Protein AF-A0A8J7BPL9-F1 (afdb_monomer_lite)

Sequence (425 aa):
MSNVYVAMRAIGGRGGNPFGFYGGTNGTLLQKIGVWAEGWMVKAVRVWLTDGTMQTFGNPSGSYKEHSFQPGERMTRLSLWGNGKGSRLGWIEFATDKGITFSHGMTDWKRNQEYPIDIGSGICCGVFGRAGSDIDNMGFVFLQKIRSSRLTDVTYPTLGLQMAAIQPRVIDSEEFHNSTSREQTQTFSVEEKITRKSSWSITAGLEYSYTSKVEAGIPEVATVGAESTWKVSISGTYGKEETEESTKRYDFPVVCPPNSRVKATATIKEGKLSVPYKGVIEVVLEAGSSFRYPIEGIYEGVSCSEVYFDIEEIGAAGYELFWNGQRVGHEPTWTRQQAIENLEWNKTQRPDVLVEGWYNGEKMGYELFLDTVRVKFEPTWTRQQAIADLRWQKLQNQGKNYKGWFNGEDLNTLAAKAEATPVTV

Structure (mmCIF, N/CA/C/O backbone):
data_AF-A0A8J7BPL9-F1
#
_entry.id   AF-A0A8J7BPL9-F1
#
loop_
_atom_site.group_PDB
_atom_site.id
_atom_site.type_symbol
_atom_site.label_atom_id
_atom_site.label_alt_id
_atom_site.label_comp_id
_atom_site.label_asym_id
_atom_site.label_entity_id
_atom_site.label_seq_id
_atom_site.pdbx_PDB_ins_code
_atom_site.Cartn_x
_atom_site.Cartn_y
_atom_site.Cartn_z
_atom_site.occupancy
_atom_site.B_iso_or_equiv
_atom_site.auth_seq_id
_atom_site.auth_comp_id
_atom_site.auth_asym_id
_atom_site.auth_atom_id
_atom_site.pdbx_PDB_model_num
ATOM 1 N N . MET A 1 1 ? -2.764 -12.934 -32.120 1.00 44.22 1 MET A N 1
ATOM 2 C CA . MET A 1 1 ? -2.348 -12.500 -30.769 1.00 44.22 1 MET A CA 1
ATOM 3 C C . MET A 1 1 ? -2.344 -10.989 -30.767 1.00 44.22 1 MET A C 1
ATOM 5 O O . MET A 1 1 ? -1.700 -10.401 -31.627 1.00 44.22 1 MET A O 1
ATOM 9 N N . SER A 1 2 ? -3.135 -10.364 -29.905 1.00 55.16 2 SER A N 1
ATOM 10 C CA . SER A 1 2 ? -3.197 -8.908 -29.820 1.00 55.16 2 SER A CA 1
ATOM 11 C C . SER A 1 2 ? -1.868 -8.380 -29.270 1.00 55.16 2 SER A C 1
ATOM 13 O O . SER A 1 2 ? -1.451 -8.789 -28.188 1.00 55.16 2 SER A O 1
ATOM 15 N N . ASN A 1 3 ? -1.174 -7.539 -30.039 1.00 84.12 3 ASN A N 1
ATOM 16 C CA . ASN A 1 3 ? 0.150 -7.036 -29.679 1.00 84.12 3 ASN A CA 1
ATOM 17 C C . ASN A 1 3 ? 0.032 -6.090 -28.466 1.00 84.12 3 ASN A C 1
ATOM 19 O O . ASN A 1 3 ? -0.804 -5.189 -28.482 1.00 84.12 3 ASN A O 1
ATOM 23 N N . VAL A 1 4 ? 0.819 -6.321 -27.412 1.00 92.38 4 VAL A N 1
ATOM 24 C CA . VAL A 1 4 ? 0.853 -5.490 -26.186 1.00 92.38 4 VAL A CA 1
ATOM 25 C C . VAL A 1 4 ? 1.891 -4.372 -26.314 1.00 92.38 4 VAL A C 1
ATOM 27 O O . VAL A 1 4 ? 1.745 -3.292 -25.737 1.00 92.38 4 VAL A O 1
ATOM 30 N N . TYR A 1 5 ? 2.926 -4.611 -27.117 1.00 94.44 5 TYR A N 1
ATOM 31 C CA . TYR A 1 5 ? 4.014 -3.674 -27.334 1.00 94.44 5 TYR A CA 1
ATOM 32 C C . TYR A 1 5 ? 3.773 -2.831 -28.584 1.00 94.44 5 TYR A C 1
ATOM 34 O O . TYR A 1 5 ? 3.054 -3.224 -29.510 1.00 94.44 5 TYR A O 1
ATOM 42 N N . VAL A 1 6 ? 4.382 -1.651 -28.609 1.00 93.94 6 VAL A N 1
ATOM 43 C CA . VAL A 1 6 ? 4.523 -0.850 -29.829 1.00 93.94 6 VAL A CA 1
ATOM 44 C C . VAL A 1 6 ? 5.386 -1.618 -30.834 1.00 93.94 6 VAL A C 1
ATOM 46 O O . VAL A 1 6 ? 6.177 -2.486 -30.456 1.00 93.94 6 VAL A O 1
ATOM 49 N N . ALA A 1 7 ? 5.237 -1.323 -32.126 1.00 92.75 7 ALA A N 1
ATOM 50 C CA . ALA A 1 7 ? 6.081 -1.909 -33.161 1.00 92.75 7 ALA A CA 1
ATOM 51 C C . ALA A 1 7 ? 7.572 -1.690 -32.838 1.00 92.75 7 ALA A C 1
ATOM 53 O O . ALA A 1 7 ? 8.073 -0.567 -32.814 1.00 92.75 7 ALA A O 1
ATOM 54 N N . MET A 1 8 ? 8.280 -2.789 -32.579 1.00 92.19 8 MET A N 1
ATOM 55 C CA . MET A 1 8 ? 9.663 -2.770 -32.115 1.00 92.19 8 MET A CA 1
ATOM 56 C C . MET A 1 8 ? 10.614 -2.409 -33.260 1.00 92.19 8 MET A C 1
ATOM 58 O O . MET A 1 8 ? 10.677 -3.108 -34.273 1.00 92.19 8 MET A O 1
ATOM 62 N N . ARG A 1 9 ? 11.395 -1.337 -33.086 1.00 95.69 9 ARG A N 1
ATOM 63 C CA . ARG A 1 9 ? 12.378 -0.866 -34.071 1.00 95.69 9 ARG A CA 1
ATOM 64 C C . ARG A 1 9 ? 13.765 -0.730 -33.445 1.00 95.69 9 ARG A C 1
ATOM 66 O O . ARG A 1 9 ? 13.949 0.057 -32.523 1.00 95.69 9 ARG A O 1
ATOM 73 N N . ALA A 1 10 ? 14.736 -1.472 -33.975 1.00 97.75 10 ALA A N 1
ATOM 74 C CA . ALA A 1 10 ? 16.148 -1.341 -33.617 1.00 97.75 10 ALA A CA 1
ATOM 75 C C . ALA A 1 10 ? 16.913 -0.545 -34.682 1.00 97.75 10 ALA A C 1
ATOM 77 O O . ALA A 1 10 ? 16.638 -0.675 -35.877 1.00 97.75 10 ALA A O 1
ATOM 78 N N . ILE A 1 11 ? 17.886 0.259 -34.250 1.00 98.56 11 ILE A N 1
ATOM 79 C CA . ILE A 1 11 ? 18.737 1.079 -35.121 1.00 98.56 11 ILE A CA 1
ATOM 80 C C . ILE A 1 11 ? 20.197 0.650 -34.964 1.00 98.56 11 ILE A C 1
ATOM 82 O O . ILE A 1 11 ? 20.683 0.483 -33.847 1.00 98.56 11 ILE A O 1
ATOM 86 N N . GLY A 1 12 ? 20.890 0.463 -36.090 1.00 97.81 12 GLY A N 1
ATOM 87 C CA . GLY A 1 12 ? 22.294 0.058 -36.142 1.00 97.81 12 GLY A CA 1
ATOM 88 C C . GLY A 1 12 ? 22.586 -0.913 -37.291 1.00 97.81 12 GLY A C 1
ATOM 89 O O . GLY A 1 12 ? 21.903 -0.895 -38.314 1.00 97.81 12 GLY A O 1
ATOM 90 N N . GLY A 1 13 ? 23.615 -1.741 -37.125 1.00 97.31 13 GLY A N 1
ATOM 91 C CA . GLY A 1 13 ? 24.035 -2.777 -38.066 1.00 97.31 13 GLY A CA 1
ATOM 92 C C . GLY A 1 13 ? 23.425 -4.154 -37.823 1.00 97.31 13 GLY A C 1
ATOM 93 O O . GLY A 1 13 ? 22.509 -4.332 -37.026 1.00 97.31 13 GLY A O 1
ATOM 94 N N . ARG A 1 14 ? 23.931 -5.153 -38.555 1.00 97.25 14 ARG A N 1
ATOM 95 C CA . ARG A 1 14 ? 23.426 -6.542 -38.543 1.00 97.25 14 ARG A CA 1
ATOM 96 C C . ARG A 1 14 ? 24.336 -7.541 -37.818 1.00 97.25 14 ARG A C 1
ATOM 98 O O . ARG A 1 14 ? 23.987 -8.716 -37.749 1.00 97.25 14 ARG A O 1
ATOM 105 N N . GLY A 1 15 ? 25.492 -7.091 -37.329 1.00 97.00 15 GLY A N 1
ATOM 106 C CA . GLY A 1 15 ? 26.447 -7.931 -36.606 1.00 97.00 15 GLY A CA 1
ATOM 107 C C . GLY A 1 15 ? 25.964 -8.311 -35.205 1.00 97.00 15 GLY A C 1
ATOM 108 O O . GLY A 1 15 ? 24.808 -8.074 -34.844 1.00 97.00 15 GLY A O 1
ATOM 109 N N . GLY A 1 16 ? 26.859 -8.917 -34.427 1.00 97.81 16 GLY A N 1
ATOM 110 C CA . GLY A 1 16 ? 26.609 -9.274 -33.032 1.00 97.81 16 GLY A CA 1
ATOM 111 C C . GLY A 1 16 ? 25.593 -10.400 -32.826 1.00 97.81 16 GLY A C 1
ATOM 112 O O . GLY A 1 16 ? 24.908 -10.865 -33.749 1.00 97.81 16 GLY A O 1
ATOM 113 N N . ASN A 1 17 ? 25.491 -10.822 -31.569 1.00 98.50 17 ASN A N 1
ATOM 114 C CA . ASN A 1 17 ? 24.534 -11.817 -31.104 1.00 98.50 17 ASN A CA 1
ATOM 115 C C . ASN A 1 17 ? 23.244 -11.131 -30.644 1.00 98.50 17 ASN A C 1
ATOM 117 O O . ASN A 1 17 ? 23.320 -10.078 -30.008 1.00 98.50 17 ASN A O 1
ATOM 121 N N . PRO A 1 18 ? 22.065 -11.695 -30.959 1.00 98.44 18 PRO A N 1
ATOM 122 C CA . PRO A 1 18 ? 20.796 -11.119 -30.542 1.00 98.44 18 PRO A CA 1
ATOM 123 C C . PRO A 1 18 ? 20.640 -11.136 -29.018 1.00 98.44 18 PRO A C 1
ATOM 125 O O . PRO A 1 18 ? 21.054 -12.085 -28.355 1.00 98.44 18 PRO A O 1
ATOM 128 N N . PHE A 1 19 ? 19.988 -10.107 -28.482 1.00 98.50 19 PHE A N 1
ATOM 129 C CA . PHE A 1 19 ? 19.573 -10.036 -27.086 1.00 98.50 19 PHE A CA 1
ATOM 130 C C . PHE A 1 19 ? 18.177 -9.420 -26.945 1.00 98.50 19 PHE A C 1
ATOM 132 O O . PHE A 1 19 ? 17.741 -8.611 -27.768 1.00 98.50 19 PHE A O 1
ATOM 139 N N . GLY A 1 20 ? 17.498 -9.779 -25.859 1.00 97.81 20 GLY A N 1
ATOM 140 C CA . GLY A 1 20 ? 16.263 -9.159 -25.396 1.00 97.81 20 GLY A CA 1
ATOM 141 C C . GLY A 1 20 ? 16.258 -9.164 -23.875 1.00 97.81 20 GLY A C 1
ATOM 142 O O . GLY A 1 20 ? 16.425 -10.217 -23.269 1.00 97.81 20 GLY A O 1
ATOM 143 N N . PHE A 1 21 ? 16.118 -7.988 -23.277 1.00 98.00 21 PHE A N 1
ATOM 144 C CA . PHE A 1 21 ? 16.104 -7.799 -21.834 1.00 98.00 21 PHE A CA 1
ATOM 145 C C . PHE A 1 21 ? 15.054 -6.754 -21.485 1.00 98.00 21 PHE A C 1
ATOM 147 O O . PHE A 1 21 ? 15.316 -5.548 -21.453 1.00 98.00 21 PHE A O 1
ATOM 154 N N . TYR A 1 22 ? 13.825 -7.238 -21.346 1.00 96.06 22 TYR A N 1
ATOM 155 C CA . TYR A 1 22 ? 12.648 -6.426 -21.101 1.00 96.06 22 TYR A CA 1
ATOM 156 C C . TYR A 1 22 ? 11.571 -7.233 -20.376 1.00 96.06 22 TYR A C 1
ATOM 158 O O . TYR A 1 22 ? 11.488 -8.451 -20.528 1.00 96.06 22 TYR A O 1
ATOM 166 N N . GLY A 1 23 ? 10.743 -6.526 -19.611 1.00 90.94 23 GLY A N 1
ATOM 167 C CA . GLY A 1 23 ? 9.527 -7.041 -18.990 1.00 90.94 23 GLY A CA 1
ATOM 168 C C . GLY A 1 23 ? 8.266 -6.545 -19.698 1.00 90.94 23 GLY A C 1
ATOM 169 O O . GLY A 1 23 ? 8.102 -6.684 -20.913 1.00 90.94 23 GLY A O 1
ATOM 170 N N . GLY A 1 24 ? 7.370 -5.920 -18.940 1.00 88.62 24 GLY A N 1
ATOM 171 C CA . GLY A 1 24 ? 6.122 -5.328 -19.417 1.00 88.62 24 GLY A CA 1
ATOM 172 C C . GLY A 1 24 ? 4.912 -6.099 -18.918 1.00 88.62 24 GLY A C 1
ATOM 173 O O . GLY A 1 24 ? 4.275 -5.681 -17.957 1.00 88.62 24 GLY A O 1
ATOM 174 N N . THR A 1 25 ? 4.602 -7.244 -19.530 1.00 90.00 25 THR A N 1
ATOM 175 C CA . THR A 1 25 ? 3.409 -8.029 -19.163 1.00 90.00 25 THR A CA 1
ATOM 176 C C . THR A 1 25 ? 3.477 -8.653 -17.769 1.00 90.00 25 THR A C 1
ATOM 178 O O . THR A 1 25 ? 2.456 -9.095 -17.257 1.00 90.00 25 THR A O 1
ATOM 181 N N . ASN A 1 26 ? 4.664 -8.687 -17.161 1.00 90.50 26 ASN A N 1
ATOM 182 C CA . ASN A 1 26 ? 4.909 -9.112 -15.784 1.00 90.50 26 ASN A CA 1
ATOM 183 C C . ASN A 1 26 ? 5.038 -7.933 -14.794 1.00 90.50 26 ASN A C 1
ATOM 185 O O . ASN A 1 26 ? 5.464 -8.151 -13.668 1.00 90.50 26 ASN A O 1
ATOM 189 N N . GLY A 1 27 ? 4.749 -6.696 -15.216 1.00 89.62 27 GLY A N 1
ATOM 190 C CA . GLY A 1 27 ? 4.871 -5.488 -14.386 1.00 89.62 27 GLY A CA 1
ATOM 191 C C . GLY A 1 27 ? 6.274 -4.877 -14.327 1.00 89.62 27 GLY A C 1
ATOM 192 O O . GLY A 1 27 ? 6.421 -3.711 -13.956 1.00 89.62 27 GLY A O 1
ATOM 193 N N . THR A 1 28 ? 7.302 -5.616 -14.751 1.00 92.00 28 THR A N 1
ATOM 194 C CA . THR A 1 28 ? 8.696 -5.162 -14.739 1.00 92.00 28 THR A CA 1
ATOM 195 C C . THR A 1 28 ? 8.952 -4.084 -15.801 1.00 92.00 28 THR A C 1
ATOM 197 O O . THR A 1 28 ? 8.666 -4.289 -16.984 1.00 92.00 28 THR A O 1
ATOM 200 N N . LEU A 1 29 ? 9.553 -2.961 -15.398 1.00 94.31 29 LEU A N 1
ATOM 201 C CA . LEU A 1 29 ? 9.888 -1.814 -16.251 1.00 94.31 29 LEU A CA 1
ATOM 202 C C . LEU A 1 29 ? 11.391 -1.494 -16.236 1.00 94.31 29 LEU A C 1
ATOM 204 O O . LEU A 1 29 ? 12.127 -1.955 -15.367 1.00 94.31 29 LEU A O 1
ATOM 208 N N . LEU A 1 30 ? 11.842 -0.660 -17.178 1.00 95.94 30 LEU A N 1
ATOM 209 C CA . LEU A 1 30 ? 13.180 -0.067 -17.168 1.00 95.94 30 LEU A CA 1
ATOM 210 C C . LEU A 1 30 ? 13.319 0.889 -15.973 1.00 95.94 30 LEU A C 1
ATOM 212 O O . LEU A 1 30 ? 12.639 1.910 -15.917 1.00 95.94 30 LEU A O 1
ATOM 216 N N . GLN A 1 31 ? 14.234 0.588 -15.052 1.00 96.12 31 GLN A N 1
ATOM 217 C CA . GLN A 1 31 ? 14.502 1.417 -13.874 1.00 96.12 31 GLN A CA 1
ATOM 218 C C . GLN A 1 31 ? 15.716 2.328 -14.070 1.00 96.12 31 GLN A C 1
ATOM 220 O O . GLN A 1 31 ? 15.735 3.468 -13.610 1.00 96.12 31 GLN A O 1
ATOM 225 N N . LYS A 1 32 ? 16.754 1.833 -14.747 1.00 98.25 32 LYS A N 1
ATOM 226 C CA . LYS A 1 32 ? 17.990 2.582 -14.980 1.00 98.25 32 LYS A CA 1
ATOM 227 C C . LYS A 1 32 ? 18.637 2.147 -16.285 1.00 98.25 32 LYS A C 1
ATOM 229 O O . LYS A 1 32 ? 18.585 0.971 -16.652 1.00 98.25 32 LYS A O 1
ATOM 234 N N . ILE A 1 33 ? 19.289 3.087 -16.958 1.00 98.75 33 ILE A N 1
ATOM 235 C CA . ILE A 1 33 ? 20.136 2.823 -18.120 1.00 98.75 33 ILE A CA 1
ATOM 236 C C . ILE A 1 33 ? 21.484 3.520 -17.961 1.00 98.75 33 ILE A C 1
ATOM 238 O O . ILE A 1 33 ? 21.551 4.684 -17.579 1.00 98.75 33 ILE A O 1
ATOM 242 N N . GLY A 1 34 ? 22.558 2.798 -18.261 1.00 98.81 34 GLY A N 1
ATOM 243 C CA . GLY A 1 34 ? 23.925 3.296 -18.323 1.00 98.81 34 GLY A CA 1
ATOM 244 C C . GLY A 1 34 ? 24.501 3.020 -19.703 1.00 98.81 34 GLY A C 1
ATOM 245 O O . GLY A 1 34 ? 24.387 1.904 -20.207 1.00 98.81 34 GLY A O 1
ATOM 246 N N . VAL A 1 35 ?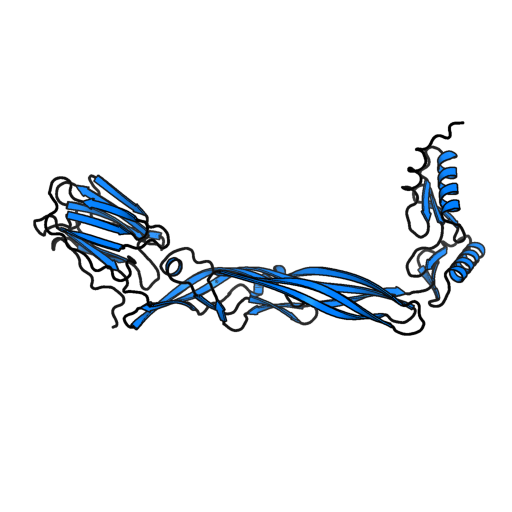 25.096 4.029 -20.330 1.00 98.88 35 VAL A N 1
ATOM 247 C CA . VAL A 1 35 ? 25.575 3.965 -21.713 1.00 98.88 35 VAL A CA 1
ATOM 248 C C . VAL A 1 35 ? 27.047 4.344 -21.749 1.00 98.88 35 VAL A C 1
ATOM 250 O O . VAL A 1 35 ? 27.425 5.427 -21.306 1.00 98.88 35 VAL A O 1
ATOM 253 N N . TRP A 1 36 ? 27.863 3.457 -22.312 1.00 98.88 36 TRP A N 1
ATOM 254 C CA . TRP A 1 36 ? 29.252 3.721 -22.665 1.00 98.88 36 TRP A CA 1
ATOM 255 C C . TRP A 1 36 ? 29.348 4.055 -24.146 1.00 98.88 36 TRP A C 1
ATOM 257 O O . TRP A 1 36 ? 28.723 3.384 -24.972 1.00 98.88 36 TRP A O 1
ATOM 267 N N . ALA A 1 37 ? 30.145 5.055 -24.496 1.00 98.31 37 ALA A N 1
ATOM 268 C CA . ALA A 1 37 ? 30.380 5.443 -25.877 1.00 98.31 37 ALA A CA 1
ATOM 269 C C . ALA A 1 37 ? 31.806 5.955 -26.085 1.00 98.31 37 ALA A C 1
ATOM 271 O O . ALA A 1 37 ? 32.369 6.656 -25.239 1.00 98.31 37 ALA A O 1
ATOM 272 N N . GLU A 1 38 ? 32.369 5.617 -27.239 1.00 96.50 38 GLU A N 1
ATOM 273 C CA . GLU A 1 38 ? 33.686 6.066 -27.682 1.00 96.50 38 GLU A CA 1
ATOM 274 C C . GLU A 1 38 ? 33.768 6.016 -29.203 1.00 96.50 38 GLU A C 1
ATOM 276 O O . GLU A 1 38 ? 33.041 5.263 -29.857 1.00 96.50 38 GLU A O 1
ATOM 281 N N . GLY A 1 39 ? 34.661 6.824 -29.764 1.00 97.56 39 GLY A N 1
ATOM 282 C CA . GLY A 1 39 ? 34.977 6.809 -31.179 1.00 97.56 39 GLY A CA 1
ATOM 283 C C . GLY A 1 39 ? 33.739 7.031 -32.036 1.00 97.56 39 GLY A C 1
ATOM 284 O O . GLY A 1 39 ? 33.179 8.121 -32.118 1.00 97.56 39 GLY A O 1
ATOM 285 N N . TRP A 1 40 ? 33.291 5.959 -32.670 1.00 96.75 40 TRP A N 1
ATOM 286 C CA . TRP A 1 40 ? 32.246 5.964 -33.680 1.00 96.75 40 TRP A CA 1
ATOM 287 C C . TRP A 1 40 ? 31.012 5.141 -33.275 1.00 96.75 40 TRP A C 1
ATOM 289 O O . TRP A 1 40 ? 30.161 4.872 -34.122 1.00 96.75 40 TRP A O 1
ATOM 299 N N . MET A 1 41 ? 30.883 4.725 -32.008 1.00 98.00 41 MET A N 1
ATOM 300 C CA . MET A 1 41 ? 29.792 3.845 -31.579 1.00 98.00 41 MET A CA 1
ATOM 301 C C . MET A 1 41 ? 29.351 4.027 -30.122 1.00 98.00 41 MET A C 1
ATOM 303 O O . MET A 1 41 ? 30.084 4.510 -29.259 1.00 98.00 41 MET A O 1
ATOM 307 N N . VAL A 1 42 ? 28.145 3.536 -29.838 1.00 98.56 42 VAL A N 1
ATOM 308 C CA . VAL A 1 42 ? 27.763 3.106 -28.493 1.00 98.56 42 VAL A CA 1
ATOM 309 C C . VAL A 1 42 ? 28.484 1.791 -28.200 1.00 98.56 42 VAL A C 1
ATOM 311 O O . VAL A 1 42 ? 28.304 0.783 -28.888 1.00 98.56 42 VAL A O 1
ATOM 314 N N . LYS A 1 43 ? 29.330 1.822 -27.177 1.00 98.69 43 LYS A N 1
ATOM 315 C CA . LYS A 1 43 ? 30.248 0.743 -26.831 1.00 98.69 43 LYS A CA 1
ATOM 316 C C . LYS A 1 43 ? 29.585 -0.338 -25.989 1.00 98.69 43 LYS A C 1
ATOM 318 O O . LYS A 1 43 ? 29.766 -1.522 -26.243 1.00 98.69 43 LYS A O 1
ATOM 323 N N . ALA A 1 44 ? 28.814 0.064 -24.990 1.00 98.81 44 ALA A N 1
ATOM 324 C CA . ALA A 1 44 ? 28.086 -0.861 -24.141 1.00 98.81 44 ALA A CA 1
ATOM 325 C C . ALA A 1 44 ? 26.856 -0.184 -23.551 1.00 98.81 44 ALA A C 1
ATOM 327 O O . ALA A 1 44 ? 26.809 1.039 -23.411 1.00 98.81 44 ALA A O 1
ATOM 328 N N . VAL A 1 45 ? 25.874 -0.991 -23.170 1.00 98.88 45 VAL A N 1
ATOM 329 C CA . VAL A 1 45 ? 24.691 -0.537 -22.443 1.00 98.88 45 VAL A CA 1
ATOM 330 C C . VAL A 1 45 ? 24.458 -1.478 -21.275 1.00 98.88 45 VAL A C 1
ATOM 332 O O . VAL A 1 45 ? 24.441 -2.696 -21.443 1.00 98.88 45 VAL A O 1
ATOM 335 N N . ARG A 1 46 ? 24.263 -0.909 -20.090 1.00 98.88 46 ARG A N 1
ATOM 336 C CA . ARG A 1 46 ? 23.798 -1.621 -18.906 1.00 98.88 46 ARG A CA 1
ATOM 337 C C . ARG A 1 46 ? 22.385 -1.171 -18.580 1.00 98.88 46 ARG A C 1
ATOM 339 O O . ARG A 1 46 ? 22.105 0.026 -18.557 1.00 98.88 46 ARG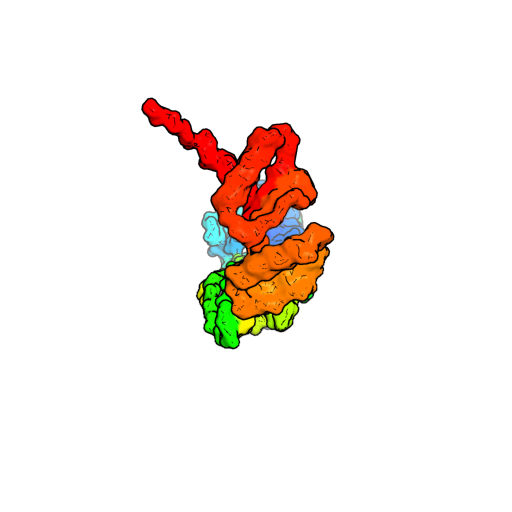 A O 1
ATOM 346 N N . VAL A 1 47 ? 21.512 -2.135 -18.336 1.00 98.56 47 VAL A N 1
ATOM 347 C CA . VAL A 1 47 ? 20.105 -1.914 -18.010 1.00 98.56 47 VAL A CA 1
ATOM 348 C C . VAL A 1 47 ? 19.794 -2.574 -16.679 1.00 98.56 47 VAL A C 1
ATOM 350 O O . VAL A 1 47 ? 20.230 -3.699 -16.439 1.00 98.56 47 VAL A O 1
ATOM 353 N N . TRP A 1 48 ? 19.034 -1.871 -15.845 1.00 98.38 48 TRP A N 1
ATOM 354 C CA . TRP A 1 48 ? 18.430 -2.393 -14.625 1.00 98.38 48 TRP A CA 1
ATOM 355 C C . TRP A 1 48 ? 16.918 -2.314 -14.762 1.00 98.38 48 TRP A C 1
ATOM 357 O O . TRP A 1 48 ? 16.387 -1.296 -15.227 1.00 98.38 48 TRP A O 1
ATOM 367 N N . LEU A 1 49 ? 16.241 -3.377 -14.355 1.00 95.88 49 LEU A N 1
ATOM 368 C CA . LEU A 1 49 ? 14.792 -3.457 -14.350 1.00 95.88 49 LEU A CA 1
ATOM 369 C C . LEU A 1 49 ? 14.242 -3.325 -12.923 1.00 95.88 49 LEU A C 1
ATOM 371 O O . LEU A 1 49 ? 14.959 -3.529 -11.945 1.00 95.88 49 LEU A O 1
ATOM 375 N N . THR A 1 50 ? 12.960 -2.981 -12.793 1.00 93.31 50 THR A N 1
ATOM 376 C CA . THR A 1 50 ? 12.314 -2.752 -11.486 1.00 93.31 50 THR A CA 1
ATOM 377 C C . THR A 1 50 ? 12.185 -4.004 -10.614 1.00 93.31 50 THR A C 1
ATOM 379 O O . THR A 1 50 ? 11.904 -3.868 -9.430 1.00 93.31 50 THR A O 1
ATOM 382 N N . ASP A 1 51 ? 12.403 -5.202 -11.164 1.00 91.50 51 ASP A N 1
ATOM 383 C CA . ASP A 1 51 ? 12.477 -6.463 -10.406 1.00 91.50 51 ASP A CA 1
ATOM 384 C C . ASP A 1 51 ? 13.868 -6.727 -9.796 1.00 91.50 51 ASP A C 1
ATOM 386 O O . ASP A 1 51 ? 14.110 -7.782 -9.211 1.00 91.50 51 ASP A O 1
ATOM 390 N N . GLY A 1 52 ? 14.793 -5.772 -9.931 1.00 93.94 52 GLY A N 1
ATOM 391 C CA . GLY A 1 52 ? 16.154 -5.854 -9.409 1.00 93.94 52 GLY A CA 1
ATOM 392 C C . GLY A 1 52 ? 17.137 -6.571 -10.334 1.00 93.94 52 GLY A C 1
ATOM 393 O O . GLY A 1 52 ? 18.337 -6.584 -10.047 1.00 93.94 52 GLY A O 1
ATOM 394 N N . THR A 1 53 ? 16.680 -7.137 -11.456 1.00 96.81 53 THR A N 1
ATOM 395 C CA . THR A 1 53 ? 17.582 -7.749 -12.437 1.00 96.81 53 THR A CA 1
ATOM 396 C C . THR A 1 53 ? 18.378 -6.692 -13.199 1.00 96.81 53 THR A C 1
ATOM 398 O O . THR A 1 53 ? 17.929 -5.564 -13.425 1.00 96.81 53 THR A O 1
ATOM 401 N N . MET A 1 54 ? 19.592 -7.052 -13.621 1.00 98.19 54 MET A N 1
ATOM 402 C CA . MET A 1 54 ? 20.422 -6.175 -14.441 1.00 98.19 54 MET A CA 1
ATOM 403 C C . MET A 1 54 ? 21.305 -6.944 -15.419 1.00 98.19 54 MET A C 1
ATOM 405 O O . MET A 1 54 ? 21.784 -8.037 -15.117 1.00 98.19 54 MET A O 1
ATOM 409 N N . GLN A 1 55 ? 21.568 -6.350 -16.581 1.00 98.56 55 GLN A N 1
ATOM 410 C CA . GLN A 1 55 ? 22.409 -6.957 -17.612 1.00 98.56 55 GLN A CA 1
ATOM 411 C C . GLN A 1 55 ? 23.229 -5.903 -18.360 1.00 98.56 55 GLN A C 1
ATOM 413 O O . GLN A 1 55 ? 22.803 -4.759 -18.514 1.00 98.56 55 GLN A O 1
ATOM 418 N N . THR A 1 56 ? 24.434 -6.283 -18.799 1.00 98.81 56 THR A N 1
ATOM 419 C CA . THR A 1 56 ? 25.315 -5.454 -19.640 1.00 98.81 56 THR A CA 1
ATOM 420 C C . THR A 1 56 ? 25.478 -6.103 -21.012 1.00 98.81 56 THR A C 1
ATOM 422 O O . THR A 1 56 ? 25.717 -7.306 -21.094 1.00 98.81 56 THR A O 1
ATOM 425 N N . PHE A 1 57 ? 25.374 -5.302 -22.069 1.00 98.75 57 PHE A N 1
ATOM 426 C CA . PHE A 1 57 ? 25.594 -5.686 -23.463 1.00 98.75 57 PHE A CA 1
ATOM 427 C C . PHE A 1 57 ? 26.746 -4.865 -24.041 1.00 98.75 57 PHE A C 1
ATOM 429 O O . PHE A 1 57 ? 26.835 -3.671 -23.757 1.00 98.75 57 PHE A O 1
ATOM 436 N N . GLY A 1 58 ? 27.601 -5.477 -24.864 1.00 98.44 58 GLY A N 1
ATOM 437 C CA . GLY A 1 58 ? 28.854 -4.860 -25.309 1.00 98.44 58 GLY A CA 1
ATOM 438 C C . GLY A 1 58 ? 29.955 -4.919 -24.242 1.00 98.44 58 GLY A C 1
ATOM 439 O O . GLY A 1 58 ? 29.734 -5.401 -23.131 1.00 98.44 58 GLY A O 1
ATOM 440 N N . ASN A 1 59 ? 31.139 -4.396 -24.571 1.00 98.38 59 ASN A N 1
ATOM 441 C CA . ASN A 1 59 ? 32.295 -4.361 -23.669 1.00 98.38 59 ASN A CA 1
ATOM 442 C C . ASN A 1 59 ? 32.549 -2.922 -23.196 1.00 98.38 59 ASN A C 1
ATOM 444 O O . ASN A 1 59 ? 33.062 -2.137 -23.993 1.00 98.38 59 ASN A O 1
ATOM 448 N N . PRO A 1 60 ? 32.211 -2.560 -21.942 1.00 98.56 60 PRO A N 1
ATOM 449 C CA . PRO A 1 60 ? 32.331 -1.192 -21.438 1.00 98.56 60 PRO A CA 1
ATOM 450 C C . PRO A 1 60 ? 33.716 -0.570 -21.655 1.00 98.56 60 PRO A C 1
ATOM 452 O O . PRO A 1 60 ? 34.725 -1.130 -21.233 1.00 98.56 60 PRO A O 1
ATOM 455 N N . SER A 1 61 ? 33.747 0.597 -22.295 1.00 98.06 61 SER A N 1
ATOM 456 C CA . SER A 1 61 ? 34.937 1.435 -22.487 1.00 98.06 61 SER A CA 1
ATOM 457 C C . SER A 1 61 ? 34.510 2.853 -22.879 1.00 98.06 61 SER A C 1
ATOM 459 O O . SER A 1 61 ? 33.405 3.052 -23.391 1.00 98.06 61 SER A O 1
ATOM 461 N N . GLY A 1 62 ? 35.371 3.836 -22.624 1.00 97.69 62 GLY A N 1
ATOM 462 C CA . GLY A 1 62 ? 35.135 5.227 -22.997 1.00 97.69 62 GLY A CA 1
ATOM 463 C C . GLY A 1 62 ? 34.190 5.991 -22.073 1.00 97.69 62 GLY A C 1
ATOM 464 O O . GLY A 1 62 ? 34.066 5.699 -20.882 1.00 97.69 62 GLY A O 1
ATOM 465 N N . SER A 1 63 ? 33.544 7.017 -22.629 1.00 98.12 63 SER A N 1
ATOM 466 C CA . SER A 1 63 ? 32.696 7.945 -21.876 1.00 98.12 63 SER A CA 1
ATOM 467 C C . SER A 1 63 ? 31.415 7.270 -21.384 1.00 98.12 63 SER A C 1
ATOM 469 O O . SER A 1 63 ? 30.742 6.577 -22.147 1.00 98.12 63 SER A O 1
ATOM 471 N N . TYR A 1 64 ? 31.045 7.504 -20.125 1.00 98.62 64 TYR A N 1
ATOM 472 C CA . TYR A 1 64 ? 29.867 6.910 -19.494 1.00 98.62 64 TYR A CA 1
ATOM 473 C C . TYR A 1 64 ? 28.845 7.973 -19.098 1.00 98.62 64 TYR A C 1
ATOM 475 O O . TYR A 1 64 ? 29.206 9.007 -18.534 1.00 98.62 64 TYR A O 1
ATOM 483 N N . LYS A 1 65 ? 27.565 7.692 -19.344 1.00 98.69 65 LYS A N 1
ATOM 484 C CA . LYS A 1 65 ? 26.444 8.483 -18.833 1.00 98.69 65 LYS A CA 1
ATOM 485 C C . LYS A 1 65 ? 25.290 7.566 -18.459 1.00 98.69 65 LYS A C 1
ATOM 487 O O . LYS A 1 65 ? 25.004 6.604 -19.170 1.00 98.69 65 LYS A O 1
ATOM 492 N N . GLU A 1 66 ? 24.598 7.887 -17.375 1.00 98.56 66 GLU A N 1
ATOM 493 C CA . GLU A 1 66 ? 23.455 7.114 -16.895 1.00 98.56 66 GLU A CA 1
ATOM 494 C C . GLU A 1 66 ? 22.241 7.982 -16.580 1.00 98.56 66 GLU A C 1
ATOM 496 O O . GLU A 1 66 ? 22.359 9.190 -16.378 1.00 98.56 66 GLU A O 1
ATOM 501 N N . HIS A 1 67 ? 21.076 7.340 -16.550 1.00 98.38 67 HIS A N 1
ATOM 502 C CA . HIS A 1 67 ? 19.821 7.906 -16.070 1.00 98.38 67 HIS A CA 1
ATOM 503 C C . HIS A 1 67 ? 19.078 6.866 -15.238 1.00 98.38 67 HIS A C 1
ATOM 505 O O . HIS A 1 67 ? 18.893 5.731 -15.688 1.00 98.38 67 HIS A O 1
ATOM 511 N N . SER A 1 68 ? 18.643 7.271 -14.047 1.00 97.81 68 SER A N 1
ATOM 512 C CA . SER A 1 68 ? 17.759 6.492 -13.179 1.00 97.81 68 SER A CA 1
ATOM 513 C C . SER A 1 68 ? 16.365 7.098 -13.258 1.00 97.81 68 SER A C 1
ATOM 515 O O . SER A 1 68 ? 16.199 8.278 -12.951 1.00 97.81 68 SER A O 1
ATOM 517 N N . PHE A 1 69 ? 15.382 6.299 -13.660 1.00 94.88 69 PHE A N 1
ATOM 518 C CA . PHE A 1 69 ? 14.003 6.748 -13.772 1.00 94.88 69 PHE A CA 1
ATOM 519 C C . PHE A 1 69 ? 13.379 6.882 -12.383 1.00 94.88 69 PHE A C 1
ATOM 521 O O . PHE A 1 69 ? 13.474 5.970 -11.557 1.00 94.88 69 PHE A O 1
ATOM 528 N N . GLN A 1 70 ? 12.728 8.013 -12.120 1.00 90.88 70 GLN A N 1
ATOM 529 C CA . GLN A 1 70 ? 11.891 8.162 -10.934 1.00 90.88 70 GLN A CA 1
ATOM 530 C C . GLN A 1 70 ? 10.643 7.273 -11.059 1.00 90.88 70 GLN A C 1
ATOM 532 O O . GLN A 1 70 ? 10.163 7.039 -12.172 1.00 90.88 70 GLN A O 1
ATOM 537 N N . PRO A 1 71 ? 10.058 6.803 -9.945 1.00 85.25 71 PRO A N 1
ATOM 538 C CA . PRO A 1 71 ? 8.769 6.121 -9.985 1.00 85.25 71 PRO A CA 1
ATOM 539 C C . PRO A 1 71 ? 7.711 6.963 -10.725 1.00 85.25 71 PRO A C 1
ATOM 541 O O . PRO A 1 71 ? 7.507 8.138 -10.414 1.00 85.25 71 PRO A O 1
ATOM 544 N N . GLY A 1 72 ? 7.062 6.384 -11.738 1.00 85.38 72 GLY A N 1
ATOM 545 C CA . GLY A 1 72 ? 6.100 7.092 -12.592 1.00 85.38 72 GLY A CA 1
ATOM 546 C C . GLY A 1 72 ? 6.690 7.973 -13.697 1.00 85.38 72 GLY A C 1
ATOM 547 O O . GLY A 1 72 ? 5.914 8.534 -14.468 1.00 85.38 72 GLY A O 1
ATOM 548 N N . GLU A 1 73 ? 8.015 8.108 -13.806 1.00 93.06 73 GLU A N 1
ATOM 549 C CA . GLU A 1 73 ? 8.660 8.824 -14.914 1.00 93.06 73 GLU A CA 1
ATOM 550 C C . GLU A 1 73 ? 8.529 8.041 -16.222 1.00 93.06 73 GLU A C 1
ATOM 552 O O . GLU A 1 73 ? 8.807 6.841 -16.291 1.00 93.06 73 GLU A O 1
ATOM 557 N N . ARG A 1 74 ? 8.122 8.733 -17.286 1.00 93.06 74 ARG A N 1
ATOM 558 C CA . ARG A 1 74 ? 7.900 8.141 -18.611 1.00 93.06 74 ARG A CA 1
ATOM 559 C C . ARG A 1 74 ? 8.638 8.920 -19.673 1.00 93.06 74 ARG A C 1
ATOM 561 O O . ARG A 1 74 ? 8.794 10.135 -19.568 1.00 93.06 74 ARG A O 1
ATOM 568 N N . MET A 1 75 ? 9.060 8.235 -20.729 1.00 97.19 75 MET A N 1
ATOM 569 C CA . MET A 1 75 ? 9.623 8.915 -21.890 1.00 97.19 75 MET A CA 1
ATOM 570 C C . MET A 1 75 ? 8.518 9.665 -22.640 1.00 97.19 75 MET A C 1
ATOM 572 O O . MET A 1 75 ? 7.415 9.158 -22.812 1.00 97.19 75 MET A O 1
ATOM 576 N N . THR A 1 76 ? 8.828 10.868 -23.108 1.00 97.94 76 THR A N 1
ATOM 577 C CA . THR A 1 76 ? 7.957 11.692 -23.966 1.00 97.94 76 THR A CA 1
ATOM 578 C C . THR A 1 76 ? 8.470 11.756 -25.400 1.00 97.94 76 THR A C 1
ATOM 580 O O . THR A 1 76 ? 7.707 12.028 -26.323 1.00 97.94 76 THR A O 1
ATOM 583 N N . ARG A 1 77 ? 9.758 11.456 -25.599 1.00 98.19 77 ARG A N 1
ATOM 584 C CA . ARG A 1 77 ? 10.387 11.264 -26.907 1.00 98.19 77 ARG A CA 1
ATOM 585 C C . ARG A 1 77 ? 11.570 10.315 -26.781 1.00 98.19 77 ARG A C 1
ATOM 587 O O . ARG A 1 77 ? 12.261 10.331 -25.763 1.00 98.19 77 ARG A O 1
ATOM 594 N N . LEU A 1 78 ? 11.837 9.562 -27.840 1.00 98.69 78 LEU A N 1
ATOM 595 C CA . LEU A 1 78 ? 13.057 8.784 -28.012 1.00 98.69 78 LEU A CA 1
ATOM 596 C C . LEU A 1 78 ? 13.493 8.889 -29.470 1.00 98.69 78 LEU A C 1
ATOM 598 O O . LEU A 1 78 ? 12.701 8.649 -30.380 1.00 98.69 78 LEU A O 1
ATOM 602 N N . SER A 1 79 ? 14.771 9.172 -29.665 1.00 98.69 79 SER A N 1
ATOM 603 C CA . SER A 1 79 ? 15.424 9.144 -30.960 1.00 98.69 79 SER A CA 1
ATOM 604 C C . SER A 1 79 ? 16.709 8.334 -30.873 1.00 98.69 79 SER A C 1
ATOM 606 O O . SER A 1 79 ? 17.450 8.382 -29.886 1.00 98.69 79 SER A O 1
ATOM 608 N N . LEU A 1 80 ? 16.972 7.575 -31.930 1.00 98.75 80 LEU A N 1
ATOM 609 C CA . LEU A 1 80 ? 18.177 6.771 -32.081 1.00 98.75 80 LEU A CA 1
ATOM 610 C C . LEU A 1 80 ? 18.906 7.180 -33.356 1.00 98.75 80 LEU A C 1
ATOM 612 O O . LEU A 1 80 ? 18.288 7.571 -34.345 1.00 98.75 80 LEU A O 1
ATOM 616 N N . TRP A 1 81 ? 20.226 7.037 -33.354 1.00 98.69 81 TRP A N 1
ATOM 617 C CA . TRP A 1 81 ? 21.053 7.230 -34.543 1.00 98.69 81 TRP A CA 1
ATOM 618 C C . TRP A 1 81 ? 21.931 6.009 -34.749 1.00 98.69 81 TRP A C 1
ATOM 620 O O . TRP A 1 81 ? 22.475 5.452 -33.795 1.00 98.69 81 TRP A O 1
ATOM 630 N N . GLY A 1 82 ? 22.118 5.621 -36.007 1.00 98.25 82 GLY A N 1
ATOM 631 C CA . GLY A 1 82 ? 23.230 4.751 -36.371 1.00 98.25 82 GLY A CA 1
ATOM 632 C C . GLY A 1 82 ? 24.545 5.531 -36.362 1.00 98.25 82 GLY A C 1
ATOM 633 O O . GLY A 1 82 ? 24.564 6.759 -36.335 1.00 98.25 82 GLY A O 1
ATOM 634 N N . ASN A 1 83 ? 25.661 4.826 -36.471 1.00 97.69 83 ASN A N 1
ATOM 635 C CA . ASN A 1 83 ? 26.987 5.427 -36.626 1.00 97.69 83 ASN A CA 1
ATOM 636 C C . ASN A 1 83 ? 27.257 6.042 -38.018 1.00 97.69 83 ASN A C 1
ATOM 638 O O . ASN A 1 83 ? 28.400 6.145 -38.436 1.00 97.69 83 ASN A O 1
ATOM 642 N N . GLY A 1 84 ? 26.248 6.332 -38.838 1.00 95.56 84 GLY A N 1
ATOM 643 C CA . GLY A 1 84 ? 26.461 6.837 -40.203 1.00 95.56 84 GLY A CA 1
ATOM 644 C C . GLY A 1 84 ? 26.911 5.831 -41.268 1.00 95.56 84 GLY A C 1
ATOM 645 O O . GLY A 1 84 ? 26.715 6.094 -42.453 1.00 95.56 84 GLY A O 1
ATOM 646 N N . LYS A 1 85 ? 27.440 4.662 -40.887 1.00 95.62 85 LYS A N 1
ATOM 647 C CA . LYS A 1 85 ? 27.792 3.568 -41.818 1.00 95.62 85 LYS A CA 1
ATOM 648 C C . LYS A 1 85 ? 26.822 2.389 -41.774 1.00 95.62 85 LYS A C 1
ATOM 650 O O . LYS A 1 85 ? 26.968 1.456 -42.555 1.00 95.62 85 LYS A O 1
ATOM 655 N N . GLY A 1 86 ? 25.844 2.425 -40.868 1.00 93.06 86 GLY A N 1
ATOM 656 C CA . GLY A 1 86 ? 24.866 1.349 -40.704 1.00 93.06 86 GLY A CA 1
ATOM 657 C C . GLY A 1 86 ? 25.480 0.072 -40.130 1.00 93.06 86 GLY A C 1
ATOM 658 O O . GLY A 1 86 ? 25.016 -1.017 -40.450 1.00 93.06 86 GLY A O 1
ATOM 659 N N . SER A 1 87 ? 26.538 0.190 -39.318 1.00 96.81 87 SER A N 1
ATOM 660 C CA . SER A 1 87 ? 27.218 -0.961 -38.705 1.00 96.81 87 SER A CA 1
ATOM 661 C C . SER A 1 87 ? 27.093 -1.020 -37.182 1.00 96.81 87 SER A C 1
ATOM 663 O O . SER A 1 87 ? 27.217 -2.108 -36.620 1.00 96.81 87 SER A O 1
ATOM 665 N N . ARG A 1 88 ? 26.824 0.108 -36.514 1.00 98.50 88 ARG A N 1
ATOM 666 C CA . ARG A 1 88 ? 26.628 0.202 -35.057 1.00 98.50 88 ARG A CA 1
ATOM 667 C C . ARG A 1 88 ? 25.511 1.172 -34.708 1.00 98.50 88 ARG A C 1
ATOM 669 O O . ARG A 1 88 ? 25.194 2.068 -35.501 1.00 98.50 88 ARG A O 1
ATOM 676 N N . LEU A 1 89 ? 24.976 1.038 -33.499 1.00 98.69 89 LEU A N 1
ATOM 677 C CA . LEU A 1 89 ? 24.267 2.130 -32.844 1.00 98.69 89 LEU A CA 1
ATOM 678 C C . LEU A 1 89 ? 25.270 3.252 -32.532 1.00 98.69 89 LEU A C 1
ATOM 680 O O . LEU A 1 89 ? 26.351 2.998 -32.004 1.00 98.69 89 LEU A O 1
ATOM 684 N N . GLY A 1 90 ? 24.924 4.485 -32.887 1.00 98.38 90 GLY A N 1
ATOM 685 C CA . GLY A 1 90 ? 25.792 5.653 -32.733 1.00 98.38 90 GLY A CA 1
ATOM 686 C C . GLY A 1 90 ? 25.378 6.582 -31.597 1.00 98.38 90 GLY A C 1
ATOM 687 O O . GLY A 1 90 ? 26.242 7.175 -30.959 1.00 98.38 90 GLY A O 1
ATOM 688 N N . TRP A 1 91 ? 24.076 6.723 -31.330 1.00 98.75 91 TRP A N 1
ATOM 689 C CA . TRP A 1 91 ? 23.583 7.690 -30.345 1.00 98.75 91 TRP A CA 1
ATOM 690 C C . TRP A 1 91 ? 22.204 7.321 -29.797 1.00 98.75 91 TRP A C 1
ATOM 692 O O . TRP A 1 91 ? 21.364 6.800 -30.535 1.00 98.75 91 TRP A O 1
ATOM 702 N N . ILE A 1 92 ? 21.969 7.648 -28.525 1.00 98.81 92 ILE A N 1
ATOM 703 C CA . ILE A 1 92 ? 20.683 7.513 -27.835 1.00 98.81 92 ILE A CA 1
ATOM 704 C C . ILE A 1 92 ? 20.303 8.878 -27.262 1.00 98.81 92 ILE A C 1
ATOM 706 O O . ILE A 1 92 ? 21.081 9.479 -26.518 1.00 98.81 92 ILE A O 1
ATOM 710 N N . GLU A 1 93 ? 19.105 9.360 -27.585 1.00 98.75 93 GLU A N 1
ATOM 711 C CA . GLU A 1 93 ? 18.542 10.561 -26.970 1.00 98.75 93 GLU A CA 1
ATOM 712 C C . GLU A 1 93 ? 17.080 10.343 -26.584 1.00 98.75 93 GLU A C 1
ATOM 714 O O . GLU A 1 93 ? 16.277 9.924 -27.412 1.00 98.75 93 GLU A O 1
ATOM 719 N N . PHE A 1 94 ? 16.716 10.667 -25.347 1.00 98.75 94 PHE A N 1
ATOM 720 C CA . PHE A 1 94 ? 15.326 10.682 -24.902 1.00 98.75 94 PHE A CA 1
ATOM 721 C C . PHE A 1 94 ? 15.056 11.870 -23.983 1.00 98.75 94 PHE A C 1
ATOM 723 O O . PHE A 1 94 ? 15.968 12.417 -23.361 1.00 98.75 94 PHE A O 1
ATOM 730 N N . ALA A 1 95 ? 13.785 12.250 -23.883 1.00 98.56 95 ALA A N 1
ATOM 731 C CA . ALA A 1 95 ? 13.312 13.126 -22.819 1.00 98.56 95 ALA A CA 1
ATOM 732 C C . ALA A 1 95 ? 12.147 12.487 -22.074 1.00 98.56 95 ALA A C 1
ATOM 734 O O . ALA A 1 95 ? 11.516 11.558 -22.588 1.00 98.56 95 ALA A O 1
ATOM 735 N N . THR A 1 96 ? 11.887 12.973 -20.864 1.00 98.06 96 THR A N 1
ATOM 736 C CA . THR A 1 96 ? 10.880 12.412 -19.963 1.00 98.06 96 THR A CA 1
ATOM 737 C C . THR A 1 96 ? 9.815 13.427 -19.571 1.00 98.06 96 THR A C 1
ATOM 739 O O . THR A 1 96 ? 9.973 14.635 -19.766 1.00 98.06 96 THR A O 1
ATOM 742 N N . ASP A 1 97 ? 8.710 12.942 -19.007 1.00 95.50 97 ASP A N 1
ATOM 743 C CA . ASP A 1 97 ? 7.623 13.769 -18.469 1.00 95.50 97 ASP A CA 1
ATOM 744 C C . ASP A 1 97 ? 8.009 14.523 -17.182 1.00 95.50 97 ASP A C 1
ATOM 746 O O . ASP A 1 97 ? 7.238 15.344 -16.687 1.00 95.50 97 ASP A O 1
ATOM 750 N N . LYS A 1 98 ? 9.232 14.312 -16.680 1.00 95.12 98 LYS A N 1
ATOM 751 C CA . LYS A 1 98 ? 9.858 15.080 -15.593 1.00 95.12 98 LYS A CA 1
ATOM 752 C C . LYS A 1 98 ? 10.798 16.181 -16.091 1.00 95.12 98 LYS A C 1
ATOM 754 O O . LYS A 1 98 ? 11.510 16.787 -15.297 1.00 95.12 98 LYS A O 1
ATOM 759 N N . GLY A 1 99 ? 10.815 16.445 -17.400 1.00 95.38 99 GLY A N 1
ATOM 760 C CA . GLY A 1 99 ? 11.651 17.485 -18.006 1.00 95.38 99 GLY A CA 1
ATOM 761 C C . GLY A 1 99 ? 13.129 17.108 -18.131 1.00 95.38 99 GLY A C 1
ATOM 762 O O . GLY A 1 99 ? 13.946 17.956 -18.487 1.00 95.38 99 GLY A O 1
ATOM 763 N N . ILE A 1 100 ? 13.493 15.847 -17.873 1.00 97.06 100 ILE A N 1
ATOM 764 C CA . ILE A 1 100 ? 14.864 15.365 -18.051 1.00 97.06 100 ILE A CA 1
ATOM 765 C C . ILE A 1 100 ? 15.128 15.106 -19.532 1.00 97.06 100 ILE A C 1
ATOM 767 O O . ILE A 1 100 ? 14.269 14.598 -20.247 1.00 97.06 100 ILE A O 1
ATOM 771 N N . THR A 1 101 ? 16.339 15.431 -19.989 1.00 98.06 101 THR A N 1
ATOM 772 C CA . THR A 1 101 ? 16.861 15.002 -21.290 1.00 98.06 101 THR A CA 1
ATOM 773 C C . THR A 1 101 ? 18.144 14.206 -21.095 1.00 98.06 101 THR A C 1
ATOM 775 O O . THR A 1 101 ? 19.138 14.707 -20.566 1.00 98.06 101 THR A O 1
ATOM 778 N N . PHE A 1 102 ? 18.142 12.971 -21.584 1.00 98.62 102 PHE A N 1
ATOM 779 C CA . PHE A 1 102 ? 19.329 12.142 -21.711 1.00 98.62 102 PHE A CA 1
ATOM 780 C C . PHE A 1 102 ? 19.782 12.151 -23.168 1.00 98.62 102 PHE A C 1
ATOM 782 O O . PHE A 1 102 ? 18.985 11.927 -24.071 1.00 98.62 102 PHE A O 1
ATOM 789 N N . SER A 1 103 ? 21.067 12.391 -23.400 1.00 98.50 103 SER A N 1
ATOM 790 C CA . SER A 1 103 ? 21.686 12.345 -24.726 1.00 98.50 103 SER A CA 1
ATOM 791 C C . SER A 1 103 ? 23.123 11.868 -24.544 1.00 98.50 103 SER A C 1
ATOM 793 O O . SER A 1 103 ? 23.860 12.484 -23.760 1.00 98.50 103 SER A O 1
ATOM 795 N N . HIS A 1 104 ? 23.472 10.744 -25.175 1.00 98.62 104 HIS A N 1
ATOM 796 C CA . HIS A 1 104 ? 24.805 10.133 -25.107 1.00 98.62 104 HIS A CA 1
ATOM 797 C C . HIS A 1 104 ? 25.087 9.262 -26.336 1.00 98.62 104 HIS A C 1
ATOM 799 O O . HIS A 1 104 ? 24.205 8.544 -26.816 1.00 98.62 104 HIS A O 1
ATOM 805 N N . GLY A 1 105 ? 26.322 9.292 -26.831 1.00 97.69 105 GLY A N 1
ATOM 806 C CA . GLY A 1 105 ? 26.726 8.540 -28.015 1.00 97.69 105 GLY A CA 1
ATOM 807 C C . GLY A 1 105 ? 28.175 8.791 -28.420 1.00 97.69 105 GLY A C 1
ATOM 808 O O . GLY A 1 105 ? 28.964 9.317 -27.640 1.00 97.69 105 GLY A O 1
ATOM 809 N N . MET A 1 106 ? 28.514 8.357 -29.632 1.00 97.38 106 MET A N 1
ATOM 810 C CA . MET A 1 106 ? 29.851 8.411 -30.241 1.00 97.38 106 MET A CA 1
ATOM 811 C C . MET A 1 106 ? 30.567 9.766 -30.071 1.00 97.38 106 MET A C 1
ATOM 813 O O . MET A 1 106 ? 29.945 10.818 -30.180 1.00 97.38 106 MET A O 1
ATOM 817 N N . THR A 1 107 ? 31.880 9.750 -29.827 1.00 96.06 107 THR A N 1
ATOM 818 C CA . THR A 1 107 ? 32.664 10.956 -29.489 1.00 96.06 107 THR A CA 1
ATOM 819 C C . THR A 1 107 ? 33.361 11.605 -30.684 1.00 96.06 107 THR A C 1
ATOM 821 O O . THR A 1 107 ? 33.537 12.821 -30.700 1.00 96.06 107 THR A O 1
ATOM 824 N N . ASP A 1 108 ? 33.737 10.816 -31.690 1.00 96.38 108 ASP A N 1
ATOM 825 C CA . ASP A 1 108 ? 34.574 11.259 -32.810 1.00 96.38 108 ASP A CA 1
ATOM 826 C C . ASP A 1 108 ? 33.732 11.494 -34.065 1.00 96.38 108 ASP A C 1
ATOM 828 O O . ASP A 1 108 ? 33.985 12.407 -34.854 1.00 96.38 108 ASP A O 1
ATOM 832 N N . TRP A 1 109 ? 32.721 10.649 -34.276 1.00 96.25 109 TRP A N 1
ATOM 833 C CA . TRP A 1 109 ? 31.835 10.740 -35.433 1.00 96.25 109 TRP A CA 1
ATOM 834 C C . TRP A 1 109 ? 30.598 11.579 -35.113 1.00 96.25 109 TRP A C 1
ATOM 836 O O . TRP A 1 109 ? 30.113 11.626 -33.987 1.00 96.25 109 TRP A O 1
ATOM 846 N N . LYS A 1 110 ? 30.067 12.269 -36.127 1.00 93.75 110 LYS A N 1
ATOM 847 C CA . LYS A 1 110 ? 28.921 13.175 -35.969 1.00 93.75 110 LYS A CA 1
ATOM 848 C C . LYS A 1 110 ? 27.602 12.454 -36.218 1.00 93.75 110 LYS A C 1
ATOM 850 O O . LYS A 1 110 ? 27.522 11.588 -37.090 1.00 93.75 110 LYS A O 1
ATOM 855 N N . ARG A 1 111 ? 26.553 12.849 -35.483 1.00 95.00 111 ARG A N 1
ATOM 856 C CA . ARG A 1 111 ? 25.176 12.385 -35.725 1.00 95.00 111 ARG A CA 1
ATOM 857 C C . ARG A 1 111 ? 24.776 12.668 -37.175 1.00 95.00 111 ARG A C 1
ATOM 859 O O . ARG A 1 111 ? 25.037 13.756 -37.684 1.00 95.00 111 ARG A O 1
ATOM 866 N N . ASN A 1 112 ? 24.149 11.686 -37.819 1.00 91.69 112 ASN A N 1
ATOM 867 C CA . ASN A 1 112 ? 23.612 11.800 -39.173 1.00 91.69 112 ASN A CA 1
ATOM 868 C C . ASN A 1 112 ? 22.068 11.720 -39.145 1.00 91.69 112 ASN A C 1
ATOM 870 O O . ASN A 1 112 ? 21.438 12.503 -38.441 1.00 91.69 112 ASN A O 1
ATOM 874 N N . GLN A 1 113 ? 21.454 10.787 -39.880 1.00 97.19 113 GLN A N 1
ATOM 875 C CA . GLN A 1 113 ? 20.024 10.511 -39.866 1.00 97.19 113 GLN A CA 1
ATOM 876 C C . GLN A 1 113 ? 19.510 10.162 -38.463 1.00 97.19 113 GLN A C 1
ATOM 878 O O . GLN A 1 113 ? 19.876 9.133 -37.891 1.00 97.19 113 GLN A O 1
ATOM 883 N N . GLU A 1 114 ? 18.610 11.003 -37.962 1.00 98.31 114 GLU A N 1
ATOM 884 C CA . GLU A 1 114 ? 17.801 10.739 -36.777 1.00 98.31 114 GLU A CA 1
ATOM 885 C C . GLU A 1 114 ? 16.686 9.745 -37.094 1.00 98.31 114 GLU A C 1
ATOM 887 O O . GLU A 1 114 ? 16.024 9.836 -38.133 1.00 98.31 114 GLU A O 1
ATOM 892 N N . TYR A 1 115 ? 16.454 8.814 -36.175 1.00 98.38 115 TYR A N 1
ATOM 893 C CA . TYR A 1 115 ? 15.317 7.909 -36.211 1.00 98.38 115 TYR A CA 1
ATOM 894 C C . TYR A 1 115 ? 14.455 8.128 -34.968 1.00 98.38 115 TYR A C 1
ATOM 896 O O . TYR A 1 115 ? 14.734 7.526 -33.926 1.00 98.38 115 TYR A O 1
ATOM 904 N N . PRO A 1 116 ? 13.403 8.959 -35.070 1.00 98.12 116 PRO A N 1
ATOM 905 C CA . PRO A 1 116 ? 12.393 9.062 -34.029 1.00 98.12 116 PRO A CA 1
ATOM 906 C C . PRO A 1 116 ? 11.691 7.714 -33.851 1.00 98.12 116 PRO A C 1
ATOM 908 O O . PRO A 1 116 ? 11.363 7.032 -34.832 1.00 98.12 116 PRO A O 1
ATOM 911 N N . ILE A 1 117 ? 11.484 7.321 -32.600 1.00 98.19 117 ILE A N 1
ATOM 912 C CA . ILE A 1 117 ? 10.860 6.055 -32.222 1.00 98.19 117 ILE A CA 1
ATOM 913 C C . ILE A 1 117 ? 9.446 6.335 -31.715 1.00 98.19 117 ILE A C 1
ATOM 915 O O . ILE A 1 117 ? 9.243 7.228 -30.896 1.00 98.19 117 ILE A O 1
ATOM 919 N N . ASP A 1 118 ? 8.471 5.561 -32.196 1.00 96.56 118 ASP A N 1
ATOM 920 C CA . ASP A 1 118 ? 7.145 5.535 -31.582 1.00 96.56 118 ASP A CA 1
ATOM 921 C C . ASP A 1 118 ? 7.256 4.866 -30.210 1.00 96.56 118 ASP A C 1
ATOM 923 O O . ASP A 1 118 ? 7.659 3.707 -30.095 1.00 96.56 118 ASP A O 1
ATOM 927 N N . ILE A 1 119 ? 6.936 5.625 -29.169 1.00 96.31 119 ILE A N 1
ATOM 928 C CA . ILE A 1 119 ? 7.053 5.193 -27.777 1.00 96.31 119 ILE A CA 1
ATOM 929 C C . ILE A 1 119 ? 5.709 4.782 -27.169 1.00 96.31 119 ILE A C 1
ATOM 931 O O . ILE A 1 119 ? 5.671 4.405 -26.000 1.00 96.31 119 ILE A O 1
ATOM 935 N N . GLY A 1 120 ? 4.600 4.858 -27.917 1.00 94.44 120 GLY A N 1
ATOM 936 C CA . GLY A 1 120 ? 3.268 4.484 -27.436 1.00 94.44 120 GLY A CA 1
ATOM 937 C C . GLY A 1 120 ? 2.878 5.182 -26.133 1.00 94.44 120 GLY A C 1
ATOM 938 O O . GLY A 1 120 ? 2.538 6.362 -26.131 1.00 94.44 120 GLY A O 1
ATOM 939 N N . SER A 1 121 ? 2.887 4.439 -25.022 1.00 93.00 121 SER A N 1
ATOM 940 C CA . SER A 1 121 ? 2.595 4.973 -23.682 1.00 93.00 121 SER A CA 1
ATOM 941 C C . SER A 1 121 ? 3.739 5.778 -23.047 1.00 93.00 121 SER A C 1
ATOM 943 O O . SER A 1 121 ? 3.520 6.428 -22.027 1.00 93.00 121 SER A O 1
ATOM 945 N N . GLY A 1 122 ? 4.958 5.695 -23.591 1.00 95.19 122 GLY A N 1
ATOM 946 C CA . GLY A 1 122 ? 6.178 6.218 -22.967 1.00 95.19 122 GLY A CA 1
ATOM 947 C C . GLY A 1 122 ? 6.754 5.321 -21.866 1.00 95.19 122 GLY A C 1
ATOM 948 O O . GLY A 1 122 ? 7.813 5.625 -21.312 1.00 95.19 122 GLY A O 1
ATOM 949 N N . ILE A 1 123 ? 6.088 4.204 -21.555 1.00 94.00 123 ILE A N 1
ATOM 950 C CA . ILE A 1 123 ? 6.500 3.242 -20.532 1.00 94.00 123 ILE A CA 1
ATOM 951 C C . ILE A 1 123 ? 7.475 2.245 -21.147 1.00 94.00 123 ILE A C 1
ATOM 953 O O . ILE A 1 123 ? 7.084 1.377 -21.932 1.00 94.00 123 ILE A O 1
ATOM 957 N N . CYS A 1 124 ? 8.747 2.372 -20.788 1.00 95.81 124 CYS A N 1
ATOM 958 C CA . CYS A 1 124 ? 9.792 1.497 -21.289 1.00 95.81 124 CYS A CA 1
ATOM 959 C C . CYS A 1 124 ? 9.869 0.202 -20.468 1.00 95.81 124 CYS A C 1
ATOM 961 O O . CYS A 1 124 ? 10.097 0.229 -19.260 1.00 95.81 124 CYS A O 1
ATOM 963 N N . CYS A 1 125 ? 9.719 -0.940 -21.131 1.00 95.50 125 CYS A N 1
ATOM 964 C CA . CYS A 1 125 ? 9.838 -2.271 -20.539 1.00 95.50 125 CYS A CA 1
ATOM 965 C C . CYS A 1 125 ? 11.277 -2.789 -20.521 1.00 95.50 125 CYS A C 1
ATOM 967 O O . CYS A 1 125 ? 11.552 -3.767 -19.834 1.00 95.50 125 CYS A O 1
ATOM 969 N N . GLY A 1 126 ? 12.176 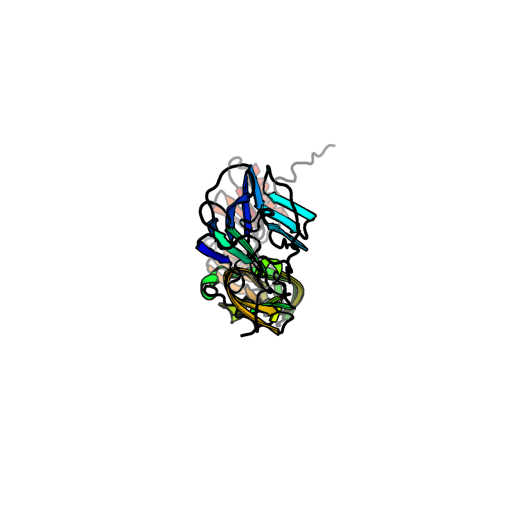-2.179 -21.297 1.00 97.44 126 GLY A N 1
ATOM 970 C CA . GLY A 1 126 ? 13.566 -2.599 -21.439 1.00 97.44 126 GLY A CA 1
ATOM 971 C C . GLY A 1 126 ? 14.082 -2.428 -22.865 1.00 97.44 126 GLY A C 1
ATOM 972 O O . GLY A 1 126 ? 13.618 -1.567 -23.616 1.00 97.44 126 GLY A O 1
ATOM 973 N N . VAL A 1 127 ? 15.060 -3.249 -23.240 1.00 98.62 127 VAL A N 1
ATOM 974 C CA . VAL A 1 127 ? 15.805 -3.123 -24.500 1.00 98.62 127 VAL A CA 1
ATOM 975 C C . VAL A 1 127 ? 15.918 -4.451 -25.236 1.00 98.62 127 VAL A C 1
ATOM 977 O O . VAL A 1 127 ? 15.841 -5.531 -24.656 1.00 98.62 127 VAL A O 1
ATOM 980 N N . PHE A 1 128 ? 16.144 -4.373 -26.539 1.00 98.69 128 PHE A N 1
ATOM 981 C CA . PHE A 1 128 ? 16.445 -5.520 -27.388 1.00 98.69 128 PHE A CA 1
ATOM 982 C C . PHE A 1 128 ? 17.408 -5.090 -28.491 1.00 98.69 128 PHE A C 1
ATOM 984 O O . PHE A 1 128 ? 17.506 -3.903 -28.806 1.00 98.69 128 PHE A O 1
ATOM 991 N N . GLY A 1 129 ? 18.112 -6.032 -29.104 1.00 98.56 129 GLY A N 1
ATOM 992 C CA . GLY A 1 129 ? 19.041 -5.691 -30.172 1.00 98.56 129 GLY A CA 1
ATOM 993 C C . GLY A 1 129 ? 20.048 -6.781 -30.464 1.00 98.56 129 GLY A C 1
ATOM 994 O O . GLY A 1 129 ? 19.752 -7.971 -30.338 1.00 98.56 129 GLY A O 1
ATOM 995 N N . ARG A 1 130 ? 21.241 -6.361 -30.883 1.00 98.75 130 ARG A N 1
ATOM 996 C CA . ARG A 1 130 ? 22.385 -7.236 -31.133 1.00 98.75 130 ARG A CA 1
ATOM 997 C C . ARG A 1 130 ? 23.661 -6.599 -30.603 1.00 98.75 130 ARG A C 1
ATOM 999 O O . ARG A 1 130 ? 23.869 -5.400 -30.787 1.00 98.75 130 ARG A O 1
ATOM 1006 N N . ALA A 1 131 ? 24.507 -7.398 -29.967 1.00 98.56 131 ALA A N 1
ATOM 1007 C CA . ALA A 1 131 ? 25.775 -6.931 -29.423 1.00 98.56 131 ALA A CA 1
ATOM 1008 C C . ALA A 1 131 ? 26.884 -7.982 -29.543 1.00 98.56 131 ALA A C 1
ATOM 1010 O O . ALA A 1 131 ? 26.637 -9.191 -29.533 1.00 98.56 131 ALA A O 1
ATOM 1011 N N . GLY A 1 132 ? 28.115 -7.494 -29.635 1.00 97.06 132 GLY A N 1
ATOM 1012 C CA . GLY A 1 132 ? 29.350 -8.263 -29.516 1.00 97.06 132 GLY A CA 1
ATOM 1013 C C . GLY A 1 132 ? 30.319 -7.490 -28.629 1.00 97.06 132 GLY A C 1
ATOM 1014 O O . GLY A 1 132 ? 30.012 -7.219 -27.473 1.00 97.06 132 GLY A O 1
ATOM 1015 N N . SER A 1 133 ? 31.454 -7.066 -29.187 1.00 97.00 133 SER A N 1
ATOM 1016 C CA . SER A 1 133 ? 32.347 -6.112 -28.514 1.00 97.00 133 SER A CA 1
ATOM 1017 C C . SER A 1 133 ? 31.691 -4.746 -28.292 1.00 97.00 133 SER A C 1
ATOM 1019 O O . SER A 1 133 ? 32.041 -4.051 -27.338 1.00 97.00 133 SER A O 1
ATOM 1021 N N . ASP A 1 134 ? 30.753 -4.366 -29.162 1.00 98.12 134 ASP A N 1
ATOM 1022 C CA . ASP A 1 134 ? 30.033 -3.092 -29.145 1.00 98.12 134 ASP A CA 1
ATOM 1023 C C . ASP A 1 134 ? 28.527 -3.334 -29.351 1.00 98.12 134 ASP A C 1
ATOM 1025 O O . ASP A 1 134 ? 28.100 -4.478 -29.543 1.00 98.12 134 ASP A O 1
ATOM 1029 N N . ILE A 1 135 ? 27.715 -2.272 -29.355 1.00 98.81 135 ILE A N 1
ATOM 1030 C CA . ILE A 1 135 ? 26.289 -2.374 -29.687 1.00 98.81 135 ILE A CA 1
ATOM 1031 C C . ILE A 1 135 ? 26.093 -2.288 -31.207 1.00 98.81 135 ILE A C 1
ATOM 1033 O O . ILE A 1 135 ? 26.115 -1.206 -31.804 1.00 98.81 135 ILE A O 1
ATOM 1037 N N . ASP A 1 136 ? 25.884 -3.441 -31.848 1.00 98.75 136 ASP A N 1
ATOM 1038 C CA . ASP A 1 136 ? 25.596 -3.536 -33.281 1.00 98.75 136 ASP A CA 1
ATOM 1039 C C . ASP A 1 136 ? 24.290 -2.835 -33.626 1.00 98.75 136 ASP A C 1
ATOM 1041 O O . ASP A 1 136 ? 24.277 -1.963 -34.492 1.00 98.75 136 ASP A O 1
ATOM 1045 N N . ASN A 1 137 ? 23.210 -3.154 -32.921 1.00 98.75 137 ASN A N 1
ATOM 1046 C CA . ASN A 1 137 ? 21.971 -2.393 -32.969 1.00 98.75 137 ASN A CA 1
ATOM 1047 C C . ASN A 1 137 ? 21.235 -2.483 -31.634 1.00 98.75 137 ASN A C 1
ATOM 1049 O O . ASN A 1 137 ? 21.453 -3.408 -30.851 1.00 98.75 137 ASN A O 1
ATOM 1053 N N . MET A 1 138 ? 20.343 -1.528 -31.391 1.00 98.75 138 MET A N 1
ATOM 1054 C CA . MET A 1 138 ? 19.448 -1.581 -30.241 1.00 98.75 138 MET A CA 1
ATOM 1055 C C . MET A 1 138 ? 18.138 -0.868 -30.542 1.00 98.75 138 MET A C 1
ATOM 1057 O O . MET A 1 138 ? 18.101 0.101 -31.303 1.00 98.75 138 MET A O 1
ATOM 1061 N N . GLY A 1 139 ? 17.074 -1.356 -29.925 1.00 98.62 139 GLY A N 1
ATOM 1062 C CA . GLY A 1 139 ? 15.797 -0.685 -29.783 1.00 98.62 139 GLY A CA 1
ATOM 1063 C C . GLY A 1 139 ? 15.310 -0.773 -28.340 1.00 98.62 139 GLY A C 1
ATOM 1064 O O . GLY A 1 139 ? 15.852 -1.512 -27.514 1.00 98.62 139 GLY A O 1
ATOM 1065 N N . PHE A 1 140 ? 14.266 -0.009 -28.054 1.00 98.50 140 PHE A N 1
ATOM 1066 C CA . PHE A 1 140 ? 13.584 0.007 -26.765 1.00 98.50 140 PHE A CA 1
ATOM 1067 C C . PHE A 1 140 ? 12.210 -0.643 -26.918 1.00 98.50 140 PHE A C 1
ATOM 1069 O O . PHE A 1 140 ? 11.593 -0.560 -27.984 1.00 98.50 140 PHE A O 1
ATOM 1076 N N . VAL A 1 141 ? 11.747 -1.313 -25.867 1.00 97.69 141 VAL A N 1
ATOM 1077 C CA . VAL A 1 141 ? 10.431 -1.961 -25.836 1.00 97.69 141 VAL A CA 1
ATOM 1078 C C . VAL A 1 141 ? 9.473 -1.070 -25.064 1.00 97.69 141 VAL A C 1
ATOM 1080 O O . VAL A 1 141 ? 9.723 -0.790 -23.896 1.00 97.69 141 VAL A O 1
ATOM 1083 N N . PHE A 1 142 ? 8.379 -0.643 -25.695 1.00 96.12 142 PHE A N 1
ATOM 1084 C CA . PHE A 1 142 ? 7.356 0.188 -25.058 1.00 96.12 142 PHE A CA 1
ATOM 1085 C C . PHE A 1 142 ? 6.002 -0.503 -25.040 1.00 96.12 142 PHE A C 1
ATOM 1087 O O . PHE A 1 142 ? 5.608 -1.127 -26.029 1.00 96.12 142 PHE A O 1
ATOM 1094 N N . LEU A 1 143 ? 5.262 -0.334 -23.943 1.00 94.56 143 LEU A N 1
ATOM 1095 C CA . LEU A 1 143 ? 3.845 -0.688 -23.911 1.00 94.56 143 LEU A CA 1
ATOM 1096 C C . LEU A 1 143 ? 3.051 0.250 -24.817 1.00 94.56 143 LEU A C 1
ATOM 1098 O O . LEU A 1 143 ? 3.312 1.459 -24.884 1.00 94.56 143 LEU A O 1
ATOM 1102 N N . GLN A 1 144 ? 2.022 -0.293 -25.460 1.00 94.44 144 GLN A N 1
ATOM 1103 C CA . GLN A 1 144 ? 0.975 0.541 -26.040 1.00 94.44 144 GLN A CA 1
ATOM 1104 C C . GLN A 1 144 ? 0.261 1.357 -24.958 1.00 94.44 144 GLN A C 1
ATOM 1106 O O . GLN A 1 144 ? 0.403 1.114 -23.758 1.00 94.44 144 GLN A O 1
ATOM 1111 N N . LYS A 1 145 ? -0.507 2.359 -25.390 1.00 92.62 145 LYS A N 1
ATOM 1112 C CA . LYS A 1 145 ? -1.257 3.234 -24.487 1.00 92.62 145 LYS A CA 1
ATOM 1113 C C . LYS A 1 145 ? -2.194 2.423 -23.594 1.00 92.62 145 LYS A C 1
ATOM 1115 O O . LYS A 1 145 ? -2.904 1.535 -24.065 1.00 92.62 145 LYS A O 1
ATOM 1120 N N . ILE A 1 146 ? -2.183 2.748 -22.306 1.00 91.50 146 ILE A N 1
ATOM 1121 C CA . ILE A 1 146 ? -2.982 2.076 -21.281 1.00 91.50 146 ILE A CA 1
ATOM 1122 C C . ILE A 1 146 ? -4.315 2.802 -21.152 1.00 91.50 146 ILE A C 1
ATOM 1124 O O . ILE A 1 146 ? -4.339 4.002 -20.898 1.00 91.50 146 ILE A O 1
ATOM 1128 N N . ARG A 1 147 ? -5.415 2.057 -21.285 1.00 91.56 147 ARG A N 1
ATOM 1129 C CA . ARG A 1 147 ? -6.769 2.546 -21.010 1.00 91.56 147 ARG A CA 1
ATOM 1130 C C . ARG A 1 147 ? -7.073 2.503 -19.513 1.00 91.56 147 ARG A C 1
ATOM 1132 O O . ARG A 1 147 ? -7.629 3.455 -18.979 1.00 91.56 147 ARG A O 1
ATOM 1139 N N . SER A 1 148 ? -6.742 1.400 -18.843 1.00 90.56 148 SER A N 1
ATOM 1140 C CA . SER A 1 148 ? -6.978 1.238 -17.404 1.00 90.56 148 SER A CA 1
ATOM 1141 C C . SER A 1 148 ? -6.014 0.242 -16.769 1.00 90.56 148 SER A C 1
ATOM 1143 O O . SER A 1 148 ? -5.607 -0.718 -17.419 1.00 90.56 148 SER A O 1
ATOM 1145 N N . SER A 1 149 ? -5.717 0.448 -15.485 1.00 91.31 149 SER A N 1
ATOM 1146 C CA . SER A 1 149 ? -5.005 -0.497 -14.620 1.00 91.31 149 SER A CA 1
ATOM 1147 C C . SER A 1 149 ? -5.729 -0.594 -13.280 1.00 91.31 149 SER A C 1
ATOM 1149 O O . SER A 1 149 ? -6.079 0.441 -12.702 1.00 91.31 149 SER A O 1
ATOM 1151 N N . ARG A 1 150 ? -5.979 -1.813 -12.799 1.00 92.69 150 ARG A N 1
ATOM 1152 C CA . ARG A 1 150 ? -6.686 -2.074 -11.536 1.00 92.69 150 ARG A CA 1
ATOM 1153 C C . ARG A 1 150 ? -6.017 -3.197 -10.757 1.00 92.69 150 ARG A C 1
ATOM 1155 O O . ARG A 1 150 ? -5.550 -4.160 -11.358 1.00 92.69 150 ARG A O 1
ATOM 1162 N N . LEU A 1 151 ? -6.009 -3.082 -9.433 1.00 95.12 151 LEU A N 1
ATOM 1163 C CA . LEU A 1 151 ? -5.697 -4.197 -8.540 1.00 95.12 151 LEU A CA 1
ATOM 1164 C C . LEU A 1 151 ? -6.982 -4.981 -8.266 1.00 95.12 151 LEU A C 1
ATOM 1166 O O . LEU A 1 151 ? -7.965 -4.393 -7.837 1.00 95.12 151 LEU A O 1
ATOM 1170 N N . THR A 1 152 ? -6.966 -6.282 -8.528 1.00 96.00 152 THR A N 1
ATOM 1171 C CA . THR A 1 152 ? -8.111 -7.204 -8.431 1.00 96.00 152 THR A CA 1
ATOM 1172 C C . THR A 1 152 ? -7.710 -8.460 -7.657 1.00 96.00 152 THR A C 1
ATOM 1174 O O . THR A 1 152 ? -6.533 -8.629 -7.328 1.00 96.00 152 THR A O 1
ATOM 1177 N N . ASP A 1 153 ? -8.666 -9.352 -7.383 1.00 96.31 153 ASP A N 1
ATOM 1178 C CA . ASP A 1 153 ? -8.431 -10.658 -6.747 1.00 96.31 153 ASP A CA 1
ATOM 1179 C C . ASP A 1 153 ? -7.624 -10.561 -5.436 1.00 96.31 153 ASP A C 1
ATOM 1181 O O . ASP A 1 153 ? -6.736 -11.372 -5.158 1.00 96.31 153 ASP A O 1
ATOM 1185 N N . VAL A 1 154 ? -7.905 -9.527 -4.636 1.00 97.50 154 VAL A N 1
ATOM 1186 C CA . VAL A 1 154 ? -7.154 -9.243 -3.409 1.00 97.50 154 VAL A CA 1
ATOM 1187 C C . VAL A 1 154 ? -7.510 -10.230 -2.299 1.00 97.50 154 VAL A C 1
ATOM 1189 O O . VAL A 1 154 ? -8.680 -10.466 -1.999 1.00 97.50 154 VAL A O 1
ATOM 1192 N N . THR A 1 155 ? -6.485 -10.777 -1.645 1.00 97.69 155 THR A N 1
ATOM 1193 C CA . THR A 1 155 ? -6.609 -11.692 -0.502 1.00 97.69 155 THR A CA 1
ATOM 1194 C C . THR A 1 155 ? -5.659 -11.303 0.627 1.00 97.69 155 THR A C 1
ATOM 1196 O O . THR A 1 155 ? -4.608 -10.710 0.382 1.00 97.69 155 THR A O 1
ATOM 1199 N N . TYR A 1 156 ? -6.009 -11.683 1.861 1.00 97.75 156 TYR A N 1
ATOM 1200 C CA . TYR A 1 156 ? -5.261 -11.365 3.085 1.00 97.75 156 TYR A CA 1
ATOM 1201 C C . TYR A 1 156 ? -4.881 -12.654 3.837 1.00 97.75 156 TYR A C 1
ATOM 1203 O O . TYR A 1 156 ? -5.591 -13.062 4.760 1.00 97.75 156 TYR A O 1
ATOM 1211 N N . PRO A 1 157 ? -3.789 -13.342 3.450 1.00 97.06 157 PRO A N 1
ATOM 1212 C CA . PRO A 1 157 ? -3.523 -14.712 3.899 1.00 97.06 157 PRO A CA 1
ATOM 1213 C C . PRO A 1 157 ? -3.354 -14.879 5.415 1.00 97.06 157 PRO A C 1
ATOM 1215 O O . PRO A 1 157 ? -3.633 -15.948 5.948 1.00 97.06 157 PRO A O 1
ATOM 1218 N N . THR A 1 158 ? -2.901 -13.838 6.118 1.00 96.44 158 THR A N 1
ATOM 1219 C CA . THR A 1 158 ? -2.612 -13.885 7.562 1.00 96.44 158 THR A CA 1
ATOM 1220 C C . THR A 1 158 ? -3.657 -13.171 8.420 1.00 96.44 158 THR A C 1
ATOM 1222 O O . THR A 1 158 ? -3.461 -13.048 9.629 1.00 96.44 158 THR A O 1
ATOM 1225 N N . LEU A 1 159 ? -4.774 -12.717 7.836 1.00 95.56 159 LEU A N 1
ATOM 1226 C CA . LEU A 1 159 ? -5.780 -11.903 8.530 1.00 95.56 159 LEU A CA 1
ATOM 1227 C C . LEU A 1 159 ? -6.359 -12.601 9.769 1.00 95.56 159 LEU A C 1
ATOM 1229 O O . LEU A 1 159 ? -6.452 -11.996 10.835 1.00 95.56 159 LEU A O 1
ATOM 1233 N N . GLY A 1 160 ? -6.680 -13.893 9.657 1.00 90.06 160 GLY A N 1
ATOM 1234 C CA . GLY A 1 160 ? -7.223 -14.685 10.768 1.00 90.06 160 GLY A CA 1
ATOM 1235 C C . GLY A 1 160 ? -6.270 -14.832 11.962 1.00 90.06 160 GLY A C 1
ATOM 1236 O O . GLY A 1 160 ? -6.713 -15.172 13.053 1.00 90.06 160 GLY A O 1
ATOM 1237 N N . LEU A 1 161 ? -4.977 -14.537 11.788 1.00 91.81 161 LEU A N 1
ATOM 1238 C CA . LEU A 1 161 ? -3.975 -14.573 12.858 1.00 91.81 161 LEU A CA 1
ATOM 1239 C C . LEU A 1 161 ? -3.891 -13.246 13.634 1.00 91.81 161 LEU A C 1
ATOM 1241 O O . LEU A 1 161 ? -3.239 -13.187 14.672 1.00 91.81 161 LEU A O 1
ATOM 1245 N N . GLN A 1 162 ? -4.550 -12.182 13.161 1.00 93.06 162 GLN A N 1
ATOM 1246 C CA . GLN A 1 162 ? -4.450 -10.830 13.725 1.00 93.06 162 GLN A CA 1
ATOM 1247 C C . GLN A 1 162 ? -5.533 -10.508 14.764 1.00 93.06 162 GLN A C 1
ATOM 1249 O O . GLN A 1 162 ? -5.935 -9.355 14.904 1.00 93.06 162 GLN A O 1
ATOM 1254 N N . MET A 1 163 ? -6.025 -11.499 15.510 1.00 89.62 163 MET A N 1
ATOM 1255 C CA . MET A 1 163 ? -7.047 -11.265 16.545 1.00 89.62 163 MET A CA 1
ATOM 1256 C C . MET A 1 163 ? -6.547 -10.309 17.637 1.00 89.62 163 MET A C 1
ATOM 1258 O O . MET A 1 163 ? -7.283 -9.431 18.071 1.00 89.62 163 MET A O 1
ATOM 1262 N N . ALA A 1 164 ? -5.267 -10.408 18.014 1.00 89.50 164 ALA A N 1
ATOM 1263 C CA . ALA A 1 164 ? -4.645 -9.525 19.004 1.00 89.50 164 ALA A CA 1
ATOM 1264 C C . ALA A 1 164 ? -4.512 -8.063 18.536 1.00 89.50 164 ALA A C 1
ATOM 1266 O O . ALA A 1 164 ? -4.257 -7.181 19.351 1.00 89.50 164 ALA A O 1
ATOM 1267 N N . ALA A 1 165 ? -4.682 -7.788 17.240 1.00 91.81 165 ALA A N 1
ATOM 1268 C CA . ALA A 1 165 ? -4.683 -6.425 16.720 1.00 91.81 165 ALA A CA 1
ATOM 1269 C C . ALA A 1 165 ? -5.993 -5.676 17.017 1.00 91.81 165 ALA A C 1
ATOM 1271 O O . ALA A 1 165 ? -6.042 -4.459 16.853 1.00 91.81 165 ALA A O 1
ATOM 1272 N N . ILE A 1 166 ? -7.042 -6.397 17.434 1.00 93.31 166 ILE A N 1
ATOM 1273 C CA . ILE A 1 166 ? -8.333 -5.844 17.838 1.00 93.31 166 ILE A CA 1
ATOM 1274 C C . ILE A 1 166 ? -8.261 -5.535 19.332 1.00 93.31 166 ILE A C 1
ATOM 1276 O O . ILE A 1 166 ? -8.143 -6.443 20.154 1.00 93.31 166 ILE A O 1
ATOM 1280 N N . GLN A 1 167 ? -8.341 -4.257 19.683 1.00 91.25 167 GLN A N 1
ATOM 1281 C CA . GLN A 1 167 ? -8.243 -3.792 21.062 1.00 91.25 167 GLN A CA 1
ATOM 1282 C C . GLN A 1 167 ? -9.511 -3.025 21.455 1.00 91.25 167 GLN A C 1
ATOM 1284 O O . GLN A 1 167 ? -9.969 -2.170 20.690 1.00 91.25 167 GLN A O 1
ATOM 1289 N N . PRO A 1 168 ? -10.112 -3.319 22.621 1.00 91.50 168 PRO A N 1
ATOM 1290 C CA . PRO A 1 168 ? -11.231 -2.543 23.126 1.00 91.50 168 PRO A CA 1
ATOM 1291 C C . PRO A 1 168 ? -10.754 -1.170 23.610 1.00 91.50 168 PRO A C 1
ATOM 1293 O O . PRO A 1 168 ? -9.673 -1.025 24.182 1.00 91.50 168 PRO A O 1
ATOM 1296 N N . ARG A 1 169 ? -11.599 -0.163 23.423 1.00 91.06 169 ARG A N 1
ATOM 1297 C CA . ARG A 1 169 ? -11.443 1.186 23.954 1.00 91.06 169 ARG A CA 1
ATOM 1298 C C . ARG A 1 169 ? -12.769 1.620 24.556 1.00 91.06 169 ARG A C 1
ATOM 1300 O O . ARG A 1 169 ? -13.786 1.647 23.864 1.00 91.06 169 ARG A O 1
ATOM 1307 N N . VAL A 1 170 ? -12.744 1.969 25.837 1.00 92.06 170 VAL A N 1
ATOM 1308 C CA . VAL A 1 170 ? -13.885 2.609 26.496 1.00 92.06 170 VAL A CA 1
ATOM 1309 C C . VAL A 1 170 ? -14.060 3.997 25.886 1.00 92.06 170 VAL A C 1
ATOM 1311 O O . VAL A 1 170 ? -13.096 4.758 25.792 1.00 92.06 170 VAL A O 1
ATOM 1314 N N . ILE A 1 171 ? -15.272 4.280 25.419 1.00 93.44 171 ILE A N 1
ATOM 1315 C CA . ILE A 1 171 ? -15.658 5.582 24.871 1.00 93.44 171 ILE A CA 1
ATOM 1316 C C . ILE A 1 171 ? -16.037 6.498 26.025 1.00 93.44 171 ILE A C 1
ATOM 1318 O O . ILE A 1 171 ? -15.465 7.572 26.174 1.00 93.44 171 ILE A O 1
ATOM 1322 N N . ASP A 1 172 ? -16.979 6.034 26.843 1.00 93.88 172 ASP A N 1
ATOM 1323 C CA . ASP A 1 172 ? -17.502 6.762 27.988 1.00 93.88 172 ASP A CA 1
ATOM 1324 C C . ASP A 1 172 ? -18.126 5.789 28.998 1.00 93.88 172 ASP A C 1
ATOM 1326 O O . ASP A 1 172 ? -18.430 4.632 28.671 1.00 93.88 172 ASP A O 1
ATOM 1330 N N . SER A 1 173 ? -18.314 6.254 30.228 1.00 93.62 173 SER A N 1
ATOM 1331 C CA . SER A 1 173 ? -18.989 5.506 31.279 1.00 93.62 173 SER A CA 1
ATOM 1332 C C . SER A 1 173 ? -19.690 6.435 32.263 1.00 93.62 173 SER A C 1
ATOM 1334 O O . SER A 1 173 ? -19.115 7.424 32.713 1.00 93.62 173 SER A O 1
ATOM 1336 N N . GLU A 1 174 ? -20.910 6.067 32.646 1.00 92.25 174 GLU A N 1
ATOM 1337 C CA . GLU A 1 174 ? -21.758 6.848 33.543 1.00 92.25 174 GLU A CA 1
ATOM 1338 C C . GLU A 1 174 ? -22.434 5.943 34.581 1.00 92.25 174 GLU A C 1
ATOM 1340 O O . GLU A 1 174 ? -22.799 4.798 34.300 1.00 92.25 174 GLU A O 1
ATOM 1345 N N . GLU A 1 175 ? -22.584 6.452 35.804 1.00 91.62 175 GLU A N 1
ATOM 1346 C CA . GLU A 1 175 ? -23.305 5.771 36.877 1.00 91.62 175 GLU A CA 1
ATOM 1347 C C . GLU A 1 175 ? -24.726 6.312 37.009 1.00 91.62 175 GLU A C 1
ATOM 1349 O O . GLU A 1 175 ? -24.944 7.521 37.046 1.00 91.62 175 GLU A O 1
ATOM 1354 N N . PHE A 1 176 ? -25.680 5.399 37.161 1.00 87.56 176 PHE A N 1
ATOM 1355 C CA . PHE A 1 176 ? -27.095 5.694 37.309 1.00 87.56 176 PHE A CA 1
ATOM 1356 C C . PHE A 1 176 ? -27.604 5.153 38.640 1.00 87.56 176 PHE A C 1
ATOM 1358 O O . PHE A 1 176 ? -27.401 3.985 38.985 1.00 87.56 176 PHE A O 1
ATOM 1365 N N . HIS A 1 177 ? -28.326 5.997 39.372 1.00 85.94 177 HIS A N 1
ATOM 1366 C CA . HIS A 1 177 ? -28.803 5.702 40.720 1.00 85.94 177 HIS A CA 1
ATOM 1367 C C . HIS A 1 177 ? -30.325 5.718 40.743 1.00 85.94 177 HIS A C 1
ATOM 1369 O O . HIS A 1 177 ? -30.942 6.697 40.324 1.00 85.94 177 HIS A O 1
ATOM 1375 N N . ASN A 1 178 ? -30.927 4.666 41.295 1.00 83.62 178 ASN A N 1
ATOM 1376 C CA . ASN A 1 178 ? -32.361 4.615 41.543 1.00 83.62 178 ASN A CA 1
ATOM 1377 C C . ASN A 1 178 ? -32.621 4.422 43.036 1.00 83.62 178 ASN A C 1
ATOM 1379 O O . ASN A 1 178 ? -32.522 3.319 43.563 1.00 83.62 178 ASN A O 1
ATOM 1383 N N . SER A 1 179 ? -32.983 5.507 43.718 1.00 79.31 179 SER A N 1
ATOM 1384 C CA . SER A 1 179 ? -33.337 5.523 45.145 1.00 79.31 179 SER A CA 1
ATOM 1385 C C . SER A 1 179 ? -34.831 5.310 45.408 1.00 79.31 179 SER A C 1
ATOM 1387 O O . SER A 1 179 ? -35.317 5.561 46.511 1.00 79.31 179 SER A O 1
ATOM 1389 N N . THR A 1 180 ? -35.591 4.908 44.388 1.00 75.50 180 THR A N 1
ATOM 1390 C CA . THR A 1 180 ? -37.031 4.682 44.501 1.00 75.50 180 THR A CA 1
ATOM 1391 C C . THR A 1 180 ? -37.350 3.196 44.596 1.00 75.50 180 THR A C 1
ATOM 1393 O O . THR A 1 180 ? -36.556 2.333 44.229 1.00 75.50 180 THR A O 1
ATOM 1396 N N . SER A 1 181 ? -38.562 2.883 45.052 1.00 77.19 181 SER A N 1
ATOM 1397 C CA . SER A 1 181 ? -39.075 1.511 45.122 1.00 77.19 181 SER A CA 1
ATOM 1398 C C . SER A 1 181 ? -39.612 0.978 43.785 1.00 77.19 181 SER A C 1
ATOM 1400 O O . SER A 1 181 ? -40.203 -0.100 43.750 1.00 77.19 181 SER A O 1
ATOM 1402 N N . ARG A 1 182 ? -39.439 1.723 42.686 1.00 81.06 182 ARG A N 1
ATOM 1403 C CA . ARG A 1 182 ? -39.876 1.346 41.336 1.00 81.06 182 ARG A CA 1
ATOM 1404 C C . ARG A 1 182 ? -38.693 1.370 40.386 1.00 81.06 182 ARG A C 1
ATOM 1406 O O . ARG A 1 182 ? -37.775 2.153 40.575 1.00 81.06 182 ARG A O 1
ATOM 1413 N N . GLU A 1 183 ? -38.724 0.521 39.371 1.00 90.50 183 GLU A N 1
ATOM 1414 C CA . GLU A 1 183 ? -37.714 0.519 38.314 1.00 90.50 183 GLU A CA 1
ATOM 1415 C C . GLU A 1 183 ? -37.705 1.861 37.566 1.00 90.50 183 GLU A C 1
ATOM 1417 O O . GLU A 1 183 ? -38.758 2.476 37.362 1.00 90.50 183 GLU A O 1
ATOM 1422 N N . GLN A 1 184 ? -36.514 2.316 37.180 1.00 90.56 184 GLN A N 1
ATOM 1423 C CA . GLN A 1 184 ? -36.319 3.522 36.382 1.00 90.56 184 GLN A CA 1
ATOM 1424 C C . GLN A 1 184 ? -35.530 3.187 35.120 1.00 90.56 184 GLN A C 1
ATOM 1426 O O . GLN A 1 184 ? -34.595 2.390 35.153 1.00 90.56 184 GLN A O 1
ATOM 1431 N N . THR A 1 185 ? -35.880 3.833 34.011 1.00 95.69 185 THR A N 1
ATOM 1432 C CA . THR A 1 185 ? -35.118 3.760 32.761 1.00 95.69 185 THR A CA 1
ATOM 1433 C C . THR A 1 185 ? -34.587 5.144 32.428 1.00 95.69 185 THR A C 1
ATOM 1435 O O . THR A 1 185 ? -35.355 6.105 32.374 1.00 95.69 185 THR A O 1
ATOM 1438 N N . GLN A 1 186 ? -33.279 5.241 32.219 1.00 93.19 186 GLN A N 1
ATOM 1439 C CA . GLN A 1 186 ? -32.580 6.462 31.813 1.00 93.19 186 GLN A CA 1
ATOM 1440 C C . GLN A 1 186 ? -31.863 6.225 30.481 1.00 93.19 186 GLN A C 1
ATOM 1442 O O . GLN A 1 186 ? -31.694 5.080 30.067 1.00 93.19 186 GLN A O 1
ATOM 1447 N N . THR A 1 187 ? -31.465 7.290 29.789 1.00 95.62 187 THR A N 1
ATOM 1448 C CA . THR A 1 187 ? -30.756 7.181 28.506 1.00 95.62 187 THR A CA 1
ATOM 1449 C C . THR A 1 187 ? -29.299 7.569 28.688 1.00 95.62 187 THR A C 1
ATOM 1451 O O . THR A 1 187 ? -29.012 8.707 29.045 1.00 95.62 187 THR A O 1
ATOM 1454 N N . PHE A 1 188 ? -28.392 6.652 28.368 1.00 95.44 188 PHE A N 1
ATOM 1455 C CA . PHE A 1 188 ? -26.961 6.916 28.268 1.00 95.44 188 PHE A CA 1
ATOM 1456 C C . PHE A 1 188 ? -26.613 7.255 26.815 1.00 95.44 188 PHE A C 1
ATOM 1458 O O . PHE A 1 188 ? -26.843 6.441 25.921 1.00 95.44 188 PHE A O 1
ATOM 1465 N N . SER A 1 189 ? -26.120 8.469 26.563 1.00 95.06 189 SER A N 1
ATOM 1466 C CA . SER A 1 189 ? -25.838 8.966 25.207 1.00 95.06 189 SER A CA 1
ATOM 1467 C C . SER A 1 189 ? -24.340 9.150 25.005 1.00 95.06 189 SER A C 1
ATOM 1469 O O . SER A 1 189 ? -23.709 9.854 25.785 1.00 95.06 189 SER A O 1
ATOM 1471 N N . VAL A 1 190 ? -23.786 8.595 23.929 1.00 94.62 190 VAL A N 1
ATOM 1472 C CA . VAL A 1 190 ? -22.367 8.754 23.579 1.00 94.62 190 VAL A CA 1
ATOM 1473 C C . VAL A 1 190 ? -22.202 9.184 22.130 1.00 94.62 190 VAL A C 1
ATOM 1475 O O . VAL A 1 190 ? -22.969 8.786 21.253 1.00 94.62 190 VAL A O 1
ATOM 1478 N N . GLU A 1 191 ? -21.175 9.982 21.866 1.00 93.81 191 GLU A N 1
ATOM 1479 C CA . GLU A 1 191 ? -20.775 10.384 20.521 1.00 93.81 191 GLU A CA 1
ATOM 1480 C C . GLU A 1 191 ? -19.333 9.940 20.276 1.00 93.81 191 GLU A C 1
ATOM 1482 O O . GLU A 1 191 ? -18.446 10.224 21.075 1.00 93.81 191 GLU A O 1
ATOM 1487 N N . GLU A 1 192 ? -19.095 9.224 19.178 1.00 92.62 192 GLU A N 1
ATOM 1488 C CA . GLU A 1 192 ? -17.776 8.676 18.861 1.00 92.62 192 GLU A CA 1
ATOM 1489 C C . GLU A 1 192 ? -17.443 8.864 17.380 1.00 92.62 192 GLU A C 1
ATOM 1491 O O . GLU A 1 192 ? -18.281 8.670 16.489 1.00 92.62 192 GLU A O 1
ATOM 1496 N N . LYS A 1 193 ? -16.182 9.210 17.110 1.00 90.06 193 LYS A N 1
ATOM 1497 C CA . LYS A 1 193 ? -15.653 9.355 15.757 1.00 90.06 193 LYS A CA 1
ATOM 1498 C C . LYS A 1 193 ? -15.124 8.013 15.257 1.00 90.06 193 LYS A C 1
ATOM 1500 O O . LYS A 1 193 ? -14.021 7.581 15.581 1.00 90.06 193 LYS A O 1
ATOM 1505 N N . ILE A 1 194 ? -15.890 7.379 14.382 1.00 89.94 194 ILE A N 1
ATOM 1506 C CA . ILE A 1 194 ? -15.509 6.138 13.715 1.00 89.94 194 ILE A CA 1
ATOM 1507 C C . ILE A 1 194 ? -14.568 6.461 12.559 1.00 89.94 194 ILE A C 1
ATOM 1509 O O . ILE A 1 194 ? -14.925 7.228 11.666 1.00 89.94 194 ILE A O 1
ATOM 1513 N N . THR A 1 195 ? -13.381 5.859 12.567 1.00 86.94 195 THR A N 1
ATOM 1514 C CA . THR A 1 195 ? -12.377 6.030 11.511 1.00 86.94 195 THR A CA 1
ATOM 1515 C C . THR A 1 195 ? -12.164 4.709 10.787 1.00 86.94 195 THR A C 1
ATOM 1517 O O . THR A 1 195 ? -11.925 3.679 11.416 1.00 86.94 195 THR A O 1
ATOM 1520 N N . ARG A 1 196 ? -12.222 4.742 9.457 1.00 92.00 196 ARG A N 1
ATOM 1521 C CA . ARG A 1 196 ? -11.869 3.626 8.581 1.00 92.00 196 ARG A CA 1
ATOM 1522 C C . ARG A 1 196 ? -10.718 4.054 7.690 1.00 92.00 196 ARG A C 1
ATOM 1524 O O . ARG A 1 196 ? -10.771 5.116 7.076 1.00 92.00 196 ARG A O 1
ATOM 1531 N N . LYS A 1 197 ? -9.666 3.246 7.646 1.00 95.50 197 LYS A N 1
ATOM 1532 C CA . LYS A 1 197 ? -8.508 3.472 6.779 1.00 95.50 197 LYS A CA 1
ATOM 1533 C C . LYS A 1 197 ? -8.187 2.203 6.025 1.00 95.50 197 LYS A C 1
ATOM 1535 O O . LYS A 1 197 ? -8.209 1.128 6.623 1.00 95.50 197 LYS A O 1
ATOM 1540 N N . SER A 1 198 ? -7.828 2.371 4.763 1.00 96.38 198 SER A N 1
ATOM 1541 C CA . SER A 1 198 ? -7.422 1.286 3.879 1.00 96.38 198 SER A CA 1
ATOM 1542 C C . SER A 1 198 ? -6.266 1.770 3.021 1.00 96.38 198 SER A C 1
ATOM 1544 O O . SER A 1 198 ? -6.372 2.821 2.393 1.00 96.38 198 SER A O 1
ATOM 1546 N N . SER A 1 199 ? -5.170 1.022 2.994 1.00 96.25 199 SER A N 1
ATOM 1547 C CA . SER A 1 199 ? -4.008 1.289 2.151 1.00 96.25 199 SER A CA 1
ATOM 1548 C C . SER A 1 199 ? -3.448 -0.020 1.616 1.00 96.25 199 SER A C 1
ATOM 1550 O O . SER A 1 199 ? -3.175 -0.941 2.385 1.00 96.25 199 SER A O 1
ATOM 1552 N N . TRP A 1 200 ? -3.265 -0.106 0.300 1.00 95.94 200 TRP A N 1
ATOM 1553 C CA . TRP A 1 200 ? -2.570 -1.214 -0.353 1.00 95.94 200 TRP A CA 1
ATOM 1554 C C . TRP A 1 200 ? -1.229 -0.716 -0.869 1.00 95.94 200 TRP A C 1
ATOM 1556 O O . TRP A 1 200 ? -1.165 0.050 -1.834 1.00 95.94 200 TRP A O 1
ATOM 1566 N N . SER A 1 201 ? -0.140 -1.176 -0.253 1.00 92.56 201 SER A N 1
ATOM 1567 C CA . SER A 1 201 ? 1.196 -0.761 -0.663 1.00 92.56 201 SER A CA 1
ATOM 1568 C C . SER A 1 201 ? 1.473 -1.196 -2.099 1.00 92.56 201 SER A C 1
ATOM 1570 O O . SER A 1 201 ? 1.314 -2.374 -2.438 1.00 92.56 201 SER A O 1
ATOM 1572 N N . ILE A 1 202 ? 1.976 -0.271 -2.906 1.00 83.75 202 ILE A N 1
ATOM 1573 C CA . ILE A 1 202 ? 2.500 -0.534 -4.241 1.00 83.75 202 ILE A CA 1
ATOM 1574 C C . ILE A 1 202 ? 3.845 0.182 -4.331 1.00 83.75 202 ILE A C 1
ATOM 1576 O O . ILE A 1 202 ? 3.892 1.401 -4.191 1.00 83.75 202 ILE A O 1
ATOM 1580 N N . THR A 1 203 ? 4.941 -0.558 -4.504 1.00 69.75 203 THR A N 1
ATOM 1581 C CA . THR A 1 203 ? 6.299 -0.028 -4.277 1.00 69.75 203 THR A CA 1
ATOM 1582 C C . THR A 1 203 ? 7.079 0.268 -5.556 1.00 69.75 203 THR A C 1
ATOM 1584 O O . THR A 1 203 ? 7.928 1.158 -5.545 1.00 69.75 203 THR A O 1
ATOM 1587 N N . ALA A 1 204 ? 6.809 -0.433 -6.660 1.00 68.06 204 ALA A N 1
ATOM 1588 C CA . ALA A 1 204 ? 7.542 -0.269 -7.915 1.00 68.06 204 ALA A CA 1
ATOM 1589 C C . ALA A 1 204 ? 6.699 -0.685 -9.133 1.00 68.06 204 ALA A C 1
ATOM 1591 O O . ALA A 1 204 ? 5.521 -1.006 -9.013 1.00 68.06 204 ALA A O 1
ATOM 1592 N N . GLY A 1 205 ? 7.309 -0.640 -10.318 1.00 78.12 205 GLY A N 1
ATOM 1593 C CA . GLY A 1 205 ? 6.724 -1.200 -11.532 1.00 78.12 205 GLY A CA 1
ATOM 1594 C C . GLY A 1 205 ? 5.596 -0.372 -12.147 1.00 78.12 205 GLY A C 1
ATOM 1595 O O . GLY A 1 205 ? 5.430 0.834 -11.913 1.00 78.12 205 GLY A O 1
ATOM 1596 N N . LEU A 1 206 ? 4.845 -1.042 -13.012 1.00 80.56 206 LEU A N 1
ATOM 1597 C CA . LEU A 1 206 ? 3.764 -0.441 -13.782 1.00 80.56 206 LEU A CA 1
ATOM 1598 C C . LEU A 1 206 ? 2.597 0.000 -12.891 1.00 80.56 206 LEU A C 1
ATOM 1600 O O . LEU A 1 206 ? 2.032 1.081 -13.082 1.00 80.56 206 LEU A O 1
ATOM 1604 N N . GLU A 1 207 ? 2.279 -0.805 -11.888 1.00 76.81 207 GLU A N 1
ATOM 1605 C CA . GLU A 1 207 ? 1.190 -0.597 -10.946 1.00 76.81 207 GLU A CA 1
ATOM 1606 C C . GLU A 1 207 ? 1.373 0.669 -10.103 1.00 76.81 207 GLU A C 1
ATOM 1608 O O . GLU A 1 207 ? 0.403 1.389 -9.859 1.00 76.81 207 GLU A O 1
ATOM 1613 N N . TYR A 1 208 ? 2.611 1.014 -9.735 1.00 75.56 208 TYR A N 1
ATOM 1614 C CA . TYR A 1 208 ? 2.903 2.261 -9.027 1.00 75.56 208 TYR A CA 1
ATOM 1615 C C . TYR A 1 208 ? 2.447 3.471 -9.845 1.00 75.56 208 TYR A C 1
ATOM 1617 O O . TYR A 1 208 ? 1.828 4.407 -9.331 1.00 75.56 208 TYR A O 1
ATOM 1625 N N . SER A 1 209 ? 2.725 3.402 -11.145 1.00 71.56 209 SER A N 1
ATOM 1626 C CA . SER A 1 209 ? 2.586 4.502 -12.091 1.00 71.56 209 SER A CA 1
ATOM 1627 C C . SER A 1 209 ? 1.158 4.650 -12.634 1.00 71.56 209 SER A C 1
ATOM 1629 O O . SER A 1 209 ? 0.768 5.756 -13.002 1.00 71.56 209 SER A O 1
ATOM 1631 N N . TYR A 1 210 ? 0.375 3.562 -12.689 1.00 75.12 210 TYR A N 1
ATOM 1632 C CA . TYR A 1 210 ? -0.921 3.534 -13.391 1.00 75.12 210 TYR A CA 1
ATOM 1633 C C . TYR A 1 210 ? -2.097 2.956 -12.608 1.00 75.12 210 TYR A C 1
ATOM 1635 O O . TYR A 1 210 ? -3.242 3.216 -12.982 1.00 75.12 210 TYR A O 1
ATOM 1643 N N . THR A 1 211 ? -1.870 2.189 -11.542 1.00 74.88 211 THR A N 1
ATOM 1644 C CA . THR A 1 211 ? -2.981 1.649 -10.754 1.00 74.88 211 THR A CA 1
ATOM 1645 C C . THR A 1 211 ? -3.471 2.727 -9.800 1.00 74.88 211 THR A C 1
ATOM 1647 O O . THR A 1 211 ? -2.798 3.080 -8.835 1.00 74.88 211 THR A O 1
ATOM 1650 N N . SER A 1 212 ? -4.641 3.287 -10.099 1.00 75.94 212 SER A N 1
ATOM 1651 C CA . SER A 1 212 ? -5.335 4.248 -9.234 1.00 75.94 212 SER A CA 1
ATOM 1652 C C . SER A 1 212 ? -6.521 3.633 -8.499 1.00 75.94 212 SER A C 1
ATOM 1654 O O . SER A 1 212 ? -6.992 4.230 -7.536 1.00 75.94 212 SER A O 1
ATOM 1656 N N . LYS A 1 213 ? -6.986 2.458 -8.943 1.00 89.62 213 LYS A N 1
ATOM 1657 C CA . LYS A 1 213 ? -8.162 1.776 -8.406 1.00 89.62 213 LYS A CA 1
ATOM 1658 C C . LYS A 1 213 ? -7.832 0.378 -7.901 1.00 89.62 213 LYS A C 1
ATOM 1660 O O . LYS A 1 213 ? -7.137 -0.386 -8.577 1.00 89.62 213 LYS A O 1
ATOM 1665 N N . VAL A 1 214 ? -8.395 0.054 -6.749 1.00 93.88 214 VAL A N 1
ATOM 1666 C CA . VAL A 1 214 ? -8.359 -1.254 -6.106 1.00 93.88 214 VAL A CA 1
ATOM 1667 C C . VAL A 1 214 ? -9.782 -1.796 -6.046 1.00 93.88 214 VAL A C 1
ATOM 1669 O O . VAL A 1 214 ? -10.684 -1.127 -5.553 1.00 93.88 214 VAL A O 1
ATOM 1672 N N . GLU A 1 215 ? -9.983 -2.999 -6.564 1.00 95.44 215 GLU A N 1
ATOM 1673 C CA . GLU A 1 215 ? -11.219 -3.767 -6.463 1.00 95.44 215 GLU A CA 1
ATOM 1674 C C . GLU A 1 215 ? -10.989 -4.910 -5.472 1.00 95.44 215 GLU A C 1
ATOM 1676 O O . GLU A 1 215 ? -10.370 -5.928 -5.791 1.00 95.44 215 GLU A O 1
ATOM 1681 N N . ALA A 1 216 ? -11.420 -4.694 -4.232 1.00 95.88 216 ALA A N 1
ATOM 1682 C CA . ALA A 1 216 ? -11.156 -5.590 -3.113 1.00 95.88 216 ALA A CA 1
ATOM 1683 C C . ALA A 1 216 ? -12.254 -5.487 -2.056 1.00 95.88 216 ALA A C 1
ATOM 1685 O O . ALA A 1 216 ? -12.960 -4.485 -1.986 1.00 95.88 216 ALA A O 1
ATOM 1686 N N . GLY A 1 217 ? -12.381 -6.502 -1.203 1.00 96.25 217 GLY A N 1
ATOM 1687 C CA . GLY A 1 217 ? -13.056 -6.341 0.085 1.00 96.25 217 GLY A CA 1
ATOM 1688 C C . GLY A 1 217 ? -12.093 -5.753 1.117 1.00 96.25 217 GLY A C 1
ATOM 1689 O O . GLY A 1 217 ? -10.892 -5.999 1.050 1.00 96.25 217 GLY A O 1
ATOM 1690 N N . ILE A 1 218 ? -12.611 -5.000 2.082 1.00 95.81 218 ILE A N 1
ATOM 1691 C CA . ILE A 1 218 ? -11.838 -4.378 3.163 1.00 95.81 218 ILE A CA 1
ATOM 1692 C C . ILE A 1 218 ? -11.957 -5.251 4.424 1.00 95.81 218 ILE A C 1
ATOM 1694 O O . ILE A 1 218 ? -13.068 -5.654 4.772 1.00 95.81 218 ILE A O 1
ATOM 1698 N N . PRO A 1 219 ? -10.852 -5.570 5.122 1.00 96.31 219 PRO A N 1
ATOM 1699 C CA . PRO A 1 219 ? -10.909 -6.190 6.441 1.00 96.31 219 PRO A CA 1
ATOM 1700 C C . PRO A 1 219 ? -11.604 -5.288 7.471 1.00 96.31 219 PRO A C 1
ATOM 1702 O O . PRO A 1 219 ? -11.160 -4.174 7.748 1.00 96.31 219 PRO A O 1
ATOM 1705 N N . GLU A 1 220 ? -12.672 -5.795 8.074 1.00 94.31 220 GLU A N 1
ATOM 1706 C CA . GLU A 1 220 ? -13.490 -5.115 9.072 1.00 94.31 220 GLU A CA 1
ATOM 1707 C C . GLU A 1 220 ? -13.556 -5.913 10.378 1.00 94.31 220 GLU A C 1
ATOM 1709 O O . GLU A 1 220 ? -13.553 -7.150 10.377 1.00 94.31 220 GLU A O 1
ATOM 1714 N N . VAL A 1 221 ? -13.630 -5.197 11.504 1.00 93.19 221 VAL A N 1
ATOM 1715 C CA . VAL A 1 221 ? -13.859 -5.814 12.815 1.00 93.19 221 VAL A CA 1
ATOM 1716 C C . VAL A 1 221 ? -15.334 -6.187 12.933 1.00 93.19 221 VAL A C 1
ATOM 1718 O O . VAL A 1 221 ? -16.204 -5.319 12.959 1.00 93.19 221 VAL A O 1
ATOM 1721 N N . ALA A 1 222 ? -15.610 -7.483 13.053 1.00 87.75 222 ALA A N 1
ATOM 1722 C CA . ALA A 1 222 ? -16.930 -8.013 13.357 1.00 87.75 222 ALA A CA 1
ATOM 1723 C C . ALA A 1 222 ? -16.997 -8.457 14.825 1.00 87.75 222 ALA A C 1
ATOM 1725 O O . ALA A 1 222 ? -16.056 -9.056 15.355 1.00 87.75 222 ALA A O 1
ATOM 1726 N N . THR A 1 223 ? -18.118 -8.180 15.483 1.00 82.06 223 THR A N 1
ATOM 1727 C CA . THR A 1 223 ? -18.412 -8.596 16.860 1.00 82.06 223 THR A CA 1
ATOM 1728 C C . THR A 1 223 ? -19.551 -9.612 16.869 1.00 82.06 223 THR A C 1
ATOM 1730 O O . THR A 1 223 ? -20.549 -9.448 16.168 1.00 82.06 223 THR A O 1
ATOM 1733 N N . VAL A 1 224 ? -19.407 -10.673 17.665 1.00 70.38 224 VAL A N 1
ATOM 1734 C CA . VAL A 1 224 ? -20.479 -11.633 17.970 1.00 70.38 224 VAL A CA 1
ATOM 1735 C C . VAL A 1 224 ? -20.481 -11.833 19.482 1.00 70.38 224 VAL A C 1
ATOM 1737 O O . VAL A 1 224 ? -19.608 -12.502 20.031 1.00 70.38 224 VAL A O 1
ATOM 1740 N N . GLY A 1 225 ? -21.430 -11.198 20.174 1.00 65.88 225 GLY A N 1
ATOM 1741 C CA . GLY A 1 225 ? -21.398 -11.120 21.637 1.00 65.88 225 GLY A CA 1
ATOM 1742 C C . GLY A 1 225 ? -20.100 -10.469 22.133 1.00 65.88 225 GLY A C 1
ATOM 1743 O O . GLY A 1 225 ? -19.718 -9.400 21.659 1.00 65.88 225 GLY A O 1
ATOM 1744 N N . ALA A 1 226 ? -19.403 -11.129 23.064 1.00 63.72 226 ALA A N 1
ATOM 1745 C CA . ALA A 1 226 ? -18.123 -10.655 23.598 1.00 63.72 226 ALA A CA 1
ATOM 1746 C C . ALA A 1 226 ? -16.925 -10.910 22.658 1.00 63.72 226 ALA A C 1
ATOM 1748 O O . ALA A 1 226 ? -15.887 -10.253 22.790 1.00 63.72 226 ALA A O 1
ATOM 1749 N N . GLU A 1 227 ? -17.049 -11.825 21.696 1.00 79.44 227 GLU A N 1
ATOM 1750 C CA . GLU A 1 227 ? -15.961 -12.219 20.801 1.00 79.44 227 GLU A CA 1
ATOM 1751 C C . GLU A 1 227 ? -15.843 -11.278 19.596 1.00 79.44 227 GLU A C 1
ATOM 1753 O O . GLU A 1 227 ? -16.809 -10.649 19.151 1.00 79.44 227 GLU A O 1
ATOM 1758 N N . SER A 1 228 ? -14.626 -11.162 19.064 1.00 86.62 228 SER A N 1
ATOM 1759 C CA . SER A 1 228 ? -14.345 -10.374 17.866 1.00 86.62 228 SER A CA 1
ATOM 1760 C C . SER A 1 228 ? -13.484 -11.130 16.889 1.00 86.62 228 SER A C 1
ATOM 1762 O O . SER A 1 228 ? -12.583 -11.867 17.276 1.00 86.62 228 SER A O 1
ATOM 1764 N N . THR A 1 229 ? -13.753 -10.890 15.613 1.00 91.69 229 THR A N 1
ATOM 1765 C CA . THR A 1 229 ? -12.998 -11.470 14.515 1.00 91.69 229 THR A CA 1
ATOM 1766 C C . THR A 1 229 ? -12.863 -10.478 13.371 1.00 91.69 229 THR A C 1
ATOM 1768 O O . THR A 1 229 ? -13.572 -9.474 13.301 1.00 91.69 229 THR A O 1
ATOM 1771 N N . TRP A 1 230 ? -11.947 -10.774 12.460 1.00 94.25 230 TRP A N 1
ATOM 1772 C CA . TRP A 1 230 ? -11.812 -10.061 11.202 1.00 94.25 230 TRP A CA 1
ATOM 1773 C C . TRP A 1 230 ? -12.705 -10.705 10.149 1.00 94.25 230 TRP A C 1
ATOM 1775 O O . TRP A 1 230 ? -12.667 -11.919 9.945 1.00 94.25 230 TRP A O 1
ATOM 1785 N N . LYS A 1 231 ? -13.462 -9.885 9.426 1.00 94.19 231 LYS A N 1
ATOM 1786 C CA . LYS A 1 231 ? -14.227 -10.303 8.252 1.00 94.19 231 LYS A CA 1
ATOM 1787 C C . LYS A 1 231 ? -13.856 -9.418 7.074 1.00 94.19 231 LYS A C 1
ATOM 1789 O O . LYS A 1 231 ? -13.690 -8.220 7.235 1.00 94.19 231 LYS A O 1
ATOM 1794 N N . VAL A 1 232 ? -13.734 -9.995 5.885 1.00 95.38 232 VAL A N 1
ATOM 1795 C CA . VAL A 1 232 ? -13.547 -9.208 4.660 1.00 95.38 232 VAL A CA 1
ATOM 1796 C C . VAL A 1 232 ? -14.922 -8.791 4.139 1.00 95.38 232 VAL A C 1
ATOM 1798 O O . VAL A 1 232 ? -15.821 -9.632 4.028 1.00 95.38 232 VAL A O 1
ATOM 1801 N N . SER A 1 233 ? -15.099 -7.500 3.863 1.00 93.31 233 SER A N 1
ATOM 1802 C CA . SER A 1 233 ? -16.338 -6.956 3.310 1.00 93.31 233 SER A CA 1
ATOM 1803 C C . SER A 1 233 ? -16.594 -7.447 1.876 1.00 93.31 233 SER A C 1
ATOM 1805 O O . SER A 1 233 ? -15.750 -8.088 1.244 1.00 93.31 233 SER A O 1
ATOM 1807 N N . ILE A 1 234 ? -17.787 -7.158 1.348 1.00 92.31 234 ILE A N 1
ATOM 1808 C CA . ILE A 1 234 ? -18.069 -7.368 -0.078 1.00 92.31 234 ILE A CA 1
ATOM 1809 C C . ILE A 1 234 ? -17.138 -6.464 -0.890 1.00 92.31 234 ILE A C 1
ATOM 1811 O O . ILE A 1 234 ? -16.892 -5.322 -0.506 1.00 92.31 234 ILE A O 1
ATOM 1815 N N . SER A 1 235 ? -16.637 -6.978 -2.013 1.00 93.19 235 SER A N 1
ATOM 1816 C CA . SER A 1 235 ? -15.721 -6.226 -2.865 1.00 93.19 235 SER A CA 1
ATOM 1817 C C . SER A 1 235 ? -16.336 -4.905 -3.332 1.00 93.19 235 SER A C 1
ATOM 1819 O O . SER A 1 235 ? -17.413 -4.895 -3.929 1.00 93.19 235 SER A O 1
ATOM 1821 N N . GLY A 1 236 ? -15.618 -3.811 -3.089 1.00 92.94 236 GLY A N 1
ATOM 1822 C CA . GLY A 1 236 ? -15.913 -2.468 -3.587 1.00 92.94 236 GLY A CA 1
ATOM 1823 C C . GLY A 1 236 ? -14.815 -1.965 -4.523 1.00 92.94 236 GLY A C 1
ATOM 1824 O O . GLY A 1 236 ? -13.909 -2.717 -4.882 1.00 92.94 236 GLY A O 1
ATOM 1825 N N . THR A 1 237 ? -14.892 -0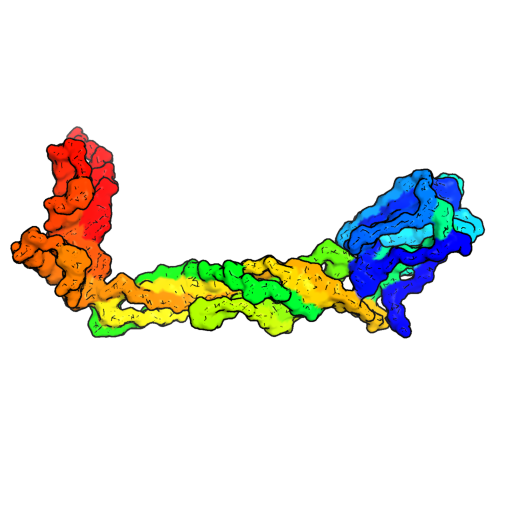.693 -4.921 1.00 93.88 237 THR A N 1
ATOM 1826 C CA . THR A 1 237 ? -13.844 -0.013 -5.697 1.00 93.88 237 THR A CA 1
ATOM 1827 C C . THR A 1 237 ? -13.327 1.184 -4.915 1.00 93.88 237 THR A C 1
ATOM 1829 O O . THR A 1 237 ? -14.108 2.072 -4.588 1.00 93.88 237 THR A O 1
ATOM 1832 N N . TYR A 1 238 ? -12.018 1.223 -4.693 1.00 92.75 238 TYR A N 1
ATOM 1833 C CA . TYR A 1 238 ? -11.347 2.189 -3.827 1.00 92.75 238 TYR A CA 1
ATOM 1834 C C . TYR A 1 238 ? -10.118 2.789 -4.509 1.00 92.75 238 TYR A C 1
ATOM 1836 O O . TYR A 1 238 ? -9.595 2.238 -5.483 1.00 92.75 238 TYR A O 1
ATOM 1844 N N . GLY A 1 239 ? -9.631 3.910 -3.993 1.00 91.56 239 GLY A N 1
ATOM 1845 C CA . GLY A 1 239 ? -8.270 4.378 -4.215 1.00 91.56 239 GLY A CA 1
ATOM 1846 C C . GLY A 1 239 ? -7.223 3.436 -3.607 1.00 91.56 239 GLY A C 1
ATOM 1847 O O . GLY A 1 239 ? -7.537 2.502 -2.873 1.00 91.56 239 GLY A O 1
ATOM 1848 N N . LYS A 1 240 ? -5.943 3.695 -3.903 1.00 89.81 240 LYS A N 1
ATOM 1849 C CA . LYS A 1 240 ? -4.820 2.980 -3.260 1.00 89.81 240 LYS A CA 1
ATOM 1850 C C . LYS A 1 240 ? -4.763 3.217 -1.753 1.00 89.81 240 LYS A C 1
ATOM 1852 O O . LYS A 1 240 ? -4.326 2.338 -1.020 1.00 89.81 240 LYS A O 1
ATOM 1857 N N . GLU A 1 241 ? -5.189 4.404 -1.338 1.00 92.12 241 GLU A N 1
ATOM 1858 C CA . GLU A 1 241 ? -5.275 4.845 0.045 1.00 92.12 241 GLU A CA 1
ATOM 1859 C C . GLU A 1 241 ? -6.577 5.618 0.220 1.00 92.12 241 GLU A C 1
ATOM 1861 O O . GLU A 1 241 ? -6.866 6.526 -0.562 1.00 92.12 241 GLU A O 1
ATOM 1866 N N . GLU A 1 242 ? -7.345 5.270 1.244 1.00 91.94 242 GLU A N 1
ATOM 1867 C CA . GLU A 1 242 ? -8.565 5.973 1.618 1.00 91.94 242 GLU A CA 1
ATOM 1868 C C . GLU A 1 242 ? -8.666 6.117 3.133 1.00 91.94 242 GLU A C 1
ATOM 1870 O O . GLU A 1 242 ? -8.190 5.288 3.915 1.00 91.94 242 GLU A O 1
ATOM 1875 N N . THR A 1 243 ? -9.281 7.217 3.552 1.00 93.12 243 THR A N 1
ATOM 1876 C CA . THR A 1 243 ? -9.645 7.471 4.941 1.00 93.12 243 THR A CA 1
ATOM 1877 C C . THR A 1 243 ? -11.059 8.014 4.957 1.00 93.12 243 THR A C 1
ATOM 1879 O O . THR A 1 243 ? -11.336 9.053 4.361 1.00 93.12 243 THR A O 1
ATOM 1882 N N . GLU A 1 244 ? -11.934 7.317 5.666 1.00 90.69 244 GLU A N 1
ATOM 1883 C CA . GLU A 1 244 ? -13.294 7.746 5.940 1.00 90.69 244 GLU A CA 1
ATOM 1884 C C . GLU A 1 244 ? -13.438 7.983 7.438 1.00 90.69 244 GLU A C 1
ATOM 1886 O O . GLU A 1 244 ? -13.030 7.164 8.265 1.00 90.69 244 GLU A O 1
ATOM 1891 N N . GLU A 1 245 ? -14.031 9.112 7.795 1.00 91.38 245 GLU A N 1
ATOM 1892 C CA . GLU A 1 245 ? -14.310 9.465 9.177 1.00 91.38 245 GLU A CA 1
ATOM 1893 C C . GLU A 1 245 ? -15.787 9.820 9.297 1.00 91.38 245 GLU A C 1
ATOM 1895 O O . GLU A 1 245 ? -16.313 10.619 8.522 1.00 91.38 245 GLU A O 1
ATOM 1900 N N . SER A 1 246 ? -16.467 9.226 10.273 1.00 89.81 246 SER A N 1
ATOM 1901 C CA . SER A 1 246 ? -17.868 9.519 10.556 1.00 89.81 246 SER A CA 1
ATOM 1902 C C . SER A 1 246 ? -18.082 9.613 12.055 1.00 89.81 246 SER A C 1
ATOM 1904 O O . SER A 1 246 ? -17.777 8.667 12.781 1.00 89.81 246 SER A O 1
ATOM 1906 N N . THR A 1 247 ? -18.650 10.718 12.515 1.00 92.44 247 THR A N 1
ATOM 1907 C CA . THR A 1 247 ? -19.096 10.844 13.900 1.00 92.44 247 THR A CA 1
ATOM 1908 C C . THR A 1 247 ? -20.491 10.254 14.034 1.00 92.44 247 THR A C 1
ATOM 1910 O O . THR A 1 247 ? -21.389 10.595 13.262 1.00 92.44 247 THR A O 1
ATOM 1913 N N . LYS A 1 248 ? -20.669 9.338 14.986 1.00 91.25 248 LYS A N 1
ATOM 1914 C CA . LYS A 1 248 ? -21.949 8.684 15.259 1.00 91.25 248 LYS A CA 1
ATOM 1915 C C . LYS A 1 248 ? -22.346 8.906 16.708 1.00 91.25 248 LYS A C 1
ATOM 1917 O O . LYS A 1 248 ? -21.517 8.771 17.603 1.00 91.25 248 LYS A O 1
ATOM 1922 N N . ARG A 1 249 ? -23.629 9.193 16.907 1.00 93.56 249 ARG A N 1
ATOM 1923 C CA . ARG A 1 249 ? -24.268 9.242 18.217 1.00 93.56 249 ARG A CA 1
ATOM 1924 C C . ARG A 1 249 ? -25.018 7.940 18.475 1.00 93.56 249 ARG A C 1
ATOM 1926 O O . ARG A 1 249 ? -25.695 7.438 17.577 1.00 93.56 249 ARG A O 1
ATOM 1933 N N . TYR A 1 250 ? -24.903 7.432 19.693 1.00 92.75 250 TYR A N 1
ATOM 1934 C CA . TYR A 1 250 ? -25.588 6.242 20.177 1.00 92.75 250 TYR A CA 1
ATOM 1935 C C . TYR A 1 250 ? -26.319 6.586 21.468 1.00 92.75 250 TYR A C 1
ATOM 1937 O O . TYR A 1 250 ? -25.737 7.208 22.352 1.00 92.75 250 TYR A O 1
ATOM 1945 N N . ASP A 1 251 ? -27.572 6.158 21.573 1.00 94.31 251 ASP A N 1
ATOM 1946 C CA . ASP A 1 251 ? -28.396 6.346 22.762 1.00 94.31 251 ASP A CA 1
ATOM 1947 C C . ASP A 1 251 ? -28.821 4.955 23.271 1.00 94.31 251 ASP A C 1
ATOM 1949 O O . ASP A 1 251 ? -29.489 4.199 22.559 1.00 94.31 251 ASP A O 1
ATOM 1953 N N . PHE A 1 252 ? -28.414 4.600 24.491 1.00 93.06 252 PHE A N 1
ATOM 1954 C CA . PHE A 1 252 ? -28.656 3.295 25.108 1.00 93.06 252 PHE A CA 1
ATOM 1955 C C . PHE A 1 252 ? -29.639 3.414 26.283 1.00 93.06 252 PHE A C 1
ATOM 1957 O O . PHE A 1 252 ? -29.451 4.279 27.144 1.00 93.06 252 PHE A O 1
ATOM 1964 N N . PRO A 1 253 ? -30.671 2.555 26.373 1.00 94.75 253 PRO A N 1
ATOM 1965 C CA . PRO A 1 253 ? -31.545 2.517 27.537 1.00 94.75 253 PRO A CA 1
ATOM 1966 C C . PRO A 1 253 ? -30.848 1.807 28.704 1.00 94.75 253 PRO A C 1
ATOM 1968 O O . PRO A 1 253 ? -30.460 0.644 28.600 1.00 94.75 253 PRO A O 1
ATOM 1971 N N . VAL A 1 254 ? -30.734 2.494 29.836 1.00 95.19 254 VAL A N 1
ATOM 1972 C CA . VAL A 1 254 ? -30.187 1.964 31.085 1.00 95.19 254 VAL A CA 1
ATOM 1973 C C . VAL A 1 254 ? -31.334 1.713 32.050 1.00 95.19 254 VAL A C 1
ATOM 1975 O O . VAL A 1 254 ? -31.967 2.649 32.542 1.00 95.19 254 VAL A O 1
ATOM 1978 N N . VAL A 1 255 ? -31.610 0.439 32.314 1.00 92.81 255 VAL A N 1
ATOM 1979 C CA . VAL A 1 255 ? -32.583 0.019 33.326 1.00 92.81 255 VAL A CA 1
ATOM 1980 C C . VAL A 1 255 ? -31.872 -0.053 34.672 1.00 92.81 255 VAL A C 1
ATOM 1982 O O . VAL A 1 255 ? -30.927 -0.819 34.836 1.00 92.81 255 VAL A O 1
ATOM 1985 N N . CYS A 1 256 ? -32.325 0.752 35.628 1.00 89.94 256 CYS A N 1
ATOM 1986 C CA . CYS A 1 256 ? -31.808 0.784 36.988 1.00 89.94 256 CYS A CA 1
ATOM 1987 C C . CYS A 1 256 ? -32.886 0.232 37.943 1.00 89.94 256 CYS A C 1
ATOM 1989 O O . CYS A 1 256 ? -33.917 0.892 38.151 1.00 89.94 256 CYS A O 1
ATOM 1991 N N . PRO A 1 257 ? -32.702 -0.981 38.498 1.00 88.12 257 PRO A N 1
ATOM 1992 C CA . PRO A 1 257 ? -33.641 -1.596 39.438 1.00 88.12 257 PRO A CA 1
ATOM 1993 C C . PRO A 1 257 ? -33.936 -0.729 40.676 1.00 88.12 257 PRO A C 1
ATOM 1995 O O . PRO A 1 257 ? -33.139 0.151 41.014 1.00 88.12 257 PRO A O 1
ATOM 1998 N N . PRO A 1 258 ? -35.055 -0.970 41.388 1.00 81.50 258 PRO A N 1
ATOM 1999 C CA . PRO A 1 258 ? -35.352 -0.287 42.644 1.00 81.50 258 PRO A CA 1
ATOM 2000 C C . PRO A 1 258 ? -34.201 -0.388 43.644 1.00 81.50 258 PRO A C 1
ATOM 2002 O O . PRO A 1 258 ? -33.692 -1.481 43.881 1.00 81.50 258 PRO A O 1
ATOM 2005 N N . ASN A 1 259 ? -33.859 0.728 44.283 1.00 74.44 259 ASN A N 1
ATOM 2006 C CA . ASN A 1 259 ? -32.798 0.804 45.286 1.00 74.44 259 ASN A CA 1
ATOM 2007 C C . ASN A 1 259 ? -31.477 0.165 44.810 1.00 74.44 259 ASN A C 1
ATOM 2009 O O . ASN A 1 259 ? -30.897 -0.662 45.510 1.00 74.44 259 ASN A O 1
ATOM 2013 N N . SER A 1 260 ? -30.991 0.547 43.628 1.00 78.12 260 SER A N 1
ATOM 2014 C CA . SER A 1 260 ? -29.728 0.037 43.077 1.00 78.12 260 SER A CA 1
ATOM 2015 C C . SER A 1 260 ? -28.876 1.137 42.443 1.00 78.12 260 SER A C 1
ATOM 2017 O O . SER A 1 260 ? -29.333 2.267 42.209 1.00 78.12 260 SER A O 1
ATOM 2019 N N . ARG A 1 261 ? -27.607 0.802 42.194 1.00 82.94 261 ARG A N 1
ATOM 2020 C CA . ARG A 1 261 ? -26.672 1.592 41.394 1.00 82.94 261 ARG A CA 1
ATOM 2021 C C . ARG A 1 261 ? -26.157 0.733 40.254 1.00 82.94 261 ARG A C 1
ATOM 2023 O O . ARG A 1 261 ? -25.631 -0.354 40.487 1.00 82.94 261 ARG A O 1
ATOM 2030 N N . VAL A 1 262 ? -26.249 1.252 39.038 1.00 89.38 262 VAL A N 1
ATOM 2031 C CA . VAL A 1 262 ? -25.691 0.600 37.853 1.00 89.38 262 VAL A CA 1
ATOM 2032 C C . VAL A 1 262 ? -24.684 1.515 37.178 1.00 89.38 262 VAL A C 1
ATOM 2034 O O . VAL A 1 262 ? -24.828 2.736 37.208 1.00 89.38 262 VAL A O 1
ATOM 2037 N N . LYS A 1 263 ? -23.666 0.934 36.558 1.00 91.00 263 LYS A N 1
ATOM 2038 C CA . LYS A 1 263 ? -22.682 1.636 35.746 1.00 91.00 263 LYS A CA 1
ATOM 2039 C C . LYS A 1 263 ? -22.830 1.186 34.306 1.00 91.00 263 LYS A C 1
ATOM 2041 O O . LYS A 1 263 ? -22.645 0.009 34.006 1.00 91.00 263 LYS A O 1
ATOM 2046 N N . ALA A 1 264 ? -23.157 2.120 33.424 1.00 94.00 264 ALA A N 1
ATOM 2047 C CA . ALA A 1 264 ? -23.146 1.879 31.992 1.00 94.00 264 ALA A CA 1
ATOM 2048 C C . ALA A 1 264 ? -21.753 2.189 31.435 1.00 94.00 264 ALA A C 1
ATOM 2050 O O . ALA A 1 264 ? -21.128 3.185 31.807 1.00 94.00 264 ALA A O 1
ATOM 2051 N N . THR A 1 265 ? -21.261 1.343 30.534 1.00 94.06 265 THR A N 1
ATOM 2052 C CA . THR A 1 265 ? -19.980 1.549 29.849 1.00 94.06 265 THR A CA 1
ATOM 2053 C C . THR A 1 265 ? -20.158 1.327 28.355 1.00 94.06 265 THR A C 1
ATOM 2055 O O . THR A 1 265 ? -20.495 0.224 27.927 1.00 94.06 265 THR A O 1
ATOM 2058 N N . ALA A 1 266 ? -19.904 2.357 27.549 1.00 93.75 266 ALA A N 1
ATOM 2059 C CA . ALA A 1 266 ? -19.855 2.236 26.096 1.00 93.75 266 ALA A CA 1
ATOM 2060 C C . ALA A 1 266 ? -18.430 1.895 25.662 1.00 93.75 266 ALA A C 1
ATOM 2062 O O . ALA A 1 266 ? -17.468 2.574 26.030 1.00 93.75 266 ALA A O 1
ATOM 2063 N N . THR A 1 267 ? -18.288 0.856 24.847 1.00 91.50 267 THR A N 1
ATOM 2064 C CA . THR A 1 267 ? -16.996 0.377 24.357 1.00 91.50 267 THR A CA 1
ATOM 2065 C C . THR A 1 267 ? -17.037 0.197 22.847 1.00 91.50 267 THR A C 1
ATOM 2067 O O . THR A 1 267 ? -18.044 -0.199 22.262 1.00 91.50 267 THR A O 1
ATOM 2070 N N . ILE A 1 268 ? -15.907 0.465 22.206 1.00 92.31 268 ILE A N 1
ATOM 2071 C CA . ILE A 1 268 ? -15.669 0.167 20.798 1.00 92.31 268 ILE A CA 1
ATOM 2072 C C . ILE A 1 268 ? -14.425 -0.697 20.667 1.00 92.31 268 ILE A C 1
ATOM 2074 O O . ILE A 1 268 ? -13.493 -0.567 21.456 1.00 92.31 268 ILE A O 1
ATOM 2078 N N . LYS A 1 269 ? -14.383 -1.586 19.676 1.00 91.94 269 LYS A N 1
ATOM 2079 C CA . LYS A 1 269 ? -13.166 -2.331 19.348 1.00 91.94 269 LYS A CA 1
ATOM 2080 C C . LYS A 1 269 ? -12.535 -1.734 18.109 1.00 91.94 269 LYS A C 1
ATOM 2082 O O . LYS A 1 269 ? -13.173 -1.659 17.064 1.00 91.94 269 LYS A O 1
ATOM 2087 N N . GLU A 1 270 ? -11.283 -1.328 18.236 1.00 93.62 270 GLU A N 1
ATOM 2088 C CA . GLU A 1 270 ? -10.480 -0.792 17.145 1.00 93.62 270 GLU A CA 1
ATOM 2089 C C . GLU A 1 270 ? -9.441 -1.834 16.741 1.00 93.62 270 GLU A C 1
ATOM 2091 O O . GLU A 1 270 ? -8.701 -2.358 17.573 1.00 93.62 270 GLU A O 1
ATOM 2096 N N . GLY A 1 271 ? -9.396 -2.147 15.454 1.00 94.94 271 GLY A N 1
ATOM 2097 C CA . GLY A 1 271 ? -8.399 -3.017 14.865 1.00 94.94 271 GLY A CA 1
ATOM 2098 C C . GLY A 1 271 ? -7.446 -2.223 13.983 1.00 94.94 271 GLY A C 1
ATOM 2099 O O . GLY A 1 271 ? -7.889 -1.527 13.068 1.00 94.94 271 GLY A O 1
ATOM 2100 N N . LYS A 1 272 ? -6.139 -2.353 14.233 1.00 95.81 272 LYS A N 1
ATOM 2101 C CA . LYS A 1 272 ? -5.080 -1.785 13.381 1.00 95.81 272 LYS A CA 1
ATOM 2102 C C . LYS A 1 272 ? -4.305 -2.901 12.705 1.00 95.81 272 LYS A C 1
ATOM 2104 O O . LYS A 1 272 ? -3.653 -3.695 13.374 1.00 95.81 272 LYS A O 1
ATOM 2109 N N . LEU A 1 273 ? -4.367 -2.957 11.384 1.00 96.25 273 LEU A N 1
ATOM 2110 C CA . LEU A 1 273 ? -3.731 -3.993 10.587 1.00 96.25 273 LEU A CA 1
ATOM 2111 C C . LEU A 1 273 ? -2.485 -3.467 9.890 1.00 96.25 273 LEU A C 1
ATOM 2113 O O . LEU A 1 273 ? -2.486 -2.372 9.337 1.00 96.25 273 LEU A O 1
ATOM 2117 N N . SER A 1 274 ? -1.466 -4.318 9.869 1.00 97.25 274 SER A N 1
ATOM 2118 C CA . SER A 1 274 ? -0.358 -4.284 8.921 1.00 97.25 274 SER A CA 1
ATOM 2119 C C . SER A 1 274 ? -0.094 -5.737 8.529 1.00 97.25 274 SER A C 1
ATOM 2121 O O . SER A 1 274 ? 0.492 -6.506 9.293 1.00 97.25 274 SER A O 1
ATOM 2123 N N . VAL A 1 275 ? -0.665 -6.167 7.402 1.00 96.75 275 VAL A N 1
ATOM 2124 C CA . VAL A 1 275 ? -0.664 -7.578 6.977 1.00 96.75 275 VAL A CA 1
ATOM 2125 C C . VAL A 1 275 ? -0.286 -7.729 5.512 1.00 96.75 275 VAL A C 1
ATOM 2127 O O . VAL A 1 275 ? -0.648 -6.877 4.707 1.00 96.75 275 VAL A O 1
ATOM 2130 N N . PRO A 1 276 ? 0.373 -8.828 5.114 1.00 97.56 276 PRO A N 1
ATOM 2131 C CA . PRO A 1 276 ? 0.559 -9.137 3.707 1.00 97.56 276 PRO A CA 1
ATOM 2132 C C . PRO A 1 276 ? -0.775 -9.291 2.967 1.00 97.56 276 PRO A C 1
ATOM 2134 O O . PRO A 1 276 ? -1.700 -9.940 3.465 1.00 97.56 276 PRO A O 1
ATOM 2137 N N . TYR A 1 277 ? -0.838 -8.763 1.747 1.00 97.31 277 TYR A N 1
ATOM 2138 C CA . TYR A 1 277 ? -1.882 -9.068 0.777 1.00 97.31 277 TYR A CA 1
ATOM 2139 C C . TYR A 1 277 ? -1.277 -9.671 -0.493 1.00 97.31 277 TYR A C 1
ATOM 2141 O O . TYR A 1 277 ? -0.114 -9.434 -0.829 1.00 97.31 277 TYR A O 1
ATOM 2149 N N . LYS A 1 278 ? -2.096 -10.434 -1.215 1.00 96.88 278 LYS A N 1
ATOM 2150 C CA . LYS A 1 278 ? -1.830 -10.849 -2.599 1.00 96.88 278 LYS A CA 1
ATOM 2151 C C . LYS A 1 278 ? -2.928 -10.312 -3.492 1.00 96.88 278 LYS A C 1
ATOM 2153 O O . LYS A 1 278 ? -4.067 -10.231 -3.041 1.00 96.88 278 LYS A O 1
ATOM 2158 N N . GLY A 1 279 ? -2.609 -9.989 -4.735 1.00 95.62 279 GLY A N 1
ATOM 2159 C CA . GLY A 1 279 ? -3.605 -9.595 -5.724 1.00 95.62 279 GLY A CA 1
ATOM 2160 C C . GLY A 1 279 ? -3.092 -9.739 -7.148 1.00 95.62 279 GLY A C 1
ATOM 2161 O O . GLY A 1 279 ? -1.986 -10.225 -7.386 1.00 95.62 279 GLY A O 1
ATOM 2162 N N . VAL A 1 280 ? -3.910 -9.317 -8.104 1.00 95.38 280 VAL A N 1
ATOM 2163 C CA . VAL A 1 280 ? -3.604 -9.366 -9.533 1.00 95.38 280 VAL A CA 1
ATOM 2164 C C . VAL A 1 280 ? -3.810 -7.989 -10.136 1.00 95.38 280 VAL A C 1
ATOM 2166 O O . VAL A 1 280 ? -4.902 -7.423 -10.057 1.00 95.38 280 VAL A O 1
ATOM 2169 N N . ILE A 1 281 ? -2.774 -7.465 -10.783 1.00 93.88 281 ILE A N 1
ATOM 2170 C CA . ILE A 1 281 ? -2.900 -6.263 -11.598 1.00 93.88 281 ILE A CA 1
ATOM 2171 C C . ILE A 1 281 ? -3.493 -6.659 -12.943 1.00 93.88 281 ILE A C 1
ATOM 2173 O O . ILE A 1 281 ? -2.960 -7.525 -13.635 1.00 93.88 281 ILE A O 1
ATOM 2177 N N . GLU A 1 282 ? -4.599 -6.023 -13.311 1.00 94.12 282 GLU A N 1
ATOM 2178 C CA . GLU A 1 282 ? -5.222 -6.133 -14.622 1.00 94.12 282 GLU A CA 1
ATOM 2179 C C . GLU A 1 282 ? -5.002 -4.840 -15.406 1.00 94.12 282 GLU A C 1
ATOM 2181 O O . GLU A 1 282 ? -5.453 -3.767 -14.999 1.00 94.12 282 GLU A O 1
ATOM 2186 N N . VAL A 1 283 ? -4.337 -4.956 -16.556 1.00 92.94 283 VAL A N 1
ATOM 2187 C CA . VAL A 1 283 ? -4.068 -3.836 -17.460 1.00 92.94 283 VAL A CA 1
ATOM 2188 C C . VAL A 1 283 ? -4.837 -4.036 -18.753 1.00 92.94 283 VAL A C 1
ATOM 2190 O O . VAL A 1 283 ? -4.713 -5.069 -19.409 1.00 92.94 283 VAL A O 1
ATOM 2193 N N . VAL A 1 284 ? -5.590 -3.014 -19.151 1.00 92.81 284 VAL A N 1
ATOM 2194 C CA . VAL A 1 284 ? -6.290 -2.951 -20.436 1.00 92.81 284 VAL A CA 1
ATOM 2195 C C . VAL A 1 284 ? -5.673 -1.835 -21.265 1.00 92.81 284 VAL A C 1
ATOM 2197 O O . VAL A 1 284 ? -5.582 -0.690 -20.819 1.00 92.81 284 VAL A O 1
ATOM 2200 N N . LEU A 1 285 ? -5.252 -2.161 -22.481 1.00 92.69 285 LEU A N 1
ATOM 2201 C CA . LEU A 1 285 ? -4.674 -1.224 -23.437 1.00 92.69 285 LEU A CA 1
ATOM 2202 C C . LEU A 1 285 ? -5.763 -0.569 -24.294 1.00 92.69 285 LEU A C 1
ATOM 2204 O O . LEU A 1 285 ? -6.841 -1.125 -24.502 1.00 92.69 285 LEU A O 1
ATOM 2208 N N . GLU A 1 286 ? -5.479 0.615 -24.839 1.00 91.94 286 GLU A N 1
ATOM 2209 C CA . GLU A 1 286 ? -6.410 1.328 -25.728 1.00 91.94 286 GLU A CA 1
ATOM 2210 C C . GLU A 1 286 ? -6.760 0.520 -26.982 1.00 91.94 286 GLU A C 1
ATOM 2212 O O . GLU A 1 286 ? -7.900 0.572 -27.441 1.00 91.94 286 GLU A O 1
ATOM 2217 N N . ALA A 1 287 ? -5.807 -0.275 -27.479 1.00 88.69 287 ALA A N 1
ATOM 2218 C CA . ALA A 1 287 ? -5.983 -1.175 -28.616 1.00 88.69 287 ALA A CA 1
ATOM 2219 C C . ALA A 1 287 ? -6.853 -2.413 -28.311 1.00 88.69 287 ALA A C 1
ATOM 2221 O O . ALA A 1 287 ? -7.073 -3.240 -29.194 1.00 88.69 287 ALA A O 1
ATOM 2222 N N . GLY A 1 288 ? -7.336 -2.564 -27.072 1.00 87.62 288 GLY A N 1
ATOM 2223 C CA . GLY A 1 288 ? -8.226 -3.646 -26.643 1.00 87.62 288 GLY A CA 1
ATOM 2224 C C . GLY A 1 288 ? -7.526 -4.907 -26.131 1.00 87.62 288 GLY A C 1
ATOM 2225 O O . GLY A 1 288 ? -8.192 -5.763 -25.557 1.00 87.62 288 GLY A O 1
ATOM 2226 N N . SER A 1 289 ? -6.204 -5.030 -26.289 1.00 91.62 289 SER A N 1
ATOM 2227 C CA . SER A 1 289 ? -5.425 -6.080 -25.624 1.00 91.62 289 SER A CA 1
ATOM 2228 C C . SER A 1 289 ? -5.382 -5.861 -24.112 1.00 91.62 289 SER A C 1
ATOM 2230 O O . SER A 1 289 ? -5.452 -4.731 -23.627 1.00 91.62 289 SER A O 1
ATOM 2232 N N . SER A 1 290 ? -5.229 -6.944 -23.358 1.00 92.94 290 SER A N 1
ATOM 2233 C CA . SER A 1 290 ? -5.042 -6.894 -21.912 1.00 92.94 290 SER A CA 1
ATOM 2234 C C . SER A 1 290 ? -4.003 -7.907 -21.455 1.00 92.94 290 SER A C 1
ATOM 2236 O O . SER A 1 290 ? -3.683 -8.866 -22.163 1.00 92.94 290 SER A O 1
ATOM 2238 N N . PHE A 1 291 ? -3.450 -7.672 -20.272 1.00 93.94 291 PHE A N 1
ATOM 2239 C CA . PHE A 1 291 ? -2.569 -8.612 -19.594 1.00 93.94 291 PHE A CA 1
ATOM 2240 C C . PHE A 1 291 ? -2.747 -8.507 -18.083 1.00 93.94 291 PHE A C 1
ATOM 2242 O O . PHE A 1 291 ? -3.262 -7.512 -17.565 1.00 93.94 291 PHE A O 1
ATOM 2249 N N . ARG A 1 292 ? -2.348 -9.572 -17.385 1.00 94.81 292 ARG A N 1
ATOM 2250 C CA . ARG A 1 292 ? -2.490 -9.703 -15.938 1.00 94.81 292 ARG A CA 1
ATOM 2251 C C . ARG A 1 292 ? -1.215 -10.270 -15.335 1.00 94.81 292 ARG A C 1
ATOM 2253 O O . ARG A 1 292 ? -0.605 -11.150 -15.941 1.00 94.81 292 ARG A O 1
ATOM 2260 N N . TYR A 1 293 ? -0.851 -9.804 -14.148 1.00 93.56 293 TYR A N 1
ATOM 2261 C CA . TYR A 1 293 ? 0.270 -10.356 -13.390 1.00 93.56 293 TYR A CA 1
ATOM 2262 C C . TYR A 1 293 ? 0.017 -10.264 -11.879 1.00 93.56 293 TYR A C 1
ATOM 2264 O O . TYR A 1 293 ? -0.670 -9.342 -11.428 1.00 93.56 293 TYR A O 1
ATOM 2272 N N . PRO A 1 294 ? 0.512 -11.238 -11.093 1.00 94.19 294 PRO A N 1
ATOM 2273 C CA . PRO A 1 294 ? 0.332 -11.243 -9.649 1.00 94.19 294 PRO A CA 1
ATOM 2274 C C . PRO A 1 294 ? 1.241 -10.210 -8.977 1.00 94.19 294 PRO A C 1
ATOM 2276 O O . PRO A 1 294 ? 2.359 -9.974 -9.435 1.00 94.19 294 PRO A O 1
ATOM 2279 N N . ILE A 1 295 ? 0.776 -9.654 -7.860 1.00 92.81 295 ILE A N 1
ATOM 2280 C CA . ILE A 1 295 ? 1.572 -8.813 -6.967 1.00 92.81 295 ILE A CA 1
ATOM 2281 C C . ILE A 1 295 ? 1.357 -9.207 -5.506 1.00 92.81 295 ILE A C 1
ATOM 2283 O O . ILE A 1 295 ? 0.329 -9.783 -5.136 1.00 92.81 295 ILE A O 1
ATOM 2287 N N . GLU A 1 296 ? 2.326 -8.845 -4.676 1.00 93.69 296 GLU A N 1
ATOM 2288 C CA . GLU A 1 296 ? 2.253 -8.953 -3.224 1.00 93.69 296 GLU A CA 1
ATOM 2289 C C . GLU A 1 296 ? 2.632 -7.606 -2.608 1.00 93.69 296 GLU A C 1
ATOM 2291 O O . GLU A 1 296 ? 3.419 -6.844 -3.174 1.00 93.69 296 GLU A O 1
ATOM 2296 N N . GLY A 1 297 ? 2.070 -7.309 -1.443 1.00 94.25 297 GLY A N 1
ATOM 2297 C CA . GLY A 1 297 ? 2.371 -6.086 -0.712 1.00 94.25 297 GLY A CA 1
ATOM 2298 C C . GLY A 1 297 ? 1.867 -6.152 0.719 1.00 94.25 297 GLY A C 1
ATOM 2299 O O . GLY A 1 297 ? 1.455 -7.207 1.197 1.00 94.25 297 GLY A O 1
ATOM 2300 N N . ILE A 1 298 ? 1.894 -5.016 1.404 1.00 97.00 298 ILE A N 1
ATOM 2301 C CA . ILE A 1 298 ? 1.349 -4.834 2.743 1.00 97.00 298 ILE A CA 1
ATOM 2302 C C . ILE A 1 298 ? 0.062 -4.023 2.646 1.00 97.00 298 ILE A C 1
ATOM 2304 O O . ILE A 1 298 ? -0.002 -2.995 1.974 1.00 97.00 298 ILE A O 1
ATOM 2308 N N . TYR A 1 299 ? -0.975 -4.528 3.299 1.00 97.25 299 TYR A N 1
ATOM 2309 C CA . TYR A 1 299 ? -2.199 -3.806 3.560 1.00 97.25 299 TYR A CA 1
ATOM 2310 C C . TYR A 1 299 ? -2.110 -3.185 4.946 1.00 97.25 299 TYR A C 1
ATOM 2312 O O . TYR A 1 299 ? -1.913 -3.901 5.935 1.00 97.25 299 TYR A O 1
ATOM 2320 N N . GLU A 1 300 ? -2.289 -1.874 5.008 1.00 97.56 300 GLU A N 1
ATOM 2321 C CA . GLU A 1 300 ? -2.451 -1.149 6.259 1.00 97.56 300 GLU A CA 1
ATOM 2322 C C . GLU A 1 300 ? -3.892 -0.684 6.385 1.00 97.56 300 GLU A C 1
ATOM 2324 O O . GLU A 1 300 ? -4.462 -0.111 5.456 1.00 97.56 300 GLU A O 1
ATOM 2329 N N . GLY A 1 301 ? -4.498 -0.934 7.540 1.00 96.56 301 GLY A N 1
ATOM 2330 C CA . GLY A 1 301 ? -5.888 -0.569 7.736 1.00 96.56 301 GLY A CA 1
ATOM 2331 C C . GLY A 1 301 ? -6.245 -0.279 9.175 1.00 96.56 301 GLY A C 1
ATOM 2332 O O . GLY A 1 301 ? -5.637 -0.797 10.110 1.00 96.56 301 GLY A O 1
ATOM 2333 N N . VAL A 1 302 ? -7.266 0.551 9.336 1.00 96.12 302 VAL A N 1
ATOM 2334 C CA . VAL A 1 302 ? -7.924 0.803 10.616 1.00 96.12 302 VAL A CA 1
ATOM 2335 C C . VAL A 1 302 ? -9.401 0.526 10.418 1.00 96.12 302 VAL A C 1
ATOM 2337 O O . VAL A 1 302 ? -10.002 1.024 9.468 1.00 96.12 302 VAL A O 1
ATOM 2340 N N . SER A 1 303 ? -9.980 -0.270 11.303 1.00 94.62 303 SER A N 1
ATOM 2341 C CA . SER A 1 303 ? -11.411 -0.544 11.313 1.00 94.62 303 SER A CA 1
ATOM 2342 C C . SER A 1 303 ? -11.911 -0.553 12.746 1.00 94.62 303 SER A C 1
ATOM 2344 O O . SER A 1 303 ? -11.217 -1.037 13.640 1.00 94.62 303 SER A O 1
ATOM 2346 N N . CYS A 1 304 ? -13.119 -0.045 12.960 1.00 92.38 304 CYS A N 1
ATOM 2347 C CA . CYS A 1 304 ? -13.784 -0.114 14.250 1.00 92.38 304 CYS A CA 1
ATOM 2348 C C . CYS A 1 304 ? -15.051 -0.962 14.149 1.00 92.38 304 CYS A C 1
ATOM 2350 O O . CYS A 1 304 ? -15.760 -0.908 13.139 1.00 92.38 304 CYS A O 1
ATOM 2352 N N . SER A 1 305 ? -15.348 -1.701 15.216 1.00 90.25 305 SER A N 1
ATOM 2353 C CA . SER A 1 305 ? -16.642 -2.353 15.398 1.00 90.25 305 SER A CA 1
ATOM 2354 C C . SER A 1 305 ? -17.763 -1.323 15.563 1.00 90.25 305 SER A C 1
ATOM 2356 O O . SER A 1 305 ? -17.525 -0.122 15.714 1.00 90.25 305 SER A O 1
ATOM 2358 N N . GLU A 1 306 ? -19.002 -1.803 15.619 1.00 85.75 306 GLU A N 1
ATOM 2359 C CA . GLU A 1 306 ? -20.075 -1.020 16.232 1.00 85.75 306 GLU A CA 1
ATOM 2360 C C . GLU A 1 306 ? -19.789 -0.792 17.723 1.00 85.75 306 GLU A C 1
ATOM 2362 O O . GLU A 1 306 ? -19.069 -1.573 18.362 1.00 85.75 306 GLU A O 1
ATOM 2367 N N . VAL A 1 307 ? -20.334 0.300 18.262 1.00 89.25 307 VAL A N 1
ATOM 2368 C CA . VAL A 1 307 ? -20.296 0.569 19.701 1.00 89.25 307 VAL A CA 1
ATOM 2369 C C . VAL A 1 307 ? -21.234 -0.409 20.389 1.00 89.25 307 VAL A C 1
ATOM 2371 O O . VAL A 1 307 ? -22.394 -0.536 20.003 1.00 89.25 307 VAL A O 1
ATOM 2374 N N . TYR A 1 308 ? -20.731 -1.084 21.414 1.00 87.06 308 TYR A N 1
ATOM 2375 C CA . TYR A 1 308 ? -21.540 -1.912 22.297 1.00 87.06 308 TYR A CA 1
ATOM 2376 C C . TYR A 1 308 ? -21.519 -1.330 23.705 1.00 87.06 308 TYR A C 1
ATOM 2378 O O . TYR A 1 308 ? -20.604 -0.592 24.077 1.00 87.06 308 TYR A O 1
ATOM 2386 N N . PHE A 1 309 ? -22.548 -1.652 24.477 1.00 88.31 309 PHE A N 1
ATOM 2387 C CA . PHE A 1 309 ? -22.708 -1.171 25.838 1.00 88.31 309 PHE A CA 1
ATOM 2388 C C . PHE A 1 309 ? -22.815 -2.354 26.797 1.00 88.31 309 PHE A C 1
ATOM 2390 O O . PHE A 1 309 ? -23.343 -3.406 26.434 1.00 88.31 309 PHE A O 1
ATOM 2397 N N . ASP A 1 310 ? -22.300 -2.163 28.003 1.00 89.94 310 ASP A N 1
ATOM 2398 C CA . ASP A 1 310 ? -22.433 -3.091 29.121 1.00 89.94 310 ASP A CA 1
ATOM 2399 C C . ASP A 1 310 ? -22.993 -2.342 30.337 1.00 89.94 310 ASP A C 1
ATOM 2401 O O . ASP A 1 310 ? -22.748 -1.139 30.488 1.00 89.94 310 ASP A O 1
ATOM 2405 N N . ILE A 1 311 ? -23.781 -3.037 31.160 1.00 89.81 311 ILE A N 1
ATOM 2406 C CA . ILE A 1 311 ? -24.357 -2.505 32.397 1.00 89.81 311 ILE A CA 1
ATOM 2407 C C . ILE A 1 311 ? -23.946 -3.429 33.539 1.00 89.81 311 ILE A C 1
ATOM 2409 O O . ILE A 1 311 ? -24.337 -4.595 33.572 1.00 89.81 311 ILE A O 1
ATOM 2413 N N . GLU A 1 312 ? -23.227 -2.872 34.506 1.00 87.81 312 GLU A N 1
ATOM 2414 C CA . GLU A 1 312 ? -22.806 -3.567 35.719 1.00 87.81 312 GLU A CA 1
ATOM 2415 C C . GLU A 1 312 ? -23.554 -3.004 36.934 1.00 87.81 312 GLU A C 1
ATOM 2417 O O . GLU A 1 312 ? -23.625 -1.788 37.112 1.00 87.81 312 GLU A O 1
ATOM 2422 N N . GLU A 1 313 ? -24.104 -3.862 37.797 1.00 82.50 313 GLU A N 1
ATOM 2423 C CA . GLU A 1 313 ? -24.621 -3.438 39.103 1.00 82.50 313 GLU A CA 1
ATOM 2424 C C . GLU A 1 313 ? -23.444 -3.247 40.067 1.00 82.50 313 GLU A C 1
ATOM 2426 O O . GLU A 1 313 ? -22.753 -4.199 40.422 1.00 82.50 313 GLU A O 1
ATOM 2431 N N . ILE A 1 314 ? -23.202 -2.005 40.484 1.00 75.88 314 ILE A N 1
ATOM 2432 C CA . ILE A 1 314 ? -22.009 -1.620 41.261 1.00 75.88 314 ILE A CA 1
ATOM 2433 C C . ILE A 1 314 ? -22.292 -1.445 42.758 1.00 75.88 314 ILE A C 1
ATOM 2435 O O . ILE A 1 314 ? -21.422 -1.025 43.520 1.00 75.88 314 ILE A O 1
ATOM 2439 N N . GLY A 1 315 ? -23.507 -1.767 43.200 1.00 62.09 315 GLY A N 1
ATOM 2440 C CA . GLY A 1 315 ? -23.873 -1.789 44.610 1.00 62.09 315 GLY A CA 1
ATOM 2441 C C . GLY A 1 315 ? -25.374 -1.673 44.828 1.00 62.09 315 GLY A C 1
ATOM 2442 O O . GLY A 1 315 ? -26.098 -1.075 44.027 1.00 62.09 315 GLY A O 1
ATOM 2443 N N . ALA A 1 316 ? -25.831 -2.211 45.955 1.00 59.09 316 ALA A N 1
ATOM 2444 C CA . ALA A 1 316 ? -27.197 -2.005 46.394 1.00 59.09 316 ALA A CA 1
ATOM 2445 C C . ALA A 1 316 ? -27.350 -0.574 46.938 1.00 59.09 316 ALA A C 1
ATOM 2447 O O . ALA A 1 316 ? -26.468 -0.053 47.626 1.00 59.09 316 ALA A O 1
ATOM 2448 N N . ALA A 1 317 ? -28.451 0.098 46.609 1.00 64.44 317 ALA A N 1
ATOM 2449 C CA . ALA A 1 317 ? -28.807 1.325 47.304 1.00 64.44 317 ALA A CA 1
ATOM 2450 C C . ALA A 1 317 ? -29.397 0.981 48.675 1.00 64.44 317 ALA A C 1
ATOM 2452 O O . ALA A 1 317 ? -29.949 -0.096 48.882 1.00 64.44 317 ALA A O 1
ATOM 2453 N N . GLY A 1 318 ? -29.292 1.927 49.598 1.00 75.50 318 GLY A N 1
ATOM 2454 C CA . GLY A 1 318 ? -29.641 1.775 51.000 1.00 75.50 318 GLY A CA 1
ATOM 2455 C C . GLY A 1 318 ? -28.430 1.444 51.860 1.00 75.50 318 GLY A C 1
ATOM 2456 O O . GLY A 1 318 ? -27.293 1.781 51.529 1.00 75.50 318 GLY A O 1
ATOM 2457 N N . TYR A 1 319 ? -28.695 0.870 53.023 1.00 88.44 319 TYR A N 1
ATOM 2458 C CA . TYR A 1 319 ? -27.696 0.639 54.056 1.00 88.44 319 TYR A CA 1
ATOM 2459 C C . TYR A 1 319 ? -27.179 -0.795 54.011 1.00 88.44 319 TYR A C 1
ATOM 2461 O O . TYR A 1 319 ? -27.968 -1.728 53.938 1.00 88.44 319 TYR A O 1
ATOM 2469 N N . GLU A 1 320 ? -25.867 -0.978 54.092 1.00 90.31 320 GLU A N 1
ATOM 2470 C CA . GLU A 1 320 ? -25.232 -2.277 54.291 1.00 90.31 320 GLU A CA 1
ATOM 2471 C C . GLU A 1 320 ? -24.423 -2.255 55.588 1.00 90.31 320 GLU A C 1
ATOM 2473 O O . GLU A 1 320 ? -23.598 -1.364 55.799 1.00 90.31 320 GLU A O 1
ATOM 2478 N N . LEU A 1 321 ? -24.636 -3.258 56.441 1.00 92.38 321 LEU A N 1
ATOM 2479 C CA . LEU A 1 321 ? -23.948 -3.430 57.719 1.00 92.38 321 LEU A CA 1
ATOM 2480 C C . LEU A 1 321 ? -22.945 -4.580 57.633 1.00 92.38 321 LEU A C 1
ATOM 2482 O O . LEU A 1 321 ? -23.286 -5.681 57.191 1.00 92.38 321 LEU A O 1
ATOM 2486 N N . PHE A 1 322 ? -21.737 -4.355 58.143 1.00 91.75 322 PHE A N 1
ATOM 2487 C CA . PHE A 1 322 ? -20.668 -5.344 58.186 1.00 91.75 322 PHE A CA 1
ATOM 2488 C C . PHE A 1 322 ? -20.129 -5.519 59.604 1.00 91.75 322 PHE A C 1
ATOM 2490 O O . PHE A 1 322 ? -19.950 -4.552 60.349 1.00 91.75 322 PHE A O 1
ATOM 2497 N N . TRP A 1 323 ? -19.833 -6.768 59.956 1.00 92.06 323 TRP A N 1
ATOM 2498 C CA . TRP A 1 323 ? -19.131 -7.162 61.174 1.00 92.06 323 TRP A CA 1
ATOM 2499 C C . TRP A 1 323 ? -17.831 -7.860 60.789 1.00 92.06 323 TRP A C 1
ATOM 2501 O O . TRP A 1 323 ? -17.860 -8.883 60.106 1.00 92.06 323 TRP A O 1
ATOM 2511 N N . ASN A 1 324 ? -16.688 -7.327 61.228 1.00 88.31 324 ASN A N 1
ATOM 2512 C CA . ASN A 1 324 ? -15.360 -7.881 60.923 1.00 88.31 324 ASN A CA 1
ATOM 2513 C C . ASN A 1 324 ? -15.144 -8.118 59.413 1.00 88.31 324 ASN A C 1
ATOM 2515 O O . ASN A 1 324 ? -14.565 -9.125 59.012 1.00 88.31 324 ASN A O 1
ATOM 2519 N N . GLY A 1 325 ? -15.650 -7.204 58.577 1.00 83.19 325 GLY A N 1
ATOM 2520 C CA . GLY A 1 325 ? -15.570 -7.286 57.116 1.00 83.19 325 GLY A CA 1
ATOM 2521 C C . GLY A 1 325 ? -16.591 -8.215 56.445 1.00 83.19 325 GLY A C 1
ATOM 2522 O O . GLY A 1 325 ? -16.645 -8.255 55.219 1.00 83.19 325 GLY A O 1
ATOM 2523 N N . GLN A 1 326 ? -17.432 -8.935 57.197 1.00 84.88 326 GLN A N 1
ATOM 2524 C CA . GLN A 1 326 ? -18.511 -9.758 56.642 1.00 84.88 326 GLN A CA 1
ATOM 2525 C C . GLN A 1 326 ? -19.841 -8.999 56.664 1.00 84.88 326 GLN A C 1
ATOM 2527 O O . GLN A 1 326 ? -20.239 -8.493 57.712 1.00 84.88 326 GLN A O 1
ATOM 2532 N N . ARG A 1 327 ? -20.560 -8.956 55.533 1.00 88.25 327 ARG A N 1
ATOM 2533 C CA . ARG A 1 327 ? -21.895 -8.339 55.465 1.00 88.25 327 ARG A CA 1
ATOM 2534 C C . ARG A 1 327 ? -22.897 -9.145 56.291 1.00 88.25 327 ARG A C 1
ATOM 2536 O O . ARG A 1 327 ? -23.039 -10.351 56.094 1.00 88.25 327 ARG A O 1
ATOM 2543 N N . VAL A 1 328 ? -23.600 -8.467 57.188 1.00 89.81 328 VAL A N 1
ATOM 2544 C CA . VAL A 1 328 ? -24.575 -9.050 58.126 1.00 89.81 328 VAL A CA 1
ATOM 2545 C C . VAL A 1 328 ? -25.947 -8.371 58.074 1.00 89.81 328 VAL A C 1
ATOM 2547 O O . VAL A 1 328 ? -26.897 -8.915 58.630 1.00 89.81 328 VAL A O 1
ATOM 2550 N N . GLY A 1 329 ? -26.067 -7.219 57.407 1.00 85.94 329 GLY A N 1
ATOM 2551 C CA . GLY A 1 329 ? -27.330 -6.504 57.203 1.00 85.94 329 GLY A CA 1
ATOM 2552 C C . GLY A 1 329 ? -27.353 -5.787 55.856 1.00 85.94 329 GLY A C 1
ATOM 2553 O O . GLY A 1 329 ? -26.299 -5.409 55.336 1.00 85.94 329 GLY A O 1
ATOM 2554 N N . HIS A 1 330 ? -28.545 -5.670 55.278 1.00 86.12 330 HIS A N 1
ATOM 2555 C CA . HIS A 1 330 ? -28.793 -4.909 54.059 1.00 86.12 330 HIS A CA 1
ATOM 2556 C C . HIS A 1 330 ? -30.236 -4.399 54.064 1.00 86.12 330 HIS A C 1
ATOM 2558 O O . HIS A 1 330 ? -31.193 -5.173 53.972 1.00 86.12 330 HIS A O 1
ATOM 2564 N N . GLU A 1 331 ? -30.384 -3.085 54.162 1.00 87.31 331 GLU A N 1
ATOM 2565 C CA . GLU A 1 331 ? -31.651 -2.396 54.321 1.00 87.31 331 GLU A CA 1
ATOM 2566 C C . GLU A 1 331 ? -31.823 -1.367 53.192 1.00 87.31 331 GLU A C 1
ATOM 2568 O O . GLU A 1 331 ? -31.483 -0.187 53.346 1.00 87.31 331 GLU A O 1
ATOM 2573 N N . PRO A 1 332 ? -32.375 -1.797 52.042 1.00 74.50 332 PRO A N 1
ATOM 2574 C CA . PRO A 1 332 ? -32.366 -1.006 50.813 1.00 74.50 332 PRO A CA 1
ATOM 2575 C C . PRO A 1 332 ? -33.241 0.252 50.868 1.00 74.50 332 PRO A C 1
ATOM 2577 O O . PRO A 1 332 ? -33.055 1.184 50.095 1.00 74.50 332 PRO A O 1
ATOM 2580 N N . THR A 1 333 ? -34.213 0.290 51.782 1.00 76.50 333 THR A N 1
ATOM 2581 C CA . THR A 1 333 ? -35.179 1.394 51.912 1.00 76.50 333 THR A CA 1
ATOM 2582 C C . THR A 1 333 ? -34.899 2.307 53.100 1.00 76.50 333 THR A C 1
ATOM 2584 O O . THR A 1 333 ? -35.714 3.179 53.407 1.00 76.50 333 THR A O 1
ATOM 2587 N N . TRP A 1 334 ? -33.818 2.069 53.843 1.00 84.88 334 TRP A N 1
ATOM 2588 C CA . TRP A 1 334 ? -33.496 2.891 55.002 1.00 84.88 334 TRP A CA 1
ATOM 2589 C C . TRP A 1 334 ? -32.964 4.249 54.578 1.00 84.88 334 TRP A C 1
ATOM 2591 O O . TRP A 1 334 ? -32.272 4.389 53.577 1.00 84.88 334 TRP A O 1
ATOM 2601 N N . THR A 1 335 ? -33.286 5.263 55.374 1.00 84.94 335 THR A N 1
ATOM 2602 C CA . THR A 1 335 ? -32.678 6.587 55.265 1.00 84.94 335 THR A CA 1
ATOM 2603 C C . THR A 1 335 ? -31.271 6.577 55.855 1.00 84.94 335 THR A C 1
ATOM 2605 O O . THR A 1 335 ? -30.949 5.775 56.735 1.00 84.94 335 THR A O 1
ATOM 2608 N N . ARG A 1 336 ? -30.438 7.543 55.449 1.00 83.50 336 ARG A N 1
ATOM 2609 C CA . ARG A 1 336 ? -29.088 7.717 56.010 1.00 83.50 336 ARG A CA 1
ATOM 2610 C C . ARG A 1 336 ? -29.110 7.891 57.532 1.00 83.50 336 ARG A C 1
ATOM 2612 O O . ARG A 1 336 ? -28.187 7.458 58.207 1.00 83.50 336 ARG A O 1
ATOM 2619 N N . GLN A 1 337 ? -30.166 8.501 58.070 1.00 86.12 337 GLN A N 1
ATOM 2620 C CA . GLN A 1 337 ? -30.340 8.677 59.510 1.00 86.12 337 GLN A CA 1
ATOM 2621 C C . GLN A 1 337 ? -30.603 7.340 60.221 1.00 86.12 337 GLN A C 1
ATOM 2623 O O . GLN A 1 337 ? -29.937 7.039 61.205 1.00 86.12 337 GLN A O 1
ATOM 2628 N N . GLN A 1 338 ? -31.487 6.499 59.677 1.00 89.69 338 GLN A N 1
ATOM 2629 C CA . GLN A 1 338 ? -31.743 5.152 60.210 1.00 89.69 338 GLN A CA 1
ATOM 2630 C C . GLN A 1 338 ? -30.491 4.265 60.151 1.00 89.69 338 GLN A C 1
ATOM 2632 O O . GLN A 1 338 ? -30.217 3.507 61.078 1.00 89.69 338 GLN A O 1
ATOM 2637 N N . ALA A 1 339 ? -29.693 4.405 59.090 1.00 90.25 339 ALA A N 1
ATOM 2638 C CA . ALA A 1 339 ? -28.400 3.743 58.963 1.00 90.25 339 ALA A CA 1
ATOM 2639 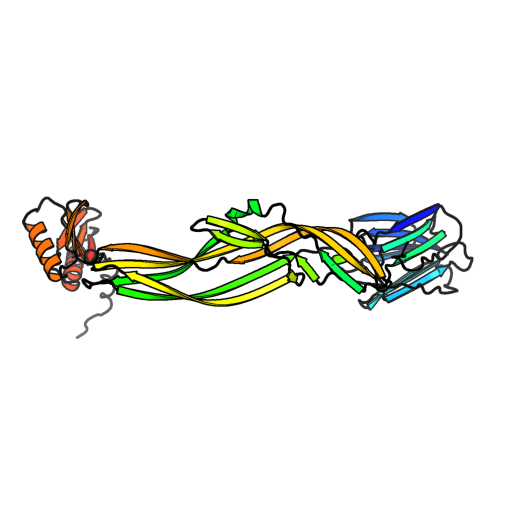C C . ALA A 1 339 ? -27.408 4.173 60.063 1.00 90.25 339 ALA A C 1
ATOM 2641 O O . ALA A 1 339 ? -26.774 3.325 60.688 1.00 90.25 339 ALA A O 1
ATOM 2642 N N . ILE A 1 340 ? -27.311 5.478 60.355 1.00 90.56 340 ILE A N 1
ATOM 2643 C CA . ILE A 1 340 ? -26.471 6.003 61.448 1.00 90.56 340 ILE A CA 1
ATOM 2644 C C . ILE A 1 340 ? -26.926 5.455 62.804 1.00 90.56 340 ILE A C 1
ATOM 2646 O O . ILE A 1 340 ? -26.094 4.970 63.569 1.00 90.56 340 ILE A O 1
ATOM 2650 N N . GLU A 1 341 ? -28.230 5.498 63.088 1.00 91.75 341 GLU A N 1
ATOM 2651 C CA . GLU A 1 341 ? -28.807 4.991 64.342 1.00 91.75 341 GLU A CA 1
ATOM 2652 C C . GLU A 1 341 ? -28.517 3.497 64.524 1.00 91.75 341 GLU A C 1
ATOM 2654 O O . GLU A 1 341 ? -28.171 3.041 65.616 1.00 91.75 341 GLU A O 1
ATOM 2659 N N . ASN A 1 342 ? -28.580 2.726 63.438 1.00 92.94 342 ASN A N 1
ATOM 2660 C CA . ASN A 1 342 ? -28.248 1.311 63.470 1.00 92.94 342 ASN A CA 1
ATOM 2661 C C . ASN A 1 342 ? -26.750 1.043 63.669 1.00 92.94 342 ASN A C 1
ATOM 2663 O O . ASN A 1 342 ? -26.397 0.128 64.419 1.00 92.94 342 ASN A O 1
ATOM 2667 N N . LEU A 1 343 ? -25.870 1.828 63.040 1.00 92.81 343 LEU A N 1
ATOM 2668 C CA . LEU A 1 343 ? -24.426 1.727 63.262 1.00 92.81 343 LEU A CA 1
ATOM 2669 C C . LEU A 1 343 ? -24.060 2.039 64.708 1.00 92.81 343 LEU A C 1
ATOM 2671 O O . LEU A 1 343 ? -23.256 1.325 65.308 1.00 92.81 343 LEU A O 1
ATOM 2675 N N . GLU A 1 344 ? -24.665 3.077 65.280 1.00 90.69 344 GLU A N 1
ATOM 2676 C CA . GLU A 1 344 ? -24.467 3.452 66.676 1.00 90.69 344 GLU A CA 1
ATOM 2677 C C . GLU A 1 344 ? -24.962 2.354 67.623 1.00 90.69 344 GLU A C 1
ATOM 2679 O O . GLU A 1 344 ? -24.236 1.928 68.527 1.00 90.69 344 GLU A O 1
ATOM 2684 N N . TRP A 1 345 ? -26.152 1.807 67.368 1.00 92.62 345 TRP A N 1
ATOM 2685 C CA . TRP A 1 345 ? -26.673 0.685 68.141 1.00 92.62 345 TRP A CA 1
ATOM 2686 C C . TRP A 1 345 ? -25.743 -0.536 68.070 1.00 92.62 345 TRP A C 1
ATOM 2688 O O . TRP A 1 345 ? -25.353 -1.073 69.105 1.00 92.62 345 TRP A O 1
ATOM 2698 N N . ASN A 1 346 ? -25.288 -0.937 66.880 1.00 92.38 346 ASN A N 1
ATOM 2699 C CA . ASN A 1 346 ? -24.377 -2.078 66.737 1.00 92.38 346 ASN A CA 1
ATOM 2700 C C . ASN A 1 346 ? -23.026 -1.838 67.422 1.00 92.38 346 ASN A C 1
ATOM 2702 O O . ASN A 1 346 ? -22.528 -2.733 68.106 1.00 92.38 346 ASN A O 1
ATOM 2706 N N . LYS A 1 347 ? -22.461 -0.630 67.296 1.00 88.44 347 LYS A N 1
ATOM 2707 C CA . LYS A 1 347 ? -21.217 -0.236 67.972 1.00 88.44 347 LYS A CA 1
ATOM 2708 C C . LYS A 1 347 ? -21.344 -0.351 69.497 1.00 88.44 347 LYS A C 1
ATOM 2710 O O . LYS A 1 347 ? -20.410 -0.811 70.146 1.00 88.44 347 LYS A O 1
ATOM 2715 N N . THR A 1 348 ? -22.482 0.047 70.075 1.00 87.88 348 THR A N 1
ATOM 2716 C CA . THR A 1 348 ? -22.695 -0.019 71.537 1.00 87.88 348 THR A CA 1
ATOM 2717 C C . THR A 1 348 ? -22.950 -1.435 72.044 1.00 87.88 348 THR A C 1
ATOM 2719 O O . THR A 1 348 ? -22.452 -1.798 73.106 1.00 87.88 348 THR A O 1
ATOM 2722 N N . GLN A 1 349 ? -23.702 -2.248 71.300 1.00 91.25 349 GLN A N 1
ATOM 2723 C CA . GLN A 1 349 ? -24.028 -3.615 71.715 1.00 91.25 349 GLN A CA 1
ATOM 2724 C C . GLN A 1 349 ? -22.873 -4.600 71.509 1.00 91.25 349 GLN A C 1
ATOM 2726 O O . GLN A 1 349 ? -22.838 -5.650 72.150 1.00 91.25 349 GLN A O 1
ATOM 2731 N N . ARG A 1 350 ? -21.946 -4.297 70.592 1.00 86.19 350 ARG A N 1
ATOM 2732 C CA . ARG A 1 350 ? -20.858 -5.199 70.194 1.00 86.19 350 ARG A CA 1
ATOM 2733 C C . ARG A 1 350 ? -19.508 -4.472 70.198 1.00 86.19 350 ARG A C 1
ATOM 2735 O O . ARG A 1 350 ? -18.941 -4.250 69.130 1.00 86.19 350 ARG A O 1
ATOM 2742 N N . PRO A 1 351 ? -18.967 -4.128 71.380 1.00 83.75 351 PRO A N 1
ATOM 2743 C CA . PRO A 1 351 ? -17.705 -3.391 71.482 1.00 83.75 351 PRO A CA 1
ATOM 2744 C C . PRO A 1 351 ? -16.499 -4.167 70.924 1.00 83.75 351 PRO A C 1
ATOM 2746 O O . PRO A 1 351 ? -15.543 -3.549 70.466 1.00 83.75 351 PRO A O 1
ATOM 2749 N N . ASP A 1 352 ? -16.567 -5.503 70.908 1.00 87.06 352 ASP A N 1
ATOM 2750 C CA . ASP A 1 352 ? -15.489 -6.383 70.430 1.00 87.06 352 ASP A CA 1
ATOM 2751 C C . ASP A 1 352 ? -15.566 -6.693 68.921 1.00 87.06 352 ASP A C 1
ATOM 2753 O O . ASP A 1 352 ? -14.769 -7.475 68.400 1.00 87.06 352 ASP A O 1
ATOM 2757 N N . VAL A 1 353 ? -16.540 -6.121 68.204 1.00 86.62 353 VAL A N 1
ATOM 2758 C CA . VAL A 1 353 ? -16.747 -6.350 66.767 1.00 86.62 353 VAL A CA 1
ATOM 2759 C C . VAL A 1 353 ? -16.413 -5.084 65.989 1.00 86.62 353 VAL A C 1
ATOM 2761 O O . VAL A 1 353 ? -16.858 -3.986 66.320 1.00 86.62 353 VAL A O 1
ATOM 2764 N N . LEU A 1 354 ? -15.671 -5.239 64.892 1.00 87.06 354 LEU A N 1
ATOM 2765 C CA . LEU A 1 354 ? -15.473 -4.178 63.914 1.00 87.06 354 LEU A CA 1
ATOM 2766 C C . LEU A 1 354 ? -16.791 -3.942 63.165 1.00 87.06 354 LEU A C 1
ATOM 2768 O O . LEU A 1 354 ? -17.088 -4.620 62.184 1.00 87.06 354 LEU A O 1
ATOM 2772 N N . VAL A 1 355 ? -17.593 -3.007 63.668 1.00 89.81 355 VAL A N 1
ATOM 2773 C CA . VAL A 1 355 ? -18.829 -2.555 63.024 1.00 89.81 355 VAL A CA 1
ATOM 2774 C C . VAL A 1 355 ? -18.478 -1.522 61.958 1.00 89.81 355 VAL A C 1
ATOM 2776 O O . VAL A 1 355 ? -17.761 -0.554 62.236 1.00 89.81 355 VAL A O 1
ATOM 2779 N N . GLU A 1 356 ? -18.969 -1.741 60.745 1.00 89.94 356 GLU A N 1
ATOM 2780 C CA . GLU A 1 356 ? -18.806 -0.845 59.604 1.00 89.94 356 GLU A CA 1
ATOM 2781 C C . GLU A 1 356 ? -20.116 -0.763 58.822 1.00 89.94 356 GLU A C 1
ATOM 2783 O O . GLU A 1 356 ? -20.889 -1.722 58.792 1.00 89.94 356 GLU A O 1
ATOM 2788 N N . GLY A 1 357 ? -20.369 0.385 58.197 1.00 90.50 357 GLY A N 1
ATOM 2789 C CA . GLY A 1 357 ? -21.572 0.596 57.407 1.00 90.50 357 GLY A CA 1
ATOM 2790 C C . GLY A 1 357 ? -21.298 1.365 56.137 1.00 90.50 357 GLY A C 1
ATOM 2791 O O . GLY A 1 357 ? -20.452 2.263 56.115 1.00 90.50 357 GLY A O 1
ATOM 2792 N N . TRP A 1 358 ? -22.045 1.015 55.102 1.00 89.00 358 TRP A N 1
ATOM 2793 C CA . TRP A 1 358 ? -22.075 1.715 53.833 1.00 89.00 358 TRP A CA 1
ATOM 2794 C C . TRP A 1 358 ? -23.495 2.183 53.586 1.00 89.00 358 TRP A C 1
ATOM 2796 O O . TRP A 1 358 ? -24.451 1.478 53.893 1.00 89.00 358 TRP A O 1
ATOM 2806 N N . TYR A 1 359 ? -23.637 3.385 53.052 1.00 84.88 359 TYR A N 1
ATOM 2807 C CA . TYR A 1 359 ? -24.922 3.907 52.626 1.00 84.88 359 TYR A CA 1
ATOM 2808 C C . TYR A 1 359 ? -24.816 4.340 51.181 1.00 84.88 359 TYR A C 1
ATOM 2810 O O . TYR A 1 359 ? -24.001 5.200 50.851 1.00 84.88 359 TYR A O 1
ATOM 2818 N N . ASN A 1 360 ? -25.621 3.724 50.320 1.00 73.88 360 ASN A N 1
ATOM 2819 C CA . ASN A 1 360 ? -25.548 3.898 48.875 1.00 73.88 360 ASN A CA 1
ATOM 2820 C C . ASN A 1 360 ? -24.120 3.692 48.337 1.00 73.88 360 ASN A C 1
ATOM 2822 O O . ASN A 1 360 ? -23.692 4.428 47.454 1.00 73.88 360 ASN A O 1
ATOM 2826 N N . GLY A 1 361 ? -23.366 2.730 48.881 1.00 73.56 361 GLY A N 1
ATOM 2827 C CA . GLY A 1 361 ? -21.981 2.435 48.489 1.00 73.56 361 GLY A CA 1
ATOM 2828 C C . GLY A 1 361 ? -20.904 3.376 49.054 1.00 73.56 361 GLY A C 1
ATOM 2829 O O . GLY A 1 361 ? -19.720 3.128 48.840 1.00 73.56 361 GLY A O 1
ATOM 2830 N N . GLU A 1 362 ? -21.261 4.422 49.805 1.00 78.50 362 GLU A N 1
ATOM 2831 C CA . GLU A 1 362 ? -20.289 5.257 50.524 1.00 78.50 362 GLU A CA 1
ATOM 2832 C C . GLU A 1 362 ? -20.095 4.752 51.952 1.00 78.50 362 GLU A C 1
ATOM 2834 O O . GLU A 1 362 ? -21.070 4.547 52.680 1.00 78.50 362 GLU A O 1
ATOM 2839 N N . LYS A 1 363 ? -18.838 4.591 52.383 1.00 85.94 363 LYS A N 1
ATOM 2840 C CA . LYS A 1 363 ? -18.535 4.231 53.773 1.00 85.94 363 LYS A CA 1
ATOM 2841 C C . LYS A 1 363 ? -19.091 5.311 54.701 1.00 85.94 363 LYS A C 1
ATOM 2843 O O . LYS A 1 363 ? -19.051 6.489 54.364 1.00 85.94 363 LYS A O 1
ATOM 2848 N N . MET A 1 364 ? -19.618 4.942 55.861 1.00 89.38 364 MET A N 1
ATOM 2849 C CA . MET A 1 364 ? -20.255 5.881 56.786 1.00 89.38 364 MET A CA 1
ATOM 2850 C C . MET A 1 364 ? -1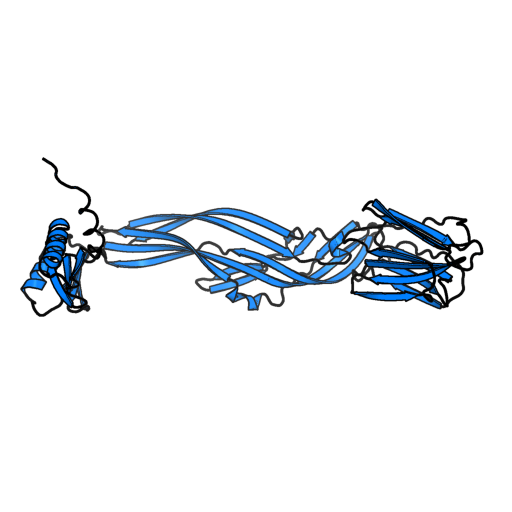9.395 6.152 58.015 1.00 89.38 364 MET A C 1
ATOM 2852 O O . MET A 1 364 ? -18.898 5.217 58.632 1.00 89.38 364 MET A O 1
ATOM 2856 N N . GLY A 1 365 ? -19.320 7.418 58.434 1.00 90.69 365 GLY A N 1
ATOM 2857 C CA . GLY A 1 365 ? -18.750 7.824 59.719 1.00 90.69 365 GLY A CA 1
ATOM 2858 C C . GLY A 1 365 ? -17.300 8.296 59.655 1.00 90.69 365 GLY A C 1
ATOM 2859 O O . GLY A 1 365 ? -16.667 8.319 58.599 1.00 90.69 365 GLY A O 1
ATOM 2860 N N . TYR A 1 366 ? -16.785 8.716 60.808 1.00 92.38 366 TYR A N 1
ATOM 2861 C CA . TYR A 1 366 ? -15.385 9.086 60.999 1.00 92.38 366 TYR A CA 1
ATOM 2862 C C . TYR A 1 366 ? -14.574 7.896 61.502 1.00 92.38 366 TYR A C 1
ATOM 2864 O O . TYR A 1 366 ? -14.941 7.294 62.506 1.00 92.38 366 TYR A O 1
ATOM 2872 N N . GLU A 1 367 ? -13.441 7.609 60.875 1.00 91.44 367 GLU A N 1
ATOM 2873 C CA . GLU A 1 367 ? -12.471 6.623 61.345 1.00 91.44 367 GLU A CA 1
ATOM 2874 C C . GLU A 1 367 ? -11.130 7.293 61.632 1.00 91.44 367 GLU A C 1
ATOM 2876 O O . GLU A 1 367 ? -10.624 8.053 60.806 1.00 91.44 367 GLU A O 1
ATOM 2881 N N . LEU A 1 368 ? -10.532 6.975 62.781 1.00 92.56 368 LEU A N 1
ATOM 2882 C CA . LEU A 1 368 ? -9.178 7.389 63.140 1.00 92.56 368 LEU A CA 1
ATOM 2883 C C . LEU A 1 368 ? -8.291 6.158 63.277 1.00 92.56 368 LEU A C 1
ATOM 2885 O O . LEU A 1 368 ? -8.635 5.200 63.974 1.00 92.56 368 LEU A O 1
ATOM 2889 N N . PHE A 1 369 ? -7.116 6.233 62.675 1.00 91.38 369 PHE A N 1
ATOM 2890 C CA . PHE A 1 369 ? -6.090 5.207 62.724 1.00 91.38 369 PHE A CA 1
ATOM 2891 C C . PHE A 1 369 ? -4.819 5.770 63.344 1.00 91.38 369 PHE A C 1
ATOM 2893 O O . PHE A 1 369 ? -4.451 6.914 63.075 1.00 91.38 369 PHE A O 1
ATOM 2900 N N . LEU A 1 370 ? -4.147 4.952 64.148 1.00 91.44 370 LEU A N 1
ATOM 2901 C CA . LEU A 1 370 ? -2.761 5.143 64.552 1.00 91.44 370 LEU A CA 1
ATOM 2902 C C . LEU A 1 370 ? -1.932 4.114 63.787 1.00 91.44 370 LEU A C 1
ATOM 2904 O O . LEU A 1 370 ? -2.117 2.910 63.975 1.00 91.44 370 LEU A O 1
ATOM 2908 N N . ASP A 1 371 ? -1.069 4.592 62.894 1.00 89.56 371 ASP A N 1
ATOM 2909 C CA . ASP A 1 371 ? -0.390 3.759 61.901 1.00 89.56 371 ASP A CA 1
ATOM 2910 C C . ASP A 1 371 ? -1.397 2.980 61.039 1.00 89.56 371 ASP A C 1
ATOM 2912 O O . ASP A 1 371 ? -2.053 3.567 60.176 1.00 89.56 371 ASP A O 1
ATOM 2916 N N . THR A 1 372 ? -1.536 1.674 61.267 1.00 84.94 372 THR A N 1
ATOM 2917 C CA . THR A 1 372 ? -2.481 0.789 60.566 1.00 84.94 372 THR A CA 1
ATOM 2918 C C . THR A 1 372 ? -3.623 0.304 61.459 1.00 84.94 372 THR A C 1
ATOM 2920 O O . THR A 1 372 ? -4.531 -0.373 60.979 1.00 84.94 372 THR A O 1
ATOM 2923 N N . VAL A 1 373 ? -3.608 0.646 62.750 1.00 85.50 373 VAL A N 1
ATOM 2924 C CA . VAL A 1 373 ? -4.598 0.178 63.724 1.00 85.50 373 VAL A CA 1
ATOM 2925 C C . VAL A 1 373 ? -5.717 1.206 63.842 1.00 85.50 373 VAL A C 1
ATOM 2927 O O . VAL A 1 373 ? -5.465 2.366 64.170 1.00 85.50 373 VAL A O 1
ATOM 2930 N N . ARG A 1 374 ? -6.966 0.788 63.602 1.00 87.38 374 ARG A N 1
ATOM 2931 C CA . ARG A 1 374 ? -8.141 1.638 63.837 1.00 87.38 374 ARG A CA 1
ATOM 2932 C C . ARG A 1 374 ? -8.314 1.845 65.338 1.00 87.38 374 ARG A C 1
ATOM 2934 O O . ARG A 1 374 ? -8.541 0.890 66.071 1.00 87.38 374 ARG A O 1
ATOM 2941 N N . VAL A 1 375 ? -8.217 3.091 65.785 1.00 90.00 375 VAL A N 1
ATOM 2942 C CA . VAL A 1 375 ? -8.310 3.470 67.206 1.00 90.00 375 VAL A CA 1
ATOM 2943 C C . VAL A 1 375 ? -9.620 4.176 67.551 1.00 90.00 375 VAL A C 1
ATOM 2945 O O . VAL A 1 375 ? -9.953 4.296 68.726 1.00 90.00 375 VAL A O 1
ATOM 2948 N N . LYS A 1 376 ? -10.375 4.648 66.549 1.00 89.38 376 LYS A N 1
ATOM 2949 C CA . LYS A 1 376 ? -11.675 5.298 66.758 1.00 89.38 376 LYS A CA 1
ATOM 2950 C C . LYS A 1 376 ? -12.592 5.113 65.556 1.00 89.38 376 LYS A C 1
ATOM 2952 O O . LYS A 1 376 ? -12.131 5.136 64.417 1.00 89.38 376 LYS A O 1
ATOM 2957 N N . PHE A 1 377 ? -13.887 4.991 65.826 1.00 89.44 377 PHE A N 1
ATOM 2958 C CA . PHE A 1 377 ? -14.939 5.036 64.819 1.00 89.44 377 PHE A CA 1
ATOM 2959 C C . PHE A 1 377 ? -16.149 5.791 65.367 1.00 89.44 377 PHE A C 1
ATOM 2961 O O . PHE A 1 377 ? -16.681 5.378 66.391 1.00 89.44 377 PHE A O 1
ATOM 2968 N N . GLU A 1 378 ? -16.599 6.864 64.720 1.00 91.25 378 GLU A N 1
ATOM 2969 C CA . GLU A 1 378 ? -17.747 7.668 65.156 1.00 91.25 378 GLU A CA 1
ATOM 2970 C C . GLU A 1 378 ? -18.749 7.891 64.006 1.00 91.25 378 GLU A C 1
ATOM 2972 O O . GLU A 1 378 ? -18.530 8.767 63.163 1.00 91.25 378 GLU A O 1
ATOM 2977 N N . PRO A 1 379 ? -19.850 7.113 63.943 1.00 85.81 379 PRO A N 1
ATOM 2978 C CA . PRO A 1 379 ? -20.807 7.168 62.832 1.00 85.81 379 PRO A CA 1
ATOM 2979 C C . PRO A 1 379 ? -21.702 8.418 62.832 1.00 85.81 379 PRO A C 1
ATOM 2981 O O . PRO A 1 379 ? -22.182 8.821 61.775 1.00 85.81 379 PRO A O 1
ATOM 2984 N N . THR A 1 380 ? -21.911 9.050 63.991 1.00 86.62 380 THR A N 1
ATOM 2985 C CA . THR A 1 380 ? -22.785 10.229 64.165 1.00 86.62 380 THR A CA 1
ATOM 2986 C C . THR A 1 380 ? -22.063 11.561 63.990 1.00 86.62 380 THR A C 1
ATOM 2988 O O . THR A 1 380 ? -22.695 12.617 63.948 1.00 86.62 380 THR A O 1
ATOM 2991 N N . TRP A 1 381 ? -20.733 11.542 63.919 1.00 90.94 381 TRP A N 1
ATOM 2992 C CA . TRP A 1 381 ? -19.948 12.765 63.887 1.00 90.94 381 TRP A CA 1
ATOM 2993 C C . TRP A 1 381 ? -20.117 13.518 62.573 1.00 90.94 381 TRP A C 1
ATOM 2995 O O . TRP A 1 381 ? -20.276 12.945 61.498 1.00 90.94 381 TRP A O 1
ATOM 3005 N N . THR A 1 382 ? -20.036 14.839 62.658 1.00 88.81 382 THR A N 1
ATOM 3006 C CA . THR A 1 382 ? -19.932 15.707 61.488 1.00 88.81 382 THR A CA 1
ATOM 3007 C C . THR A 1 382 ? -18.493 15.755 60.981 1.00 88.81 382 THR A C 1
ATOM 3009 O O . THR A 1 382 ? -17.534 15.552 61.732 1.00 88.81 382 THR A O 1
ATOM 3012 N N . ARG A 1 383 ? -18.320 16.132 59.709 1.00 86.94 383 ARG A N 1
ATOM 3013 C CA . ARG A 1 383 ? -16.993 16.339 59.107 1.00 86.94 383 ARG A CA 1
ATOM 3014 C C . ARG A 1 383 ? -16.138 17.327 59.908 1.00 86.94 383 ARG A C 1
ATOM 3016 O O . ARG A 1 383 ? -14.937 17.131 60.046 1.00 86.94 383 ARG A O 1
ATOM 3023 N N . GLN A 1 384 ? -16.747 18.377 60.465 1.00 89.12 384 GLN A N 1
ATOM 3024 C CA . GLN A 1 384 ? -16.035 19.366 61.280 1.00 89.12 384 GLN A CA 1
ATOM 3025 C C . GLN A 1 384 ? -15.521 18.770 62.597 1.00 89.12 384 GLN A C 1
ATOM 3027 O O . GLN A 1 384 ? -14.373 19.019 62.960 1.00 89.12 384 GLN A O 1
ATOM 3032 N N . GLN A 1 385 ? -16.323 17.944 63.276 1.00 92.00 385 GLN A N 1
ATOM 3033 C CA . GLN A 1 385 ? -15.898 17.234 64.490 1.00 92.00 385 GLN A CA 1
ATOM 3034 C C . GLN A 1 385 ? -14.765 16.241 64.194 1.00 92.00 385 GLN A C 1
ATOM 3036 O O . GLN A 1 385 ? -13.777 16.209 64.924 1.00 92.00 385 GLN A O 1
ATOM 3041 N N . ALA A 1 386 ? -14.863 15.502 63.085 1.00 91.69 386 ALA A N 1
ATOM 3042 C CA . ALA A 1 386 ? -13.825 14.585 62.616 1.00 91.69 386 ALA A CA 1
ATOM 3043 C C . ALA A 1 386 ? -12.485 15.298 62.347 1.00 91.69 386 ALA A C 1
ATOM 3045 O O . ALA A 1 386 ? -11.435 14.870 62.826 1.00 91.69 386 ALA A O 1
ATOM 3046 N N . ILE A 1 387 ? -12.518 16.431 61.634 1.00 90.88 387 ILE A N 1
ATOM 3047 C CA . ILE A 1 387 ? -11.322 17.247 61.366 1.00 90.88 387 ILE A CA 1
ATOM 3048 C C . ILE A 1 387 ? -10.730 17.803 62.669 1.00 90.88 387 ILE A C 1
ATOM 3050 O O . ILE A 1 387 ? -9.508 17.792 62.838 1.00 90.88 387 ILE A O 1
ATOM 3054 N N . ALA A 1 388 ? -11.569 18.300 63.582 1.00 91.00 388 ALA A N 1
ATOM 3055 C CA . ALA A 1 388 ? -11.119 18.858 64.856 1.00 91.00 388 ALA A CA 1
ATOM 3056 C C . ALA A 1 388 ? -10.413 17.806 65.728 1.00 91.00 388 ALA A C 1
ATOM 3058 O O . ALA A 1 388 ? -9.337 18.077 66.260 1.00 91.00 388 ALA A O 1
ATOM 3059 N N . ASP A 1 389 ? -10.970 16.598 65.817 1.00 93.50 389 ASP A N 1
ATOM 3060 C CA . ASP A 1 389 ? -10.371 15.479 66.548 1.00 93.50 389 ASP A CA 1
ATOM 3061 C C . ASP A 1 389 ? -9.055 15.019 65.919 1.00 93.50 389 ASP A C 1
ATOM 3063 O O . ASP A 1 389 ? -8.054 14.932 66.627 1.00 93.50 389 ASP A O 1
ATOM 3067 N N . LEU A 1 390 ? -9.004 14.827 64.594 1.00 92.50 390 LEU A N 1
ATOM 3068 C CA . LEU A 1 390 ? -7.765 14.450 63.905 1.00 92.50 390 LEU A CA 1
ATOM 3069 C C . LEU A 1 390 ? -6.642 15.468 64.162 1.00 92.50 390 LEU A C 1
ATOM 3071 O O . LEU A 1 390 ? -5.499 15.085 64.423 1.00 92.50 390 LEU A O 1
ATOM 3075 N N . ARG A 1 391 ? -6.959 16.770 64.116 1.00 90.25 391 ARG A N 1
ATOM 3076 C CA . ARG A 1 391 ? -6.002 17.844 64.436 1.00 90.25 391 ARG A CA 1
ATOM 3077 C C . ARG A 1 391 ? -5.541 17.770 65.883 1.00 90.25 391 ARG A C 1
ATOM 3079 O O . ARG A 1 391 ? -4.340 17.817 66.142 1.00 90.25 391 ARG A O 1
ATOM 3086 N N . TRP A 1 392 ? -6.480 17.633 66.814 1.00 91.88 392 TRP A N 1
ATOM 3087 C CA . TRP A 1 392 ? -6.176 17.545 68.237 1.00 91.88 392 TRP A CA 1
ATOM 3088 C C . TRP A 1 392 ? -5.261 16.351 68.548 1.00 91.88 392 TRP A C 1
ATOM 3090 O O . TRP A 1 392 ? -4.256 16.513 69.238 1.00 91.88 392 TRP A O 1
ATOM 3100 N N . GLN A 1 393 ? -5.526 15.183 67.957 1.00 92.62 393 GLN A N 1
ATOM 3101 C CA . GLN A 1 393 ? -4.711 13.979 68.145 1.00 92.62 393 GLN A CA 1
ATOM 3102 C C . GLN A 1 393 ? -3.277 14.154 67.635 1.00 92.62 393 GLN A C 1
ATOM 3104 O O . GLN A 1 393 ? -2.334 13.778 68.336 1.00 92.62 393 GLN A O 1
ATOM 3109 N N . LYS A 1 394 ? -3.101 14.774 66.457 1.00 89.25 394 LYS A N 1
ATOM 3110 C CA . LYS A 1 394 ? -1.777 15.091 65.890 1.00 89.25 394 LYS A CA 1
ATOM 3111 C C . LYS A 1 394 ? -1.001 16.111 66.729 1.00 89.25 394 LYS A C 1
ATOM 3113 O O . LYS A 1 394 ? 0.207 15.962 66.889 1.00 89.25 394 LYS A O 1
ATOM 3118 N N . LEU A 1 395 ? -1.682 17.116 67.286 1.00 89.44 395 LEU A N 1
ATOM 3119 C CA . LEU A 1 395 ? -1.077 18.140 68.148 1.00 89.44 395 LEU A CA 1
ATOM 3120 C C . LEU A 1 395 ? -0.594 17.567 69.484 1.00 89.44 395 LEU A C 1
ATOM 3122 O O . LEU A 1 395 ? 0.519 17.860 69.909 1.00 89.44 395 LEU A O 1
ATOM 3126 N N . GLN A 1 396 ? -1.423 16.752 70.140 1.00 89.69 396 GLN A N 1
ATOM 3127 C CA . GLN A 1 396 ? -1.117 16.205 71.467 1.00 89.69 396 GLN A CA 1
ATOM 3128 C C . GLN A 1 396 ? -0.087 15.070 71.429 1.00 89.69 396 GLN A C 1
ATOM 3130 O O . GLN A 1 396 ? 0.612 14.834 72.409 1.00 89.69 396 GLN A O 1
ATOM 3135 N N . ASN A 1 397 ? 0.019 14.358 70.306 1.00 87.12 397 ASN A N 1
ATOM 3136 C CA . ASN A 1 397 ? 0.873 13.181 70.171 1.00 87.12 397 ASN A CA 1
ATOM 3137 C C . ASN A 1 397 ? 1.895 13.360 69.043 1.00 87.12 397 ASN A C 1
ATOM 3139 O O . ASN A 1 397 ? 1.897 12.611 68.061 1.00 87.12 397 ASN A O 1
ATOM 3143 N N . GLN A 1 398 ? 2.764 14.360 69.179 1.00 81.06 398 GLN A N 1
ATOM 3144 C CA . GLN A 1 398 ? 3.809 14.625 68.191 1.00 81.06 398 GLN A CA 1
ATOM 3145 C C . GLN A 1 398 ? 4.687 13.380 67.964 1.00 81.06 398 GLN A C 1
ATOM 3147 O O . GLN A 1 398 ? 5.112 12.720 68.909 1.00 81.06 398 GLN A O 1
ATOM 3152 N N . GLY A 1 399 ? 4.924 13.038 66.694 1.00 80.88 399 GLY A N 1
ATOM 3153 C CA . GLY A 1 399 ? 5.673 11.842 66.288 1.00 80.88 399 GLY A CA 1
ATOM 3154 C C . GLY A 1 399 ? 4.828 10.578 66.079 1.00 80.88 399 GLY A C 1
ATOM 3155 O O . GLY A 1 399 ? 5.349 9.600 65.551 1.00 80.88 399 GLY A O 1
ATOM 3156 N N . LYS A 1 400 ? 3.532 10.589 66.425 1.00 87.38 400 LYS A N 1
ATOM 3157 C CA . LYS A 1 400 ? 2.597 9.500 66.097 1.00 87.38 400 LYS A CA 1
ATOM 3158 C C . LYS A 1 400 ? 1.875 9.756 64.773 1.00 87.38 400 LYS A C 1
ATOM 3160 O O . LYS A 1 400 ? 1.433 10.870 64.490 1.00 87.38 400 LYS A O 1
ATOM 3165 N N . ASN A 1 401 ? 1.709 8.708 63.972 1.00 90.38 401 ASN A N 1
ATOM 3166 C CA . ASN A 1 401 ? 1.129 8.785 62.633 1.00 90.38 401 ASN A CA 1
ATOM 3167 C C . ASN A 1 401 ? -0.390 8.572 62.667 1.00 90.38 401 ASN A C 1
ATOM 3169 O O . ASN A 1 401 ? -0.901 7.510 62.306 1.00 90.38 401 ASN A O 1
ATOM 3173 N N . TYR A 1 402 ? -1.114 9.587 63.133 1.00 92.12 402 TYR A N 1
ATOM 3174 C CA . TYR A 1 402 ? -2.573 9.572 63.086 1.00 92.12 402 TYR A CA 1
ATOM 3175 C C . TYR A 1 402 ? -3.094 9.871 61.680 1.00 92.12 402 TYR A C 1
ATOM 3177 O O . TYR A 1 402 ? -2.693 10.862 61.064 1.00 92.12 402 TYR A O 1
ATOM 3185 N N . LYS A 1 403 ? -4.036 9.059 61.197 1.00 92.69 403 LYS A N 1
ATOM 3186 C CA . LYS A 1 403 ? -4.733 9.267 59.924 1.00 92.69 403 LYS A CA 1
ATOM 3187 C C . LYS A 1 403 ? -6.240 9.158 60.102 1.00 92.69 403 LYS A C 1
ATOM 3189 O O . LYS A 1 403 ? -6.705 8.228 60.751 1.00 92.69 403 LYS A O 1
ATOM 3194 N N . GLY A 1 404 ? -6.985 10.110 59.543 1.00 91.69 404 GLY A N 1
ATOM 3195 C CA . GLY A 1 404 ? -8.442 10.147 59.654 1.00 91.69 404 GLY A CA 1
ATOM 3196 C C . GLY A 1 404 ? -9.143 10.097 58.302 1.00 91.69 404 GLY A C 1
ATOM 3197 O O . GLY A 1 404 ? -8.677 10.723 57.351 1.00 91.69 404 GLY A O 1
ATOM 3198 N N . TRP A 1 405 ? -10.280 9.410 58.251 1.00 90.56 405 TRP A N 1
ATOM 3199 C CA . TRP A 1 405 ? -11.183 9.369 57.101 1.00 90.56 405 TRP A CA 1
ATOM 3200 C C . TRP A 1 405 ? -12.597 9.731 57.536 1.00 90.56 405 TRP A C 1
ATOM 3202 O O . TRP A 1 405 ? -13.029 9.327 58.613 1.00 90.56 405 TRP A O 1
ATOM 3212 N N . PHE A 1 406 ? -13.328 10.476 56.711 1.00 89.94 406 PHE A N 1
ATOM 3213 C CA . PHE A 1 406 ? -14.740 10.773 56.939 1.00 89.94 406 PHE A CA 1
ATOM 3214 C C . PHE A 1 406 ? -15.559 10.341 55.736 1.00 89.94 406 PHE A C 1
ATOM 3216 O O . PHE A 1 406 ? -15.332 10.819 54.630 1.00 89.94 406 PHE A O 1
ATOM 3223 N N . ASN A 1 407 ? -16.499 9.430 55.959 1.00 84.50 407 ASN A N 1
ATOM 3224 C CA . ASN A 1 407 ? -17.252 8.755 54.910 1.00 84.50 407 ASN A CA 1
ATOM 3225 C C . ASN A 1 407 ? -16.366 8.180 53.778 1.00 84.50 407 ASN A C 1
ATOM 3227 O O . ASN A 1 407 ? -16.684 8.293 52.598 1.00 84.50 407 ASN A O 1
ATOM 3231 N N . GLY A 1 408 ? -15.199 7.626 54.127 1.00 80.81 408 GLY A N 1
ATOM 3232 C CA . GLY A 1 408 ? -14.221 7.108 53.159 1.00 80.81 408 GLY A CA 1
ATOM 3233 C C . GLY A 1 408 ? -13.309 8.160 52.508 1.00 80.81 408 GLY A C 1
ATOM 3234 O O . GLY A 1 408 ? -12.326 7.787 51.871 1.00 80.81 408 GLY A O 1
ATOM 3235 N N . GLU A 1 409 ? -13.554 9.458 52.708 1.00 85.06 409 GLU A N 1
ATOM 3236 C CA . GLU A 1 409 ? -12.692 10.535 52.208 1.00 85.06 409 GLU A CA 1
ATOM 3237 C C . GLU A 1 409 ? -11.505 10.787 53.157 1.00 85.06 409 GLU A C 1
ATOM 3239 O O . GLU A 1 409 ? -11.692 10.934 54.367 1.00 85.06 409 GLU A O 1
ATOM 3244 N N . ASP A 1 410 ? -10.281 10.864 52.622 1.00 87.19 410 ASP A N 1
ATOM 3245 C CA . ASP A 1 410 ? -9.061 11.124 53.400 1.00 87.19 410 ASP A CA 1
ATOM 3246 C C . ASP A 1 410 ? -9.026 12.569 53.937 1.00 87.19 410 ASP A C 1
ATOM 3248 O O . ASP A 1 410 ? -8.946 13.540 53.183 1.00 87.19 410 ASP A O 1
ATOM 3252 N N . LEU A 1 411 ? -9.028 12.724 55.264 1.00 88.06 411 LEU A N 1
ATOM 3253 C CA . LEU A 1 411 ? -8.960 14.030 55.926 1.00 88.06 411 LEU A CA 1
ATOM 3254 C C . LEU A 1 411 ? -7.528 14.558 56.111 1.00 88.06 411 LEU A C 1
ATOM 3256 O O . LEU A 1 411 ? -7.337 15.712 56.511 1.00 88.06 411 LEU A O 1
ATOM 3260 N N . ASN A 1 412 ? -6.502 13.748 55.846 1.00 81.88 412 ASN A N 1
ATOM 3261 C CA . ASN A 1 412 ? -5.108 14.109 56.103 1.00 81.88 412 ASN A CA 1
ATOM 3262 C C . ASN A 1 412 ? -4.599 15.230 55.193 1.00 81.88 412 ASN A C 1
ATOM 3264 O O . ASN A 1 412 ? -3.723 15.989 55.607 1.00 81.88 412 ASN A O 1
ATOM 3268 N N . THR A 1 413 ? -5.171 15.377 53.997 1.00 66.44 413 THR A N 1
ATOM 3269 C CA . THR A 1 413 ? -4.812 16.416 53.015 1.00 66.44 413 THR A CA 1
ATOM 3270 C C . THR A 1 413 ? -5.473 17.773 53.305 1.00 66.44 413 THR A C 1
ATOM 3272 O O . THR A 1 413 ? -4.951 18.816 52.912 1.00 66.44 413 THR A O 1
ATOM 3275 N N . LEU A 1 414 ? -6.583 17.791 54.054 1.00 56.50 414 LEU A N 1
ATOM 3276 C CA . LEU A 1 414 ? -7.355 18.995 54.406 1.00 56.50 414 LEU A CA 1
ATOM 3277 C C . LEU A 1 414 ? -6.880 19.659 55.708 1.00 56.50 414 LEU A C 1
ATOM 3279 O O . LEU A 1 414 ? -7.082 20.859 55.913 1.00 56.50 414 LEU A O 1
ATOM 3283 N N . ALA A 1 415 ? -6.198 18.910 56.579 1.00 49.81 415 ALA A N 1
ATOM 3284 C CA . ALA A 1 415 ? -5.605 19.452 57.800 1.00 49.81 415 ALA A CA 1
ATOM 3285 C C . ALA A 1 415 ? -4.475 20.466 57.519 1.00 49.81 415 ALA A C 1
ATOM 3287 O O . ALA A 1 415 ? -4.283 21.363 58.333 1.00 49.81 415 ALA A O 1
ATOM 3288 N N . ALA A 1 416 ? -3.809 20.384 56.359 1.00 46.53 416 ALA A N 1
ATOM 3289 C CA . ALA A 1 416 ? -2.672 21.232 55.988 1.00 46.53 416 ALA A CA 1
ATOM 3290 C C . ALA A 1 416 ? -3.043 22.616 55.400 1.00 46.53 416 ALA A C 1
ATOM 3292 O O . ALA A 1 416 ? -2.181 23.480 55.286 1.00 46.53 416 ALA A O 1
ATOM 3293 N N . LYS A 1 417 ? -4.305 22.866 55.013 1.00 43.03 417 LYS A N 1
ATOM 3294 C CA . LYS A 1 417 ? -4.698 24.072 54.243 1.00 43.03 417 LYS A CA 1
ATOM 3295 C C . LYS A 1 417 ? -5.298 25.239 55.049 1.00 43.03 417 LYS A C 1
ATOM 3297 O O . LYS A 1 417 ? -5.737 26.208 54.443 1.00 43.03 417 LYS A O 1
ATOM 3302 N N . ALA A 1 418 ? -5.297 25.191 56.384 1.00 41.38 418 ALA A N 1
ATOM 3303 C CA . ALA A 1 418 ? -5.802 26.288 57.231 1.00 41.38 418 ALA A CA 1
ATOM 3304 C C . ALA A 1 418 ? -4.728 26.958 58.115 1.00 41.38 418 ALA A C 1
ATOM 3306 O O . ALA A 1 418 ? -5.060 27.827 58.911 1.00 41.38 418 ALA A O 1
ATOM 3307 N N . GLU A 1 419 ? -3.449 26.597 57.967 1.00 42.47 419 GLU A N 1
ATOM 3308 C CA . GLU A 1 419 ? -2.336 27.249 58.684 1.00 42.47 419 GLU A CA 1
ATOM 3309 C C . GLU A 1 419 ? -1.834 28.539 57.999 1.00 42.47 419 GLU A C 1
ATOM 3311 O O . GLU A 1 419 ? -0.889 29.164 58.465 1.00 42.47 419 GLU A O 1
ATOM 3316 N N . ALA A 1 420 ? -2.488 28.992 56.922 1.00 40.47 420 ALA A N 1
ATOM 3317 C CA . ALA A 1 420 ? -2.128 30.210 56.191 1.00 40.47 420 ALA A CA 1
ATOM 3318 C C . ALA A 1 420 ? -3.141 31.353 56.391 1.00 40.47 420 ALA A C 1
ATOM 3320 O O . ALA A 1 420 ? -3.589 31.978 55.429 1.00 40.47 420 ALA A O 1
ATOM 3321 N N . THR A 1 421 ? -3.541 31.645 57.629 1.00 31.61 421 THR A N 1
ATOM 3322 C CA . THR A 1 421 ? -4.163 32.945 57.941 1.00 31.61 421 THR A CA 1
ATOM 3323 C C . THR A 1 421 ? -3.836 33.354 59.380 1.00 31.61 421 THR A C 1
ATOM 3325 O O . THR A 1 421 ? -4.391 32.774 60.313 1.00 31.61 421 THR A O 1
ATOM 3328 N N . PRO A 1 422 ? -2.931 34.325 59.602 1.00 39.28 422 PRO A N 1
ATOM 3329 C CA . PRO A 1 422 ? -2.723 34.893 60.923 1.00 39.28 422 PRO A CA 1
ATOM 3330 C C . PRO A 1 422 ? -3.869 35.851 61.258 1.00 39.28 422 PRO A C 1
ATOM 3332 O O . PRO A 1 422 ? -4.236 36.707 60.454 1.00 39.28 422 PRO A O 1
ATOM 3335 N N . VAL A 1 423 ? -4.405 35.726 62.469 1.00 36.34 423 VAL A N 1
ATOM 3336 C CA . VAL A 1 423 ? -5.222 36.766 63.097 1.00 36.34 423 VAL A CA 1
ATOM 3337 C C . VAL A 1 423 ? -4.270 37.865 63.569 1.00 36.34 423 VAL A C 1
ATOM 3339 O O . VAL A 1 423 ? -3.498 37.652 64.501 1.00 36.34 423 VAL A O 1
ATOM 3342 N N . THR A 1 424 ? -4.313 39.030 62.927 1.00 35.06 424 THR A N 1
ATOM 3343 C CA . THR A 1 424 ? -3.791 40.285 63.485 1.00 35.06 424 THR A CA 1
ATOM 3344 C C . THR A 1 424 ? -4.947 41.107 64.040 1.00 35.06 424 THR A C 1
ATOM 3346 O O . THR A 1 424 ? -5.940 41.319 63.341 1.00 35.06 424 THR A O 1
ATOM 3349 N N . VAL A 1 425 ? -4.789 41.533 65.297 1.00 37.12 425 VAL A N 1
ATOM 3350 C CA . VAL A 1 425 ? -5.489 42.668 65.922 1.00 37.12 425 VAL A CA 1
ATOM 3351 C C . VAL A 1 425 ? -4.968 43.966 65.323 1.00 37.12 425 VAL A C 1
ATOM 3353 O O . VAL A 1 425 ? -3.738 44.023 65.082 1.00 37.12 425 VAL A O 1
#

Radius of gyration: 40.85 Å; chains: 1; bounding box: 75×57×114 Å

Secondary structure (DSSP, 8-state):
----B-----EE-S-SEEEEEE-STTS--EEEEEEEEETTEEEEEEEEETTS-EEEEE---SEEEEEEPPTT--EEEEEEEE-SSSSSEEEEEEEETTS-EEEEE-SSSPP-SEEE---TTS-EEEEEEEESSSEEEEEEEEBPPEEEEEEEEEE-TTGGG-GGGEEEEEEEEEEEEE-SSS-EEEEEEEEEEEEEEEEE---SHHHHHH--EEEEPPEEEEEETTEEEEEEPPPEEE-SEEEEEEEEEEEEEEEE-TTEEEEEEEEEEEEEEEEEEEEEEEEEETTS-EEEEEEEEEEEEEEE---EEEEEEEEESSEEEEETTEEEEEETT--HHHHHHHHHHHHHH-TTS-EEEEETTEE-SEEEEETTEEEEEETT--HHHHHHHHHHHHHHSTT--EEEEETTEE-TTTGGGSSS-----

Foldseek 3Di:
DPDFWDDWDKAFADDFDKDDDFDRLALKFWFKKKWAAEAQATAKIKTAIFVGDIDMFAAHDHDMDMDGADFQKFWPWWKWFYSVVRFHTFWIWTAIPVGDIDIDGYDHGDGDDIDIDDQACRTWRAKIAGGDNGGRMITTIHGHAFPAKEWAPKDFVCQQVQQVLKDKDWQDKDKDFALAQAKDKDKDKGKDKFKKKKAWDDPHGPCSNGHQKYFFFDWAWDDDPPGIGTDTHHTDIDGNIDMDIDMDMDIDIDIAHHQFMKMKIKMKIKGWDWGKMKTKMWIAHPSGDIHIHIDMTIMTIIYMYDIDMDMDTPDGAAKWKDWQNHTDDDDSNDDLVVNLVVQVVCCVVCVPTDIWMDHGNFTAFKWKDFPNHTPDTHRPDDPVRNLVVQLVCCVVDPPIDMWMDHSNHTSPVVNPPPPPDDDDD

pLDDT: mean 90.05, std 11.11, range [31.61, 98.88]